Protein AF-R1FCC9-F1 (afdb_monomer)

Radius of gyration: 43.84 Å; Cα contacts (8 Å, |Δi|>4): 721; chains: 1; bounding box: 131×92×108 Å

pLDDT: mean 70.65, std 23.53, range [22.55, 97.75]

Organism: Emiliania huxleyi (NCBI:txid2903)

Nearest PDB structures (foldseek):
  2c12-assembly1_D  TM=3.922E-01  e=2.634E+00  Fusarium oxysporum
  7o3v-assembly1_J  TM=1.698E-01  e=4.107E+00  Escherichia coli
  7ocy-assembly1_B  TM=1.094E-01  e=4.453E+00  Enterococcus faecalis

Solvent-accessible surface area (backbone atoms only — not comparable to full-atom values): 38890 Å² total; per-residue (Å²): 138,83,89,89,85,85,82,87,75,82,90,81,89,79,89,82,86,89,89,86,86,85,87,86,88,85,90,81,89,85,82,89,87,84,87,84,88,83,88,89,84,83,88,80,88,79,90,82,89,82,89,84,86,89,77,94,73,94,74,88,78,92,73,92,77,84,91,87,79,92,85,85,86,82,84,62,79,46,100,82,74,52,83,70,89,71,91,87,78,84,64,78,80,56,64,85,74,58,88,70,68,69,85,79,70,76,79,76,94,80,72,85,84,70,86,71,73,73,58,61,66,62,55,50,52,52,50,54,51,51,51,52,52,50,53,54,60,61,49,46,62,52,54,52,48,52,50,50,65,44,45,55,58,48,52,51,50,50,49,49,52,44,50,51,53,45,49,49,53,47,50,52,44,51,47,49,49,50,51,56,60,57,68,69,60,64,88,69,72,81,60,85,50,67,52,58,46,50,53,53,50,55,53,52,51,52,49,51,9,42,53,28,36,52,49,48,42,57,60,41,25,47,55,26,36,53,52,10,48,51,27,34,52,61,45,44,42,73,79,71,47,77,78,62,85,76,75,75,54,91,80,71,77,89,66,90,66,52,70,62,56,40,62,40,30,43,54,61,10,55,50,25,41,57,66,21,59,48,33,72,37,48,66,62,50,24,50,51,36,38,49,51,34,52,50,35,59,55,50,38,63,60,34,45,52,50,24,50,50,48,46,48,55,52,62,69,59,78,60,76,73,49,72,20,54,55,47,40,29,52,43,30,47,49,53,46,60,45,34,60,53,53,30,62,71,32,40,67,44,37,40,85,79,24,78,78,52,47,36,31,56,43,42,52,51,50,45,51,51,51,31,52,50,24,46,52,53,18,50,44,38,44,50,44,46,50,20,54,44,64,63,52,71,81,68,83,62,102,75,58,61,66,56,54,22,40,50,46,38,19,51,48,22,49,50,47,36,60,52,59,32,74,65,47,45,22,51,50,43,24,56,68,46,60,91,53,56,72,70,39,32,48,21,11,27,55,31,46,57,48,46,93,58,54,69,70,59,47,52,51,53,35,55,77,53,33,31,28,32,48,58,86,78,60,50,50,71,66,43,48,41,92,65,89,77,59,48,39,76,70,26,43,82,41,59,61,59,71,30,50,25,29,56,42,58,40,63,82,26,64,20,64,46,51,43,51,50,52,49,54,53,38,53,52,46,22,72,75,67,78,44,83,48,34,29,33,37,64,72,32,31,35,57,84,92,47,48,79,70,48,60,37,28,43,68,57,53,47,55,18,21,65,24,40,36,34,49,40,36,94,45,26,61,41,26,48,63,44,55,48,48,60,50,38,33,50,73,62,67,47,55,72,90,40,50,46,57,41,33,46,42,90,84,73,58,63,50,65,54,34,63,64,41,43,78,87,78,33,41,52,98,43,71,62,56,41,41,51,52,53,16,26,43,36,56,29,50,20,34,65,65,68,53,37,49,55,53,24,59,63,49,63,66,48,84,80,53,93,73,47,69,42,67,70,83,77,80,78,91,86,131

Sequence (671 aa):
MPCPPGWSSSASQCYTSPPVEGTWLECAALCTSHSWRGSPAALAVADSAGTGTAAAGVAAWTGAFAPNANISGCAYLSSDGGLLEAPCLALFRCVCQWPVPPSVFACSSDGPCSHAGLDHEAAVQALEAAERAEIHRQQRPYLNGVALLALLPTLAILVAILVSAASKTWRDARFAAALQLGSRTRLMEPATDPATRYVARAVEMLRAARRAAVFNRLRISAPCACAGLFLHVAGLTPYLLPPPAESLSYGAPIRIGQPLFVLSPLTPAILLVLLSLLPTDGVAIRSLAGFICVLMLALLPPAVLDALAISSDAALQGGGITAGVAARSAVAWANVLFYPGAVFALLPIAAASSRRLPPRRALLRLVTVVRVLFVATALTTAANVTASVLAHPVWPSATDPQRYCQAVEAAGFLLATMLSTPRCRRGFHGCLLRGGTGNRRAGALIAALLGNRSLRRALRKAAERFRCVAVDEVTEEDLLSPRDTGLHARSVRASLGQVDAFVSHSWGDDGTCKMAALRDWASEFEAAHGRRPTVWLDKGSIDQTSVAADLAGLPLYLLGCRSLLVLVGNTYGSRLWCVMEVFAWLQMGGRREDIQIVRLGSRCSLADDLSRFSLESSRCGLAADRERLLGAIEAAFGDFQPFNRCIRDIFAADDRGEARVCIGASEGEKT

InterPro domains:
  IPR016187 C-type lectin fold [SSF56436] (2-102)

Secondary structure (DSSP, 8-state):
------------------------------------------------------------------------PPP-B-TT--B------S-HHHHTT----GGG----SSS--------HHHHHHHHHHHHHHHHHHHHHHHHHHHHHHHHHHHHHHHHHHHHHHHHHHHHHHHHHHHHHHTTSS------SSHHHHHHHHHHHHHHHHHHHHHHHHHHHHHHHHHHHHHHHHHHHHHHHSPPPGGGGSTT----TTHHHHHT-THHHHHHHHHHH--TT-HHHHHHHHHHHHHHHHHHHHHHHHHHHHHHHHHHHT-S---HHHHHHHHHHHHHHHHHHHHHHHHHHHHSGGGGGS-HHHHHHHHHHHHHHHHHHHHHHHHHHHHHHHHH--S---TT-HHHHHHHHHHHHHHHHHHHTSHHHHHHHHHHHTTTS-HHHHHHHHHHHHHTT--HHHHHHHHHHH-EEEEGGG--HHHHH-SS--SHHHH-EE--TT-EEEEEEE-TTS-HHHHHHHHHHHHHHHHHHHSS--EEE-HHHHS-TTSHHHHHTTHHHHHHTEEEEEEEE-TTGGGBHHHHHHHHHHHHTT--STTEEEEEESSS--HHHHHHT--TTT-B-SSHHHHHHHHHHHHHHHSSSHHHHHHHHHHHHTTTTS--EEE-PPPP----

Mean predicted aligned error: 15.77 Å

Foldseek 3Di:
DDDDDDDDDDDDDDDDDDDDDDDDDDDDDDDDDDDDDDDDDDDDDDDDDDDDDDDDDDDDDDDDDDDDDDDDDDWDADPVRDTDDDDDDDDPVPVVPDPDPCVLDDDDPDDDDDCPDPPVVVVVVVVVVVVVVVVVVVVVVVVLVLLVVLPVVLVVLLVVLCCVLVVVLVVLVVVLVVVVVVVPPDPDDPPPDPLVNLVVLLLVLLSLLSVLLSVLLCLWQVVLSVQLVVLQCLLCVVSNDDDPPVVPDPDDADDDSCVNLLQNSNLSSVLSNLLNDFLLCLPSLLSVLLSLLSSLVSVQVVLVVQLVVLVVVQVPVPPHRQPLSVLLSVLSVLSNVLSVVLNVQSVCSNDPVVVPPRSNRSSVSSLVSLLVVLQSLLVSLVSNLVSVCSVPVPDDDPRPVVSSSSNSSSVSSVVSSVCSDLVNSLVVSLVSCVPPDPLSLLSLLLNLLLPPDDPVRLLVLCLVLFKKAFLVLDDLVNLQALDAPCLQVRIDRDRQQPAAEEEQEDNPDHSVLVNVQSVVVQVVVCVVPVDGGIYDDCNRRDDPVPSSSNSSSLLRNLSSHQAYEYEDDLCQLQAPVSLVNLSSCVSSPNDLVRYAYEYRADDDPPLVSLLPRFLVRHDYPDPSVNSSSVSSSCSSNSDRVSVSVVSSVSSNVPVVDDHHYDHPDDDDDDD

Structure (mmCIF, N/CA/C/O backbone):
data_AF-R1FCC9-F1
#
_entry.id   AF-R1FCC9-F1
#
loop_
_atom_site.group_PDB
_atom_site.id
_atom_site.type_symbol
_atom_site.label_atom_id
_atom_site.label_alt_id
_atom_site.label_comp_id
_atom_site.label_asym_id
_atom_site.label_entity_id
_atom_site.label_seq_id
_atom_site.pdbx_PDB_ins_code
_atom_site.Cartn_x
_atom_site.Cartn_y
_atom_site.Cartn_z
_atom_site.occupancy
_atom_site.B_iso_or_equiv
_atom_site.auth_seq_id
_atom_site.auth_comp_id
_atom_site.auth_asym_id
_atom_site.auth_atom_id
_atom_site.pdbx_PDB_model_num
ATOM 1 N N . MET A 1 1 ? 82.226 55.315 -67.423 1.00 41.53 1 MET A N 1
ATOM 2 C CA . MET A 1 1 ? 81.943 55.405 -65.980 1.00 41.53 1 MET A CA 1
ATOM 3 C C . MET A 1 1 ? 80.462 55.707 -65.802 1.00 41.53 1 MET A C 1
ATOM 5 O O . MET A 1 1 ? 79.977 56.599 -66.483 1.00 41.53 1 MET A O 1
ATOM 9 N N . PRO A 1 2 ? 79.764 54.851 -65.043 1.00 38.69 2 PRO A N 1
ATOM 10 C CA . PRO A 1 2 ? 79.392 53.551 -65.651 1.00 38.69 2 PRO A CA 1
ATOM 11 C C . PRO A 1 2 ? 78.056 52.962 -65.122 1.00 38.69 2 PRO A C 1
ATOM 13 O O . PRO A 1 2 ? 77.751 53.162 -63.956 1.00 38.69 2 PRO A O 1
ATOM 16 N N . CYS A 1 3 ? 77.159 52.309 -65.883 1.00 25.02 3 CYS A N 1
ATOM 17 C CA . CYS A 1 3 ? 77.214 51.215 -66.894 1.00 25.02 3 CYS A CA 1
ATOM 18 C C . CYS A 1 3 ? 76.990 49.792 -66.275 1.00 25.02 3 CYS A C 1
ATOM 20 O O . CYS A 1 3 ? 77.372 49.601 -65.128 1.00 25.02 3 CYS A O 1
ATOM 22 N N . PRO A 1 4 ? 76.389 48.798 -66.984 1.00 44.12 4 PRO A N 1
ATOM 23 C CA . PRO A 1 4 ? 74.943 48.488 -66.972 1.00 44.12 4 PRO A CA 1
ATOM 24 C C . PRO A 1 4 ? 74.697 46.927 -66.832 1.00 44.12 4 PRO A C 1
ATOM 26 O O . PRO A 1 4 ? 75.381 46.347 -65.993 1.00 44.12 4 PRO A O 1
ATOM 29 N N . PRO A 1 5 ? 73.754 46.217 -67.523 1.00 52.12 5 PRO A N 1
ATOM 30 C CA . PRO A 1 5 ? 73.301 44.841 -67.207 1.00 52.12 5 PRO A CA 1
ATOM 31 C C . PRO A 1 5 ? 74.005 43.715 -68.010 1.00 52.12 5 PRO A C 1
ATOM 33 O O . PRO A 1 5 ? 74.717 43.997 -68.964 1.00 52.12 5 PRO A O 1
ATOM 36 N N . GLY A 1 6 ? 73.648 42.449 -67.722 1.00 29.25 6 GLY A N 1
ATOM 37 C CA . GLY A 1 6 ? 73.534 41.364 -68.716 1.00 29.25 6 GLY A CA 1
ATOM 38 C C . GLY A 1 6 ? 74.785 40.552 -69.109 1.00 29.25 6 GLY A C 1
ATOM 39 O O . GLY A 1 6 ? 75.848 41.093 -69.361 1.00 29.25 6 GLY A O 1
ATOM 40 N N . TRP A 1 7 ? 74.541 39.243 -69.279 1.00 25.33 7 TRP A N 1
ATOM 41 C CA . TRP A 1 7 ? 75.204 38.272 -70.170 1.00 25.33 7 TRP A CA 1
ATOM 42 C C . TRP A 1 7 ? 76.652 37.809 -69.933 1.00 25.33 7 TRP A C 1
ATOM 44 O O . TRP A 1 7 ? 77.587 38.597 -69.875 1.00 25.33 7 TRP A O 1
ATOM 54 N N . SER A 1 8 ? 76.790 36.479 -70.097 1.00 26.28 8 SER A N 1
ATOM 55 C CA . SER A 1 8 ? 77.958 35.747 -70.625 1.00 26.28 8 SER A CA 1
ATOM 56 C C . SER A 1 8 ? 79.191 35.724 -69.716 1.00 26.28 8 SER A C 1
ATOM 58 O O . SER A 1 8 ? 79.392 36.598 -68.893 1.00 26.28 8 SER A O 1
ATOM 60 N N . SER A 1 9 ? 80.114 34.781 -69.774 1.00 26.11 9 SER A N 1
ATOM 61 C CA . SER A 1 9 ? 80.246 33.424 -70.293 1.00 26.11 9 SER A CA 1
ATOM 62 C C . SER A 1 9 ? 81.662 33.027 -69.858 1.00 26.11 9 SER A C 1
ATOM 64 O O . SER A 1 9 ? 82.519 33.894 -69.734 1.00 26.11 9 SER A O 1
ATOM 66 N N . SER A 1 10 ? 81.912 31.727 -69.709 1.00 26.95 10 SER A N 1
ATOM 67 C CA . SER A 1 10 ? 83.197 31.084 -70.033 1.00 26.95 10 SER A CA 1
ATOM 68 C C . SER A 1 10 ? 84.510 31.614 -69.424 1.00 26.95 10 SER A C 1
ATOM 70 O O . SER A 1 10 ? 84.999 32.658 -69.833 1.00 26.95 10 SER A O 1
ATOM 72 N N . ALA A 1 11 ? 85.167 30.707 -68.684 1.00 28.17 11 ALA A N 1
ATOM 73 C CA . ALA A 1 11 ? 86.605 30.389 -68.770 1.00 28.17 11 ALA A CA 1
ATOM 74 C C . ALA A 1 11 ? 87.594 31.501 -68.316 1.00 28.17 11 ALA A C 1
ATOM 76 O O . ALA A 1 11 ? 87.358 32.682 -68.480 1.00 28.17 11 ALA A O 1
ATOM 77 N N . SER A 1 12 ? 88.745 31.237 -67.700 1.00 29.42 12 SER A N 1
ATOM 78 C CA . SER A 1 12 ? 89.667 30.113 -67.859 1.00 29.42 12 SER A CA 1
ATOM 79 C C . SER A 1 12 ? 90.826 30.209 -66.854 1.00 29.42 12 SER A C 1
ATOM 81 O O . SER A 1 12 ? 91.284 31.309 -66.570 1.00 29.42 12 SER A O 1
ATOM 83 N N . GLN A 1 13 ? 91.370 29.023 -66.532 1.00 27.73 13 GLN A N 1
ATOM 84 C CA . GLN A 1 13 ? 92.782 28.716 -66.210 1.00 27.73 13 GLN A CA 1
ATOM 85 C C . GLN A 1 13 ? 93.331 29.183 -64.844 1.00 27.73 13 GLN A C 1
ATOM 87 O O . GLN A 1 13 ? 93.093 30.295 -64.407 1.00 27.73 13 GLN A O 1
ATOM 92 N N . CYS A 1 14 ? 94.047 28.355 -64.075 1.00 24.95 14 CYS A N 1
ATOM 93 C CA . CYS A 1 14 ? 95.091 27.387 -64.446 1.00 24.95 14 CYS A CA 1
ATOM 94 C C . CYS A 1 14 ? 94.917 26.030 -63.717 1.00 24.95 14 CYS A C 1
ATOM 96 O O . CYS A 1 14 ? 94.498 26.006 -62.566 1.00 24.95 14 CYS A O 1
ATOM 98 N N . TYR A 1 15 ? 95.061 24.893 -64.422 1.00 26.45 15 TYR A N 1
ATOM 99 C CA . TYR A 1 15 ? 96.168 23.910 -64.283 1.00 26.45 15 TYR A CA 1
ATOM 100 C C . TYR A 1 15 ? 96.514 23.585 -62.811 1.00 26.45 15 TYR A C 1
ATOM 102 O O . TYR A 1 15 ? 96.987 24.462 -62.105 1.00 26.45 15 TYR A O 1
ATOM 110 N N . THR A 1 16 ? 96.323 22.373 -62.277 1.00 28.41 16 THR A N 1
ATOM 111 C CA . THR A 1 16 ? 96.831 21.070 -62.750 1.00 28.41 16 THR A CA 1
ATOM 112 C C . THR A 1 16 ? 96.053 19.886 -62.130 1.00 28.41 16 THR A C 1
ATOM 114 O O . THR A 1 16 ? 95.714 19.891 -60.952 1.00 28.41 16 THR A O 1
ATOM 117 N N . SER A 1 17 ? 95.810 18.834 -62.918 1.00 26.52 17 SER A N 1
ATOM 118 C CA . SER A 1 17 ? 95.632 17.435 -62.454 1.00 26.52 17 SER A CA 1
ATOM 119 C C . SER A 1 17 ? 97.038 16.794 -62.287 1.00 26.52 17 SER A C 1
ATOM 121 O O . SER A 1 17 ? 97.970 17.387 -62.842 1.00 26.52 17 SER A O 1
ATOM 123 N N . PRO A 1 18 ? 97.273 15.628 -61.624 1.00 40.50 18 PRO A N 1
ATOM 124 C CA . PRO A 1 18 ? 96.427 14.421 -61.621 1.00 40.50 18 PRO A CA 1
ATOM 125 C C . PRO A 1 18 ? 96.365 13.628 -60.274 1.00 40.50 18 PRO A C 1
ATOM 127 O O . PRO A 1 18 ? 96.893 14.094 -59.265 1.00 40.50 18 PRO A O 1
ATOM 130 N N . PRO A 1 19 ? 95.659 12.472 -60.233 1.00 53.38 19 PRO A N 1
ATOM 131 C CA . PRO A 1 19 ? 95.196 11.783 -59.020 1.00 53.38 19 PRO A CA 1
ATOM 132 C C . PRO A 1 19 ? 96.018 10.527 -58.679 1.00 53.38 19 PRO A C 1
ATOM 134 O O . PRO A 1 19 ? 96.649 9.970 -59.572 1.00 53.38 19 PRO A O 1
ATOM 137 N N . VAL A 1 20 ? 95.929 10.022 -57.437 1.00 30.23 20 VAL A N 1
ATOM 138 C CA . VAL A 1 20 ? 96.252 8.621 -57.081 1.00 30.23 20 VAL A CA 1
ATOM 139 C C . VAL A 1 20 ? 95.374 8.132 -55.911 1.00 30.23 20 VAL A C 1
ATOM 141 O O . VAL A 1 20 ? 94.969 8.899 -55.043 1.00 30.23 20 VAL A O 1
ATOM 144 N N . GLU A 1 21 ? 95.076 6.838 -55.988 1.00 28.78 21 GLU A N 1
ATOM 145 C CA . GLU A 1 21 ? 94.259 5.911 -55.201 1.00 28.78 21 GLU A CA 1
ATOM 146 C C . GLU A 1 21 ? 94.545 5.805 -53.683 1.00 28.78 21 GLU A C 1
ATOM 148 O O . GLU A 1 21 ? 95.661 6.027 -53.229 1.00 28.78 21 GLU A O 1
ATOM 153 N N . GLY A 1 22 ? 93.559 5.270 -52.940 1.00 27.61 22 GLY A N 1
ATOM 154 C CA . GLY A 1 22 ? 93.822 4.164 -52.001 1.00 27.61 22 GLY A CA 1
ATOM 155 C C . GLY A 1 22 ? 93.768 4.407 -50.480 1.00 27.61 22 GLY A C 1
ATOM 156 O O . GLY A 1 22 ? 94.738 4.834 -49.873 1.00 27.61 22 GLY A O 1
ATOM 157 N N . THR A 1 23 ? 92.692 3.888 -49.867 1.00 26.98 23 THR A N 1
ATOM 158 C CA . THR A 1 23 ? 92.662 3.027 -48.651 1.00 26.98 23 THR A CA 1
ATOM 159 C C . THR A 1 23 ? 92.942 3.542 -47.211 1.00 26.98 23 THR A C 1
ATOM 161 O O . THR A 1 23 ? 94.072 3.837 -46.858 1.00 26.98 23 THR A O 1
ATOM 164 N N . TRP A 1 24 ? 91.901 3.355 -46.367 1.00 26.33 24 TRP A N 1
ATOM 165 C CA . TRP A 1 24 ? 91.837 2.860 -44.961 1.00 26.33 24 TRP A CA 1
ATOM 166 C C . TRP A 1 24 ? 92.266 3.709 -43.735 1.00 26.33 24 TRP A C 1
ATOM 168 O O . TRP A 1 24 ? 93.278 4.394 -43.745 1.00 26.33 24 TRP A O 1
ATOM 178 N N . LEU A 1 25 ? 91.507 3.467 -42.639 1.00 24.55 25 LEU A N 1
ATOM 179 C CA . LEU A 1 25 ? 91.619 3.912 -41.226 1.00 24.55 25 LEU A CA 1
ATOM 180 C C . LEU A 1 25 ? 91.207 5.381 -40.979 1.00 24.55 25 LEU A C 1
ATOM 182 O O . LEU A 1 25 ? 91.508 6.251 -41.773 1.00 24.55 25 LEU A O 1
ATOM 186 N N . GLU A 1 26 ? 90.457 5.767 -39.944 1.00 23.94 26 GLU A N 1
ATOM 187 C CA . GLU A 1 26 ? 90.405 5.299 -38.559 1.00 23.94 26 GLU A CA 1
ATOM 188 C C . GLU A 1 26 ? 89.211 5.996 -37.863 1.00 23.94 26 GLU A C 1
ATOM 190 O O . GLU A 1 26 ? 88.986 7.179 -38.099 1.00 23.94 26 GLU A O 1
ATOM 195 N N . CYS A 1 27 ? 88.472 5.314 -36.984 1.00 25.27 27 CYS A N 1
ATOM 196 C CA . CYS A 1 27 ? 87.829 5.969 -35.834 1.00 25.27 27 CYS A CA 1
ATOM 197 C C . CYS A 1 27 ? 87.515 4.917 -34.765 1.00 25.27 27 CYS A C 1
ATOM 199 O O . CYS A 1 27 ? 86.447 4.306 -34.732 1.00 25.27 27 CYS A O 1
ATOM 201 N N . ALA A 1 28 ? 88.507 4.694 -33.906 1.00 24.61 28 ALA A N 1
ATOM 202 C CA . ALA A 1 28 ? 88.392 3.948 -32.667 1.00 24.61 28 ALA A CA 1
ATOM 203 C C . ALA A 1 28 ? 88.129 4.890 -31.474 1.00 24.61 28 ALA A C 1
ATOM 205 O O . ALA A 1 28 ? 88.616 6.015 -31.447 1.00 24.61 28 ALA A O 1
ATOM 206 N N . ALA A 1 29 ? 87.461 4.318 -30.465 1.00 25.03 29 ALA A N 1
ATOM 207 C CA . ALA A 1 29 ? 87.506 4.629 -29.029 1.00 25.03 29 ALA A CA 1
ATOM 208 C C . ALA A 1 29 ? 86.767 5.871 -28.474 1.00 25.03 29 ALA A C 1
ATOM 210 O O . ALA A 1 29 ? 87.174 7.003 -28.702 1.00 25.03 29 ALA A O 1
ATOM 211 N N . LEU A 1 30 ? 85.793 5.627 -27.572 1.00 23.89 30 LEU A N 1
ATOM 212 C CA . LEU A 1 30 ? 85.876 6.021 -26.146 1.00 23.89 30 LEU A CA 1
ATOM 213 C C . LEU A 1 30 ? 84.712 5.471 -25.273 1.00 23.89 30 LEU A C 1
ATOM 215 O O . LEU A 1 30 ? 83.544 5.617 -25.617 1.00 23.89 30 LEU A O 1
ATOM 219 N N . CYS A 1 31 ? 85.112 4.909 -24.115 1.00 23.19 31 CYS A N 1
ATOM 220 C CA . CYS A 1 31 ? 84.400 4.600 -22.847 1.00 23.19 31 CYS A CA 1
ATOM 221 C C . CYS A 1 31 ? 83.365 3.444 -22.825 1.00 23.19 31 CYS A C 1
ATOM 223 O O . CYS A 1 31 ? 82.264 3.590 -23.335 1.00 23.19 31 CYS A O 1
ATOM 225 N N . THR A 1 32 ? 83.633 2.219 -22.323 1.00 28.38 32 THR A N 1
ATOM 226 C CA . THR A 1 32 ? 83.902 1.751 -20.923 1.00 28.38 32 THR A CA 1
ATOM 227 C C . THR A 1 32 ? 82.936 2.368 -19.888 1.00 28.38 32 THR A C 1
ATOM 229 O O . THR A 1 32 ? 82.807 3.578 -19.817 1.00 28.38 32 THR A O 1
ATOM 232 N N . SER A 1 33 ? 82.171 1.647 -19.056 1.00 25.22 33 SER A N 1
ATOM 233 C CA . SER A 1 33 ? 82.495 0.508 -18.189 1.00 25.22 33 SER A CA 1
ATOM 234 C C . SER A 1 33 ? 81.211 -0.097 -17.569 1.00 25.22 33 SER A C 1
ATOM 236 O O . SER A 1 33 ? 80.292 0.638 -17.231 1.00 25.22 33 SER A O 1
ATOM 238 N N . HIS A 1 34 ? 81.140 -1.422 -17.396 1.00 26.44 34 HIS A N 1
ATOM 239 C CA . HIS A 1 34 ? 80.892 -2.075 -16.099 1.00 26.44 34 HIS A CA 1
ATOM 240 C C . HIS A 1 34 ? 80.867 -3.606 -16.244 1.00 26.44 34 HIS A C 1
ATOM 242 O O . HIS A 1 34 ? 80.263 -4.189 -17.136 1.00 26.44 34 HIS A O 1
ATOM 248 N N . SER A 1 35 ? 81.601 -4.222 -15.327 1.00 26.77 35 SER A N 1
ATOM 249 C CA . SER A 1 35 ? 81.871 -5.641 -15.116 1.00 26.77 35 SER A CA 1
ATOM 250 C C . SER A 1 35 ? 80.634 -6.522 -14.966 1.00 26.77 35 SER A C 1
ATOM 252 O O . SER A 1 35 ? 79.739 -6.133 -14.226 1.00 26.77 35 SER A O 1
ATOM 254 N N . TRP A 1 36 ? 80.698 -7.774 -15.430 1.00 24.84 36 TRP A N 1
ATOM 255 C CA . TRP A 1 36 ? 80.219 -8.916 -14.641 1.00 24.84 36 TRP A CA 1
ATOM 256 C C . TRP A 1 36 ? 81.051 -10.175 -14.932 1.00 24.84 36 TRP A C 1
ATOM 258 O O . TRP A 1 36 ? 81.467 -10.428 -16.060 1.00 24.84 36 TRP A O 1
ATOM 268 N N . ARG A 1 37 ? 81.367 -10.898 -13.854 1.00 26.84 37 ARG A N 1
ATOM 269 C CA . ARG A 1 37 ? 82.217 -12.095 -13.787 1.00 26.84 37 ARG A CA 1
ATOM 270 C C . ARG A 1 37 ? 81.396 -13.342 -14.126 1.00 26.84 37 ARG 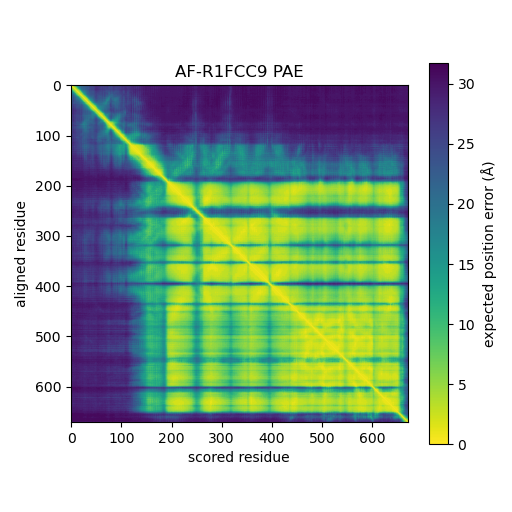A C 1
ATOM 272 O O . ARG A 1 37 ? 80.261 -13.441 -13.677 1.00 26.84 37 ARG A O 1
ATOM 279 N N . GLY A 1 38 ? 82.007 -14.331 -14.781 1.00 25.97 38 GLY A N 1
ATOM 280 C CA . GLY A 1 38 ? 81.461 -15.692 -14.852 1.00 25.97 38 GLY A CA 1
ATOM 281 C C . GLY A 1 38 ? 82.026 -16.531 -15.998 1.00 25.97 38 GLY A C 1
ATOM 282 O O . GLY A 1 38 ? 81.487 -16.523 -17.093 1.00 25.97 38 GLY A O 1
ATOM 283 N N . SER A 1 39 ? 83.119 -17.238 -15.721 1.00 25.98 39 SER A N 1
ATOM 284 C CA . SER A 1 39 ? 83.761 -18.278 -16.549 1.00 25.98 39 SER A CA 1
ATOM 285 C C . SER A 1 39 ? 83.074 -19.652 -16.307 1.00 25.98 39 SER A C 1
ATOM 287 O O . SER A 1 39 ? 82.236 -19.729 -15.409 1.00 25.98 39 SER A O 1
ATOM 289 N N . PRO A 1 40 ? 83.519 -20.784 -16.887 1.00 40.69 40 PRO A N 1
ATOM 290 C CA . PRO A 1 40 ? 83.484 -21.194 -18.298 1.00 40.69 40 PRO A CA 1
ATOM 291 C C . PRO A 1 40 ? 82.808 -22.580 -18.471 1.00 40.69 40 PRO A C 1
ATOM 293 O O . PRO A 1 40 ? 82.749 -23.368 -17.530 1.00 40.69 40 PRO A O 1
ATOM 296 N N . ALA A 1 41 ? 82.408 -22.963 -19.688 1.00 26.50 41 ALA A N 1
ATOM 297 C CA . ALA A 1 41 ? 82.331 -24.387 -20.037 1.00 26.50 41 ALA A CA 1
ATOM 298 C C . ALA A 1 41 ? 82.549 -24.617 -21.537 1.00 26.50 41 ALA A C 1
ATOM 300 O O . ALA A 1 41 ? 81.878 -24.041 -22.387 1.00 26.50 41 ALA A O 1
ATOM 301 N N . ALA A 1 42 ? 83.551 -25.452 -21.791 1.00 27.11 42 ALA A N 1
ATOM 302 C CA . ALA A 1 42 ? 84.133 -25.883 -23.048 1.00 27.11 42 ALA A CA 1
ATOM 303 C C . ALA A 1 42 ? 83.144 -26.278 -24.161 1.00 27.11 42 ALA A C 1
ATOM 305 O O . ALA A 1 42 ? 82.231 -27.076 -23.954 1.00 27.11 42 ALA A O 1
ATOM 306 N N . LEU A 1 43 ? 83.449 -25.811 -25.376 1.00 25.08 43 LEU A N 1
ATOM 307 C CA . LEU A 1 43 ? 83.141 -26.525 -26.611 1.00 25.08 43 LEU A CA 1
ATOM 308 C C . LEU A 1 43 ? 84.024 -27.778 -26.696 1.00 25.08 43 LEU A C 1
ATOM 310 O O . LEU A 1 43 ? 85.248 -27.678 -26.606 1.00 25.08 43 LEU A O 1
ATOM 314 N N . ALA A 1 44 ? 83.404 -28.928 -26.948 1.00 27.47 44 ALA A N 1
ATOM 315 C CA . ALA A 1 44 ? 84.069 -30.094 -27.510 1.00 27.47 44 ALA A CA 1
ATOM 316 C C . ALA A 1 44 ? 83.633 -30.246 -28.972 1.00 27.47 44 ALA A C 1
ATOM 318 O O . ALA A 1 44 ? 82.444 -30.269 -29.287 1.00 27.47 44 ALA A O 1
ATOM 319 N N . VAL A 1 45 ? 84.637 -30.306 -29.840 1.00 27.59 45 VAL A N 1
ATOM 320 C CA . VAL A 1 45 ? 84.561 -30.591 -31.272 1.00 27.59 45 VAL A CA 1
ATOM 321 C C . VAL A 1 45 ? 84.269 -32.078 -31.475 1.00 27.59 45 VAL A C 1
ATOM 323 O O . VAL A 1 45 ? 84.890 -32.918 -30.825 1.00 27.59 45 VAL A O 1
ATOM 326 N N . ALA A 1 46 ? 83.387 -32.400 -32.420 1.00 27.38 46 ALA A N 1
ATOM 327 C CA . ALA A 1 46 ? 83.380 -33.693 -33.092 1.00 27.38 46 ALA A CA 1
ATOM 328 C C . ALA A 1 46 ? 82.985 -33.495 -34.561 1.00 27.38 46 ALA A C 1
ATOM 330 O O . ALA A 1 46 ? 81.828 -33.232 -34.885 1.00 27.38 46 ALA A O 1
ATOM 331 N N . ASP A 1 47 ? 83.992 -33.615 -35.424 1.00 30.08 47 ASP A N 1
ATOM 332 C CA . ASP A 1 47 ? 83.864 -33.820 -36.861 1.00 30.08 47 ASP A CA 1
ATOM 333 C C . ASP A 1 47 ? 83.151 -35.144 -37.163 1.00 30.08 47 ASP A C 1
ATOM 335 O O . ASP A 1 47 ? 83.463 -36.179 -36.572 1.00 30.08 47 ASP A O 1
ATOM 339 N N . SER A 1 48 ? 82.286 -35.151 -38.176 1.00 29.06 48 SER A N 1
ATOM 340 C CA . SER A 1 48 ? 82.313 -36.223 -39.178 1.00 29.06 48 SER A CA 1
ATOM 341 C C . SER A 1 48 ? 81.660 -35.769 -40.483 1.00 29.06 48 SER A C 1
ATOM 343 O O . SER A 1 48 ? 80.559 -35.225 -40.519 1.00 29.06 48 SER A O 1
ATOM 345 N N . ALA A 1 49 ? 82.418 -35.974 -41.555 1.00 32.28 49 ALA A N 1
ATOM 346 C CA . ALA A 1 49 ? 82.098 -35.667 -42.936 1.00 32.28 49 ALA A CA 1
ATOM 347 C C . ALA A 1 49 ? 81.008 -36.589 -43.509 1.00 32.28 49 ALA A C 1
ATOM 349 O O . ALA A 1 49 ? 80.916 -37.761 -43.147 1.00 32.28 49 ALA A O 1
ATOM 350 N N . GLY A 1 50 ? 80.249 -36.083 -44.483 1.00 29.30 50 GLY A N 1
ATOM 351 C CA . GLY A 1 50 ? 79.311 -36.887 -45.263 1.00 29.30 50 GLY A CA 1
ATOM 352 C C . GLY A 1 50 ? 78.606 -36.079 -46.348 1.00 29.30 50 GLY A C 1
ATOM 353 O O . GLY A 1 50 ? 77.690 -35.316 -46.080 1.00 29.30 50 GLY A O 1
ATOM 354 N N . THR A 1 51 ? 79.075 -36.254 -47.576 1.00 33.41 51 THR A N 1
ATOM 355 C CA . THR A 1 51 ? 78.578 -35.733 -48.856 1.00 33.41 51 THR A CA 1
ATOM 356 C C . THR A 1 51 ? 77.100 -36.035 -49.141 1.00 33.41 51 THR A C 1
ATOM 358 O O . THR A 1 51 ? 76.658 -37.149 -48.872 1.00 33.41 51 THR A O 1
ATOM 361 N N . GLY A 1 52 ? 76.395 -35.141 -49.847 1.00 29.47 52 GLY A N 1
ATOM 362 C CA . GLY A 1 52 ? 75.221 -35.533 -50.645 1.00 29.47 52 GLY A CA 1
ATOM 363 C C . GLY A 1 52 ? 74.111 -34.489 -50.753 1.00 29.47 52 GLY A C 1
ATOM 364 O O . GLY A 1 52 ? 73.501 -34.098 -49.768 1.00 29.47 52 GLY A O 1
ATOM 365 N N . THR A 1 53 ? 73.844 -34.061 -51.980 1.00 31.69 53 THR A N 1
ATOM 366 C CA . THR A 1 53 ? 72.801 -33.125 -52.416 1.00 31.69 53 THR A CA 1
ATOM 367 C C . THR A 1 53 ? 71.361 -33.643 -52.279 1.00 31.69 53 THR A C 1
ATOM 369 O O . THR A 1 53 ? 71.109 -34.826 -52.479 1.00 31.69 53 THR A O 1
ATOM 372 N N . ALA A 1 54 ? 70.444 -32.671 -52.155 1.00 30.33 54 ALA A N 1
ATOM 373 C CA . ALA A 1 54 ? 69.008 -32.684 -52.478 1.00 30.33 54 ALA A CA 1
ATOM 374 C C . ALA A 1 54 ? 68.024 -33.294 -51.459 1.00 30.33 54 ALA A C 1
ATOM 376 O O . ALA A 1 54 ? 67.922 -34.504 -51.319 1.00 30.33 54 ALA A O 1
ATOM 377 N N . ALA A 1 55 ? 67.197 -32.432 -50.854 1.00 28.84 55 ALA A N 1
ATOM 378 C CA . ALA A 1 55 ? 65.729 -32.467 -50.955 1.00 28.84 55 ALA A CA 1
ATOM 379 C C . ALA A 1 55 ? 65.099 -31.433 -50.008 1.00 28.84 55 ALA A C 1
ATOM 381 O O . ALA A 1 55 ? 65.542 -31.235 -48.879 1.00 28.84 55 ALA A O 1
ATOM 382 N N . ALA A 1 56 ? 64.041 -30.785 -50.492 1.00 37.84 56 ALA A N 1
ATOM 383 C CA . ALA A 1 56 ? 63.169 -29.923 -49.714 1.00 37.84 56 ALA A CA 1
ATOM 384 C C . ALA A 1 56 ? 62.567 -30.681 -48.519 1.00 37.84 56 ALA A C 1
ATOM 386 O O . ALA A 1 56 ? 61.965 -31.740 -48.679 1.00 37.84 56 ALA A O 1
ATOM 387 N N . GLY A 1 57 ? 62.695 -30.096 -47.331 1.00 25.89 57 GLY A N 1
ATOM 388 C CA . GLY A 1 57 ? 62.072 -30.577 -46.107 1.00 25.89 57 GLY A CA 1
ATOM 389 C C . GLY A 1 57 ? 61.863 -29.406 -45.161 1.00 25.89 57 GLY A C 1
ATOM 390 O O . GLY A 1 57 ? 62.797 -28.944 -44.514 1.00 25.89 57 GLY A O 1
ATOM 391 N N . VAL A 1 58 ? 60.630 -28.906 -45.108 1.00 31.39 58 VAL A N 1
ATOM 392 C CA . VAL A 1 58 ? 60.176 -27.967 -44.080 1.00 31.39 58 VAL A CA 1
ATOM 393 C C . VAL A 1 58 ? 60.192 -28.715 -42.747 1.00 31.39 58 VAL A C 1
ATOM 395 O O . VAL A 1 58 ? 59.303 -29.515 -42.471 1.00 31.39 58 VAL A O 1
ATOM 398 N N . ALA A 1 59 ? 61.213 -28.471 -41.928 1.00 25.48 59 ALA A N 1
ATOM 399 C CA . ALA A 1 59 ? 61.234 -28.880 -40.531 1.00 25.48 59 ALA A CA 1
ATOM 400 C C . ALA A 1 59 ? 60.897 -27.662 -39.665 1.00 25.48 59 ALA A C 1
ATOM 402 O O . ALA A 1 59 ? 61.684 -26.726 -39.535 1.00 25.48 59 ALA A O 1
ATOM 403 N N . ALA A 1 60 ? 59.694 -27.674 -39.094 1.00 29.83 60 ALA A N 1
ATOM 404 C CA . ALA A 1 60 ? 59.282 -26.737 -38.064 1.00 29.83 60 ALA A CA 1
ATOM 405 C C . ALA A 1 60 ? 60.130 -26.960 -36.802 1.00 29.83 60 ALA A C 1
ATOM 407 O O . ALA A 1 60 ? 60.146 -28.057 -36.244 1.00 29.83 60 ALA A O 1
ATOM 408 N N . TRP A 1 61 ? 60.809 -25.911 -36.339 1.00 22.55 61 TRP A N 1
ATOM 409 C CA . TRP A 1 61 ? 61.441 -25.872 -35.023 1.00 22.55 61 TRP A CA 1
ATOM 410 C C . TRP A 1 61 ? 60.708 -24.855 -34.149 1.00 22.55 61 TRP A C 1
ATOM 412 O O . TRP A 1 61 ? 60.827 -23.644 -34.321 1.00 22.55 61 TRP A O 1
ATOM 422 N N . THR A 1 62 ? 59.918 -25.364 -33.207 1.00 35.78 62 THR A N 1
ATOM 423 C CA . THR A 1 62 ? 59.361 -24.602 -32.089 1.00 35.78 62 THR A CA 1
ATOM 424 C C . THR A 1 62 ? 60.412 -24.525 -30.983 1.00 35.78 62 THR A C 1
ATOM 426 O O . THR A 1 62 ? 60.535 -25.447 -30.178 1.00 35.78 62 THR A O 1
ATOM 429 N N . GLY A 1 63 ? 61.181 -23.436 -30.952 1.00 25.00 63 GLY A N 1
ATOM 430 C CA . GLY A 1 63 ? 62.113 -23.115 -29.870 1.00 25.00 63 GLY A CA 1
ATOM 431 C C . GLY A 1 63 ? 61.720 -21.802 -29.199 1.00 25.00 63 GLY A C 1
ATOM 432 O O . GLY A 1 63 ? 61.831 -20.738 -29.801 1.00 25.00 63 GLY A O 1
ATOM 433 N N . ALA A 1 64 ? 61.232 -21.881 -27.962 1.00 34.06 64 ALA A N 1
ATOM 434 C CA . ALA A 1 64 ? 60.891 -20.729 -27.137 1.00 34.06 64 ALA A CA 1
ATOM 435 C C . ALA A 1 64 ? 62.155 -19.937 -26.755 1.00 34.06 64 ALA A C 1
ATOM 437 O O . ALA A 1 64 ? 63.065 -20.493 -26.145 1.00 34.06 64 ALA A O 1
ATOM 438 N N . PHE A 1 65 ? 62.186 -18.635 -27.060 1.00 26.69 65 PHE A N 1
ATOM 439 C CA . PHE A 1 65 ? 63.199 -17.709 -26.548 1.00 26.69 65 PHE A CA 1
ATOM 440 C C . PHE A 1 65 ? 62.574 -16.676 -25.607 1.00 26.69 65 PHE A C 1
ATOM 442 O O . PHE A 1 65 ? 61.616 -15.981 -25.955 1.00 26.69 65 PHE A O 1
ATOM 449 N N . ALA A 1 66 ? 63.152 -16.600 -24.407 1.00 29.05 66 ALA A N 1
ATOM 450 C CA . ALA A 1 66 ? 62.869 -15.616 -23.371 1.00 29.05 66 ALA A CA 1
ATOM 451 C C . ALA A 1 66 ? 63.297 -14.193 -23.803 1.00 29.05 66 ALA A C 1
ATOM 453 O O . ALA A 1 66 ? 64.226 -14.049 -24.602 1.00 29.05 66 ALA A O 1
ATOM 454 N N . PRO A 1 67 ? 62.640 -13.133 -23.296 1.00 34.97 67 PRO A N 1
ATOM 455 C CA . PRO A 1 67 ? 62.906 -11.760 -23.698 1.00 34.97 67 PRO A CA 1
ATOM 456 C C . PRO A 1 67 ? 64.022 -11.163 -22.834 1.00 34.97 67 PRO A C 1
ATOM 458 O O . PRO A 1 67 ? 63.964 -11.295 -21.616 1.00 34.97 67 PRO A O 1
ATOM 461 N N . ASN A 1 68 ? 65.020 -10.521 -23.451 1.00 35.22 68 ASN A N 1
ATOM 462 C CA . ASN A 1 68 ? 65.640 -9.264 -22.996 1.00 35.22 68 ASN A CA 1
ATOM 463 C C . ASN A 1 68 ? 66.957 -9.003 -23.739 1.00 35.22 68 ASN A C 1
ATOM 465 O O . ASN A 1 68 ? 67.995 -9.545 -23.378 1.00 35.22 68 ASN A O 1
ATOM 469 N N . ALA A 1 69 ? 66.902 -8.121 -24.736 1.00 28.55 69 ALA A N 1
ATOM 470 C CA . ALA A 1 69 ? 67.993 -7.229 -25.129 1.00 28.55 69 ALA A CA 1
ATOM 471 C C . ALA A 1 69 ? 67.420 -6.199 -26.117 1.00 28.55 69 ALA A C 1
ATOM 473 O O . ALA A 1 69 ? 67.122 -6.522 -27.264 1.00 28.55 69 ALA A O 1
ATOM 474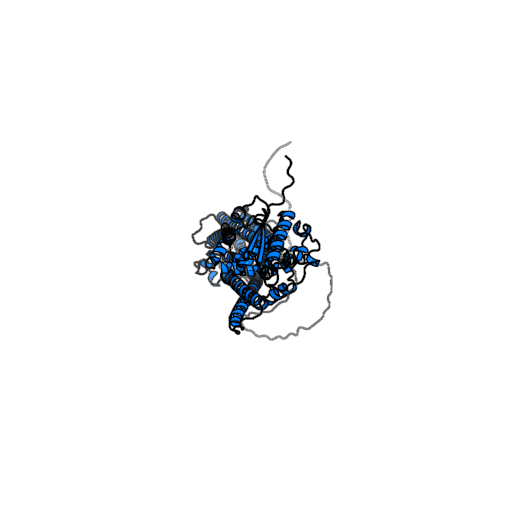 N N . ASN A 1 70 ? 67.214 -4.969 -25.644 1.00 35.91 70 ASN A N 1
ATOM 475 C CA . ASN A 1 70 ? 67.007 -3.799 -26.495 1.00 35.91 70 ASN A CA 1
ATOM 476 C C . ASN A 1 70 ? 68.369 -3.387 -27.058 1.00 35.91 70 ASN A C 1
ATOM 478 O O . ASN A 1 70 ? 69.273 -3.186 -26.257 1.00 35.91 70 ASN A O 1
ATOM 482 N N . ILE A 1 71 ? 68.486 -3.260 -28.385 1.00 29.69 71 ILE A N 1
ATOM 483 C CA . ILE A 1 71 ? 69.252 -2.251 -29.148 1.00 29.69 71 ILE A CA 1
ATOM 484 C C . ILE A 1 71 ? 69.056 -2.563 -30.645 1.00 29.69 71 ILE A C 1
ATOM 486 O O . ILE A 1 71 ? 69.446 -3.627 -31.119 1.00 29.69 71 ILE A O 1
ATOM 490 N N . SER A 1 72 ? 68.444 -1.636 -31.383 1.00 30.39 72 SER A N 1
ATOM 491 C CA . SER A 1 72 ? 68.884 -1.129 -32.701 1.00 30.39 72 SER A CA 1
ATOM 492 C C . SER A 1 72 ? 67.746 -0.322 -33.335 1.00 30.39 72 SER A C 1
ATOM 494 O O . SER A 1 72 ? 66.674 -0.844 -33.626 1.00 30.39 72 SER A O 1
ATOM 496 N N . GLY A 1 73 ? 67.975 0.980 -33.505 1.00 28.16 73 GLY A N 1
ATOM 497 C CA . GLY A 1 73 ? 67.168 1.835 -34.367 1.00 28.16 73 GLY A CA 1
ATOM 498 C C . GLY A 1 73 ? 67.822 1.915 -35.743 1.00 28.16 73 GLY A C 1
ATOM 499 O O . GLY A 1 73 ? 69.035 2.096 -35.833 1.00 28.16 73 GLY A O 1
ATOM 500 N N . CYS A 1 74 ? 67.029 1.788 -36.804 1.00 28.75 74 CYS A N 1
ATOM 501 C CA . CYS A 1 74 ? 67.419 2.207 -38.147 1.00 28.75 74 CYS A CA 1
ATOM 502 C C . CYS A 1 74 ? 66.793 3.580 -38.409 1.00 28.75 74 CYS A C 1
ATOM 504 O O . CYS A 1 74 ? 65.579 3.730 -38.282 1.00 28.75 74 CYS A O 1
ATOM 506 N N . ALA A 1 75 ? 67.610 4.569 -38.768 1.00 29.77 75 ALA A N 1
ATOM 507 C CA . ALA A 1 75 ? 67.141 5.853 -39.273 1.00 29.77 75 ALA A CA 1
ATOM 508 C C . ALA A 1 75 ? 67.029 5.782 -40.802 1.00 29.77 75 ALA A C 1
ATOM 510 O O . ALA A 1 75 ? 67.935 5.271 -41.461 1.00 29.77 75 ALA A O 1
ATOM 511 N N . TYR A 1 76 ? 65.942 6.312 -41.359 1.00 32.12 76 TYR A N 1
ATOM 512 C CA . TYR A 1 76 ? 65.814 6.553 -42.795 1.00 32.12 76 TYR A CA 1
ATOM 513 C C . TYR A 1 76 ? 65.967 8.049 -43.064 1.00 32.12 76 TYR A C 1
ATOM 515 O O . TYR A 1 76 ? 65.358 8.871 -42.379 1.00 32.12 76 TYR A O 1
ATOM 523 N N . LEU A 1 77 ? 66.775 8.392 -44.069 1.00 26.50 77 LEU A N 1
ATOM 524 C CA . LEU A 1 77 ? 66.789 9.735 -44.638 1.00 26.50 77 LEU A CA 1
ATOM 525 C C . LEU A 1 77 ? 65.604 9.874 -45.596 1.00 26.50 77 LEU A C 1
ATOM 527 O O . LEU A 1 77 ? 65.489 9.113 -46.557 1.00 26.50 77 LEU A O 1
ATOM 531 N N . SER A 1 78 ? 64.760 10.874 -45.353 1.00 37.78 78 SER A N 1
ATOM 532 C CA . SER A 1 78 ? 63.896 11.433 -46.394 1.00 37.78 78 SER A CA 1
ATOM 533 C C . SER A 1 78 ? 64.762 12.053 -47.502 1.00 37.78 78 SER A C 1
ATOM 535 O O . SER A 1 78 ? 65.855 12.558 -47.224 1.00 37.78 78 SER A O 1
ATOM 537 N N . SER A 1 79 ? 64.261 12.062 -48.743 1.00 38.34 79 SER A N 1
ATOM 538 C CA . SER A 1 79 ? 64.863 12.754 -49.897 1.00 38.34 79 SER A CA 1
ATOM 539 C C . SER A 1 79 ? 65.129 14.245 -49.658 1.00 38.34 79 SER A C 1
ATOM 541 O O . SER A 1 79 ? 65.894 14.859 -50.397 1.00 38.34 79 SER A O 1
ATOM 543 N N . ASP A 1 80 ? 64.543 14.803 -48.600 1.00 37.47 80 ASP A N 1
ATOM 544 C CA . ASP A 1 80 ? 64.549 16.229 -48.300 1.00 37.47 80 ASP A CA 1
ATOM 545 C C . ASP A 1 80 ? 65.457 16.548 -47.090 1.00 37.47 80 ASP A C 1
ATOM 547 O O . ASP A 1 80 ? 65.490 17.675 -46.602 1.00 37.47 80 ASP A O 1
ATOM 551 N N . GLY A 1 81 ? 66.199 15.555 -46.578 1.00 38.88 81 GLY A N 1
ATOM 552 C CA . GLY A 1 81 ? 67.200 15.731 -45.517 1.00 38.88 81 GLY A CA 1
ATOM 553 C C . GLY A 1 81 ? 66.652 15.845 -44.087 1.00 38.88 81 GLY A C 1
ATOM 554 O O . GLY A 1 81 ? 67.413 16.136 -43.167 1.00 38.88 81 GLY A O 1
ATOM 555 N N . GLY A 1 82 ? 65.357 15.600 -43.866 1.00 38.31 82 GLY A N 1
ATOM 556 C CA . GLY A 1 82 ? 64.753 15.577 -42.529 1.00 38.31 82 GLY A CA 1
ATOM 557 C C . GLY A 1 82 ? 64.896 14.221 -41.824 1.00 38.31 82 GLY A C 1
ATOM 558 O O . GLY A 1 82 ? 64.546 13.186 -42.392 1.00 38.31 82 GLY A O 1
ATOM 559 N N . LEU A 1 83 ? 65.371 14.232 -40.572 1.00 29.47 83 LEU A N 1
ATOM 560 C CA . LEU A 1 83 ? 65.380 13.075 -39.666 1.00 29.47 83 LEU A CA 1
ATOM 561 C C . LEU A 1 83 ? 63.980 12.899 -39.052 1.00 29.47 83 LEU A C 1
ATOM 563 O O . LEU A 1 83 ? 63.519 13.756 -38.301 1.00 29.47 83 LEU A O 1
ATOM 567 N N . LEU A 1 84 ? 63.303 11.794 -39.367 1.00 32.75 84 LEU A N 1
ATOM 568 C CA . LEU A 1 84 ? 62.040 11.398 -38.736 1.00 32.75 84 LEU A CA 1
ATOM 569 C C . LEU A 1 84 ? 62.329 10.452 -37.563 1.00 32.75 84 LEU A C 1
ATOM 571 O O . LEU A 1 84 ? 62.689 9.294 -37.768 1.00 32.75 84 LEU A O 1
ATOM 575 N N . GLU A 1 85 ? 62.144 10.927 -36.330 1.00 32.50 85 GLU A N 1
ATOM 576 C CA . GLU A 1 85 ? 62.001 10.054 -35.161 1.00 32.50 85 GLU A CA 1
ATOM 577 C C . GLU A 1 85 ? 60.549 9.566 -35.074 1.00 32.50 85 GLU A C 1
ATOM 579 O O . GLU A 1 85 ? 59.640 10.331 -34.753 1.00 32.50 85 GLU A O 1
ATOM 584 N N . ALA A 1 86 ? 60.319 8.281 -35.349 1.00 33.91 86 ALA A N 1
ATOM 585 C CA . ALA A 1 86 ? 59.058 7.611 -35.038 1.00 33.91 86 ALA A CA 1
ATOM 586 C C . ALA A 1 86 ? 59.227 6.763 -33.762 1.00 33.91 86 ALA A C 1
ATOM 588 O O . ALA A 1 86 ? 60.227 6.045 -33.641 1.00 33.91 86 ALA A O 1
ATOM 589 N N . PRO A 1 87 ? 58.273 6.780 -32.811 1.00 32.97 87 PRO A N 1
ATOM 590 C CA . PRO A 1 87 ? 58.360 5.957 -31.612 1.00 32.97 87 PRO A CA 1
ATOM 591 C C . PRO A 1 87 ? 58.162 4.478 -31.976 1.00 32.97 87 PRO A C 1
ATOM 593 O O . PRO A 1 87 ? 57.048 3.999 -32.174 1.00 32.97 87 PRO A O 1
ATOM 596 N N . CYS A 1 88 ? 59.266 3.735 -32.054 1.00 33.69 88 CYS A N 1
ATOM 597 C CA . CYS A 1 88 ? 59.257 2.283 -32.187 1.00 33.69 88 CYS A CA 1
ATOM 598 C C . CYS A 1 88 ? 59.005 1.624 -30.826 1.00 33.69 88 CYS A C 1
ATOM 600 O O . CYS A 1 88 ? 59.927 1.455 -30.030 1.00 33.69 88 CYS A O 1
ATOM 602 N N . LEU A 1 89 ? 57.777 1.164 -30.586 1.00 34.88 89 LEU A N 1
ATOM 603 C CA . LEU A 1 89 ? 57.531 0.083 -29.633 1.00 34.88 89 LEU A CA 1
ATOM 604 C C . LEU A 1 89 ? 56.431 -0.861 -30.152 1.00 34.88 89 LEU A C 1
ATOM 606 O O . LEU A 1 89 ? 55.302 -0.463 -30.402 1.00 34.88 89 LEU A O 1
ATOM 610 N N . ALA A 1 90 ? 56.808 -2.138 -30.272 1.00 35.19 90 ALA A N 1
ATOM 611 C CA . ALA A 1 90 ? 55.970 -3.343 -30.362 1.00 35.19 90 ALA A CA 1
ATOM 612 C C . ALA A 1 90 ? 55.316 -3.786 -31.696 1.00 35.19 90 ALA A C 1
ATOM 614 O O . ALA A 1 90 ? 54.856 -4.925 -31.745 1.00 35.19 90 ALA A O 1
ATOM 615 N N . LEU A 1 91 ? 55.328 -3.022 -32.794 1.00 36.16 91 LEU A N 1
ATOM 616 C CA . LEU A 1 91 ? 54.601 -3.430 -34.020 1.00 36.16 91 LEU A CA 1
ATOM 617 C C . LEU A 1 91 ? 55.341 -4.410 -34.958 1.00 36.16 91 LEU A C 1
ATOM 619 O O . LEU A 1 91 ? 54.702 -5.216 -35.634 1.00 36.16 91 LEU A O 1
ATOM 623 N N . PHE A 1 92 ? 56.677 -4.441 -34.966 1.00 32.22 92 PHE A N 1
ATOM 624 C CA . PHE A 1 92 ? 57.411 -5.232 -35.971 1.00 32.22 92 PHE A CA 1
ATOM 625 C C . PHE A 1 92 ? 57.424 -6.752 -35.732 1.00 32.22 92 PHE A C 1
ATOM 627 O O . PHE A 1 92 ? 57.707 -7.513 -36.654 1.00 32.22 92 PHE A O 1
ATOM 634 N N . ARG A 1 93 ? 57.072 -7.232 -34.528 1.00 29.42 93 ARG A N 1
ATOM 635 C CA . ARG A 1 93 ? 56.960 -8.682 -34.270 1.00 29.42 93 ARG A CA 1
ATOM 636 C C . ARG A 1 93 ? 55.667 -9.305 -34.816 1.00 29.42 93 ARG A C 1
ATOM 638 O O . ARG A 1 93 ? 55.648 -10.518 -34.995 1.00 29.42 93 ARG A O 1
ATOM 645 N N . CYS A 1 94 ? 54.628 -8.517 -35.114 1.00 35.06 94 CYS A N 1
ATOM 646 C CA . CYS A 1 94 ? 53.354 -9.041 -35.631 1.00 35.06 94 CYS A CA 1
ATOM 647 C C . CYS A 1 94 ? 53.270 -9.082 -37.165 1.00 35.06 94 CYS A C 1
ATOM 649 O O . CYS A 1 94 ? 52.591 -9.951 -37.706 1.00 35.06 94 CYS A O 1
ATOM 651 N N . VAL A 1 95 ? 53.979 -8.202 -37.882 1.00 37.41 95 VAL A N 1
ATOM 652 C CA . VAL A 1 95 ? 53.855 -8.102 -39.351 1.00 37.41 95 VAL A CA 1
ATOM 653 C C . VAL A 1 95 ? 54.385 -9.355 -40.071 1.00 37.41 95 VAL A C 1
ATOM 655 O O . VAL A 1 95 ? 53.841 -9.746 -41.099 1.00 37.41 95 VAL A O 1
ATOM 658 N N . CYS A 1 96 ? 55.358 -10.072 -39.497 1.00 35.41 96 CYS A N 1
ATOM 659 C CA . CYS A 1 96 ? 55.905 -11.295 -40.104 1.00 35.41 96 CYS A CA 1
ATOM 660 C C . CYS A 1 96 ? 55.018 -12.550 -39.954 1.00 35.41 96 CYS A C 1
ATOM 662 O O . CYS A 1 96 ? 55.412 -13.615 -40.422 1.00 35.41 96 CYS A O 1
ATOM 664 N N . GLN A 1 97 ? 53.847 -12.462 -39.308 1.00 36.78 97 GLN A N 1
ATOM 665 C CA . GLN A 1 97 ? 52.894 -13.581 -39.198 1.00 36.78 97 GLN A CA 1
ATOM 666 C C . GLN A 1 97 ? 51.579 -13.352 -39.958 1.00 36.78 97 GLN A C 1
ATOM 668 O O . GLN A 1 97 ? 50.665 -14.174 -39.860 1.00 36.78 97 GLN A O 1
ATOM 673 N N . TRP A 1 98 ? 51.459 -12.269 -40.732 1.00 38.16 98 TRP A N 1
ATOM 674 C CA . TRP A 1 98 ? 50.248 -12.017 -41.510 1.00 38.16 98 TRP A CA 1
ATOM 675 C C . TRP A 1 98 ? 50.268 -12.714 -42.875 1.00 38.16 98 TRP A C 1
ATOM 677 O O . TRP A 1 98 ? 51.241 -12.578 -43.618 1.00 38.16 98 TRP A O 1
ATOM 687 N N . PRO A 1 99 ? 49.180 -13.400 -43.272 1.00 38.75 99 PRO A N 1
ATOM 688 C CA . PRO A 1 99 ? 48.987 -13.792 -44.655 1.00 38.75 99 PRO A CA 1
ATOM 689 C C . PRO A 1 99 ? 48.546 -12.546 -45.431 1.00 38.75 99 PRO A C 1
ATOM 691 O O . PRO A 1 99 ? 47.356 -12.260 -45.554 1.00 38.75 99 PRO A O 1
ATOM 694 N N . VAL A 1 100 ? 49.506 -11.766 -45.924 1.00 44.91 100 VAL A N 1
ATOM 695 C CA . VAL A 1 100 ? 49.217 -10.742 -46.934 1.00 44.91 100 VAL A CA 1
ATOM 696 C C . VAL A 1 100 ? 48.874 -11.482 -48.235 1.00 44.91 100 VAL A C 1
ATOM 698 O O . VAL A 1 100 ? 49.613 -12.397 -48.611 1.00 44.91 100 VAL A O 1
ATOM 701 N N . PRO A 1 101 ? 47.765 -11.161 -48.926 1.00 41.28 101 PRO A N 1
ATOM 702 C CA . PRO A 1 101 ? 47.451 -11.801 -50.195 1.00 41.28 101 PRO A CA 1
ATOM 703 C C . PRO A 1 101 ? 48.604 -11.574 -51.195 1.00 41.28 101 PRO A C 1
ATOM 705 O O . PRO A 1 101 ? 49.078 -10.442 -51.329 1.00 41.28 101 PRO A O 1
ATOM 708 N N . PRO A 1 102 ? 49.061 -12.615 -51.921 1.00 43.50 102 PRO A N 1
ATOM 709 C CA . PRO A 1 102 ? 50.229 -12.534 -52.808 1.00 43.50 102 PRO A CA 1
ATOM 710 C C . PRO A 1 102 ? 50.090 -11.514 -53.952 1.00 43.50 102 PRO A C 1
ATOM 712 O O . PRO A 1 102 ? 51.071 -11.195 -54.615 1.00 43.50 102 PRO A O 1
ATOM 715 N N . SER A 1 103 ? 48.900 -10.944 -54.157 1.00 45.56 103 SER A N 1
ATOM 716 C CA . SER A 1 103 ? 48.645 -9.874 -55.122 1.00 45.56 103 SER A CA 1
ATOM 717 C C . SER A 1 103 ? 49.292 -8.527 -54.773 1.00 45.56 103 SER A C 1
ATOM 719 O O . SER A 1 103 ? 49.319 -7.655 -55.633 1.00 45.56 103 SER A O 1
ATOM 721 N N . VAL A 1 104 ? 49.804 -8.331 -53.550 1.00 42.66 104 VAL A N 1
ATOM 722 C CA . VAL A 1 104 ? 50.462 -7.068 -53.142 1.00 42.66 104 VAL A CA 1
ATOM 723 C C . VAL A 1 104 ? 51.974 -7.076 -53.424 1.00 42.66 104 VAL A C 1
ATOM 725 O O . VAL A 1 104 ? 52.587 -6.020 -53.526 1.00 42.66 104 VAL A O 1
ATOM 728 N N . PHE A 1 105 ? 52.579 -8.250 -53.632 1.00 40.38 105 PHE A N 1
ATOM 729 C CA . PHE A 1 105 ? 54.016 -8.390 -53.899 1.00 40.38 105 PHE A CA 1
ATOM 730 C C . PHE A 1 105 ? 54.279 -9.330 -55.080 1.00 40.38 105 PHE A C 1
ATOM 732 O O . PHE A 1 105 ? 54.962 -10.343 -54.951 1.00 40.38 105 PHE A O 1
ATOM 739 N N . ALA A 1 106 ? 53.740 -9.004 -56.253 1.00 36.28 106 ALA A N 1
ATOM 740 C CA . ALA A 1 106 ? 54.151 -9.646 -57.497 1.00 36.28 106 ALA A CA 1
ATOM 741 C C . ALA A 1 106 ? 55.218 -8.780 -58.185 1.00 36.28 106 ALA A C 1
ATOM 743 O O . ALA A 1 106 ? 54.897 -7.897 -58.974 1.00 36.28 106 ALA A O 1
ATOM 744 N N . CYS A 1 107 ? 56.493 -9.027 -57.881 1.00 39.72 107 CYS A N 1
ATOM 745 C CA . CYS A 1 107 ? 57.599 -8.541 -58.707 1.00 39.72 107 CYS A CA 1
ATOM 746 C C . CYS A 1 107 ? 57.908 -9.624 -59.749 1.00 39.72 107 CYS A C 1
ATOM 748 O O . CYS A 1 107 ? 58.429 -10.682 -59.396 1.00 39.72 107 CYS A O 1
ATOM 750 N N . SER A 1 108 ? 57.547 -9.399 -61.017 1.00 39.47 108 SER A N 1
ATOM 751 C CA . SER A 1 108 ? 57.973 -10.278 -62.113 1.00 39.47 108 SER A CA 1
ATOM 752 C C . SER A 1 108 ? 59.446 -10.025 -62.419 1.00 39.47 108 SER A C 1
ATOM 754 O O . SER A 1 108 ? 59.851 -8.877 -62.582 1.00 39.47 108 SER A O 1
ATOM 756 N N . SER A 1 109 ? 60.237 -11.087 -62.517 1.00 45.22 109 SER A N 1
ATOM 757 C CA . SER A 1 109 ? 61.699 -11.043 -62.571 1.00 45.22 109 SER A CA 1
ATOM 758 C C . SER A 1 109 ? 62.326 -10.605 -63.899 1.00 45.22 109 SER A C 1
ATOM 760 O O . SER A 1 109 ? 63.537 -10.717 -64.015 1.00 45.22 109 SER A O 1
ATOM 762 N N . ASP A 1 110 ? 61.583 -10.077 -64.875 1.00 46.34 110 ASP A N 1
ATOM 763 C CA . ASP A 1 110 ? 62.157 -9.712 -66.178 1.00 46.34 110 ASP A CA 1
ATOM 764 C C . ASP A 1 110 ? 61.611 -8.371 -66.703 1.00 46.34 110 ASP A C 1
ATOM 766 O O . ASP A 1 110 ? 60.601 -8.314 -67.402 1.00 46.34 110 ASP A O 1
ATOM 770 N N . GLY A 1 111 ? 62.292 -7.270 -66.365 1.00 45.12 111 GLY A N 1
ATOM 771 C CA . GLY A 1 111 ? 62.077 -5.949 -66.970 1.00 45.12 111 GLY A CA 1
ATOM 772 C C . GLY A 1 111 ? 62.636 -4.785 -66.135 1.00 45.12 111 GLY A C 1
ATOM 773 O O . GLY A 1 111 ? 62.641 -4.873 -64.908 1.00 45.12 111 GLY A O 1
ATOM 774 N N . PRO A 1 112 ? 63.124 -3.690 -66.759 1.00 41.00 112 PRO A N 1
ATOM 775 C CA . PRO A 1 112 ? 63.673 -2.546 -66.034 1.00 41.00 112 PRO A CA 1
ATOM 776 C C . PRO A 1 112 ? 62.574 -1.890 -65.194 1.00 41.00 112 PRO A C 1
ATOM 778 O O . PRO A 1 112 ? 61.518 -1.532 -65.712 1.00 41.00 112 PRO A O 1
ATOM 781 N N . CYS A 1 113 ? 62.835 -1.753 -63.893 1.00 41.50 113 CYS A N 1
ATOM 782 C CA . CYS A 1 113 ? 61.907 -1.232 -62.898 1.00 41.50 113 CYS A CA 1
ATOM 783 C C . CYS A 1 113 ? 61.420 0.180 -63.259 1.00 41.50 113 CYS A C 1
ATOM 785 O O . CYS A 1 113 ? 62.036 1.180 -62.893 1.00 41.50 113 CYS A O 1
ATOM 787 N N . SER A 1 114 ? 60.277 0.281 -63.933 1.00 42.97 114 SER A N 1
ATOM 788 C CA . SER A 1 114 ? 59.440 1.468 -63.827 1.00 42.97 114 SER A CA 1
ATOM 789 C C . SER A 1 114 ? 58.889 1.486 -62.406 1.00 42.97 114 SER A C 1
ATOM 791 O O . SER A 1 114 ? 58.230 0.526 -62.003 1.00 42.97 114 SER A O 1
ATOM 793 N N . HIS A 1 115 ? 59.158 2.549 -61.647 1.00 45.53 115 HIS A N 1
ATOM 794 C CA . HIS A 1 115 ? 58.480 2.839 -60.386 1.00 45.53 115 HIS A CA 1
ATOM 795 C C . HIS A 1 115 ? 56.974 3.013 -60.652 1.00 45.53 115 HIS A C 1
ATOM 797 O O . HIS A 1 115 ? 56.468 4.127 -60.758 1.00 45.53 115 HIS A O 1
ATOM 803 N N . ALA A 1 116 ? 56.250 1.904 -60.801 1.00 46.25 116 ALA A N 1
ATOM 804 C CA . ALA A 1 116 ? 54.815 1.874 -60.617 1.00 46.25 116 ALA A CA 1
ATOM 805 C C . ALA A 1 116 ? 54.610 2.164 -59.133 1.00 46.25 116 ALA A C 1
ATOM 807 O O . ALA A 1 116 ? 54.947 1.338 -58.283 1.00 46.25 116 ALA A O 1
ATOM 808 N N . GLY A 1 117 ? 54.201 3.399 -58.837 1.00 46.00 117 GLY A N 1
ATOM 809 C CA . GLY A 1 117 ? 53.973 3.869 -57.483 1.00 46.00 117 GLY A CA 1
ATOM 810 C C . GLY A 1 117 ? 53.098 2.868 -56.748 1.00 46.00 117 GLY A C 1
ATOM 811 O O . GLY A 1 117 ? 51.941 2.668 -57.111 1.00 46.00 117 GLY A O 1
ATOM 812 N N . LEU A 1 118 ? 53.673 2.220 -55.737 1.00 48.53 118 LEU A N 1
ATOM 813 C CA . LEU A 1 118 ? 52.887 1.624 -54.672 1.00 48.53 118 LEU A CA 1
ATOM 814 C C . LEU A 1 118 ? 51.992 2.747 -54.167 1.00 48.53 118 LEU A C 1
ATOM 816 O O . LEU A 1 118 ? 52.501 3.752 -53.668 1.00 48.53 118 LEU A O 1
ATOM 820 N N . ASP A 1 119 ? 50.688 2.603 -54.384 1.00 62.41 119 ASP A N 1
ATOM 821 C CA . ASP A 1 119 ? 49.694 3.530 -53.872 1.00 62.41 119 ASP A CA 1
ATOM 822 C C . ASP A 1 119 ? 49.756 3.457 -52.344 1.00 62.41 119 ASP A C 1
ATOM 824 O O . ASP A 1 119 ? 49.179 2.581 -51.693 1.00 62.41 119 ASP A O 1
ATOM 828 N N . HIS A 1 120 ? 50.598 4.324 -51.784 1.00 57.62 120 HIS A N 1
ATOM 829 C CA . HIS A 1 120 ? 50.906 4.367 -50.367 1.00 57.62 120 HIS A CA 1
ATOM 830 C C . HIS A 1 120 ? 49.626 4.597 -49.560 1.00 57.62 120 HIS A C 1
ATOM 832 O O . HIS A 1 120 ? 49.486 4.059 -48.465 1.00 57.62 120 HIS A O 1
ATOM 838 N N . GLU A 1 121 ? 48.659 5.303 -50.148 1.00 55.31 121 GLU A N 1
ATOM 839 C CA . GLU A 1 121 ? 47.352 5.565 -49.567 1.00 55.31 121 GLU A CA 1
ATOM 840 C C . GLU A 1 121 ? 46.528 4.275 -49.444 1.00 55.31 121 GLU A C 1
ATOM 842 O O . GLU A 1 121 ? 46.006 3.979 -48.368 1.00 55.31 121 GLU A O 1
ATOM 847 N N . ALA A 1 122 ? 46.504 3.432 -50.482 1.00 58.62 122 ALA A N 1
ATOM 848 C CA . ALA A 1 122 ? 45.837 2.128 -50.433 1.00 58.62 122 ALA A CA 1
ATOM 849 C C . ALA A 1 122 ? 46.480 1.165 -49.413 1.00 58.62 122 ALA A C 1
ATOM 851 O O . ALA A 1 122 ? 45.776 0.426 -48.718 1.00 58.62 122 ALA A O 1
ATOM 852 N N . ALA A 1 123 ? 47.812 1.185 -49.282 1.00 55.94 123 ALA A N 1
ATOM 853 C CA . ALA A 1 123 ? 48.531 0.363 -48.305 1.00 55.94 123 ALA A CA 1
ATOM 854 C C . ALA A 1 123 ? 48.271 0.812 -46.855 1.00 55.94 123 ALA A C 1
ATOM 856 O O . ALA A 1 123 ? 48.052 -0.031 -45.981 1.00 55.94 123 ALA A O 1
ATOM 857 N N . VAL A 1 124 ? 48.244 2.126 -46.603 1.00 58.25 124 VAL A N 1
ATOM 858 C CA . VAL A 1 124 ? 47.908 2.703 -45.291 1.00 58.25 124 VAL A CA 1
ATOM 859 C C . VAL A 1 124 ? 46.453 2.397 -44.923 1.00 58.25 124 VAL A C 1
ATOM 861 O O . VAL A 1 124 ? 46.198 1.909 -43.824 1.00 58.25 124 VAL A O 1
ATOM 864 N N . GLN A 1 125 ? 45.507 2.553 -45.855 1.00 55.88 125 GLN A N 1
ATOM 865 C CA . GLN A 1 125 ? 44.096 2.217 -45.622 1.00 55.88 125 GLN A CA 1
ATOM 866 C C . GLN A 1 125 ? 43.886 0.728 -45.299 1.00 55.88 125 GLN A C 1
ATOM 868 O O . GLN A 1 125 ? 43.077 0.391 -44.430 1.00 55.88 125 GLN A O 1
ATOM 873 N N . ALA A 1 126 ? 44.622 -0.175 -45.955 1.00 58.25 126 ALA A N 1
ATOM 874 C CA . ALA A 1 126 ? 44.555 -1.609 -45.672 1.00 58.25 126 ALA A CA 1
ATOM 875 C C . ALA A 1 126 ? 45.098 -1.959 -44.273 1.00 58.25 126 ALA A C 1
ATOM 877 O O . ALA A 1 126 ? 44.503 -2.783 -43.573 1.00 58.25 126 ALA A O 1
ATOM 878 N N . LEU A 1 127 ? 46.188 -1.311 -43.846 1.00 54.69 127 LEU A N 1
ATOM 879 C CA . LEU A 1 127 ? 46.760 -1.454 -42.502 1.00 54.69 127 LEU A CA 1
ATOM 880 C C . LEU A 1 127 ? 45.809 -0.930 -41.419 1.00 54.69 127 LEU A C 1
ATOM 882 O O . LEU A 1 127 ? 45.528 -1.649 -40.462 1.00 54.69 127 LEU A O 1
ATOM 886 N N . GLU A 1 128 ? 45.234 0.260 -41.605 1.00 52.91 128 GLU A N 1
ATOM 887 C CA . GLU A 1 128 ? 44.247 0.825 -40.676 1.00 52.91 128 GLU A CA 1
ATOM 888 C C . GLU A 1 128 ? 42.964 -0.014 -40.590 1.00 52.91 128 GLU A C 1
ATOM 890 O O . GLU A 1 128 ? 42.338 -0.107 -39.530 1.00 52.91 128 GLU A O 1
ATOM 895 N N . ALA A 1 129 ? 42.528 -0.616 -41.702 1.00 55.22 129 ALA A N 1
ATOM 896 C CA . ALA A 1 129 ? 41.375 -1.512 -41.719 1.00 55.22 129 ALA A CA 1
ATOM 897 C C . ALA A 1 129 ? 41.666 -2.820 -40.963 1.00 55.22 129 ALA A C 1
ATOM 899 O O . ALA A 1 129 ? 40.811 -3.304 -40.215 1.00 55.22 129 ALA A O 1
ATOM 900 N N . ALA A 1 130 ? 42.873 -3.372 -41.117 1.00 55.56 130 ALA A N 1
ATOM 901 C CA . ALA A 1 130 ? 43.307 -4.574 -40.412 1.00 55.56 130 ALA A CA 1
ATOM 902 C C . ALA A 1 130 ? 43.491 -4.329 -38.902 1.00 55.56 130 ALA A C 1
ATOM 904 O O . ALA A 1 130 ? 43.077 -5.158 -38.090 1.00 55.56 130 ALA A O 1
ATOM 905 N N . GLU A 1 131 ? 44.028 -3.170 -38.515 1.00 51.50 131 GLU A N 1
ATOM 906 C CA . GLU A 1 131 ? 44.155 -2.756 -37.114 1.00 51.50 131 GLU A CA 1
ATOM 907 C C . GLU A 1 131 ? 42.780 -2.556 -36.457 1.00 51.50 131 GLU A C 1
ATOM 909 O O . GLU A 1 131 ? 42.516 -3.114 -35.389 1.00 51.50 131 GLU A O 1
ATOM 914 N N . ARG A 1 132 ? 41.846 -1.868 -37.131 1.00 49.41 132 ARG A N 1
ATOM 915 C CA . ARG A 1 132 ? 40.452 -1.734 -36.668 1.00 49.41 132 ARG A CA 1
ATOM 916 C C . ARG A 1 132 ? 39.765 -3.088 -36.488 1.00 49.41 132 ARG A C 1
ATOM 918 O O . ARG A 1 132 ? 39.056 -3.296 -35.501 1.00 49.41 132 ARG A O 1
ATOM 925 N N . ALA A 1 133 ? 39.983 -4.026 -37.410 1.00 55.38 133 ALA A N 1
ATOM 926 C CA . ALA A 1 133 ? 39.423 -5.372 -37.317 1.00 55.38 133 ALA A CA 1
ATOM 927 C C . ALA A 1 133 ? 39.963 -6.148 -36.101 1.00 55.38 133 ALA A C 1
ATOM 929 O O . ALA A 1 133 ? 39.196 -6.845 -35.430 1.00 55.38 133 ALA A O 1
ATOM 930 N N . GLU A 1 134 ? 41.251 -6.006 -35.782 1.00 55.84 134 GLU A N 1
ATOM 931 C CA . GLU A 1 134 ? 41.878 -6.666 -34.633 1.00 55.84 134 GLU A CA 1
ATOM 932 C C . GLU A 1 134 ? 41.469 -6.022 -33.298 1.00 55.84 134 GLU A C 1
ATOM 934 O O . GLU A 1 134 ? 41.119 -6.739 -32.358 1.00 55.84 134 GLU A O 1
ATOM 939 N N . ILE A 1 135 ? 41.379 -4.688 -33.226 1.00 49.62 135 ILE A N 1
ATOM 940 C CA . ILE A 1 135 ? 40.845 -3.973 -32.052 1.00 49.62 135 ILE A CA 1
ATOM 941 C C . ILE A 1 135 ? 39.409 -4.429 -31.760 1.00 49.62 135 ILE A C 1
ATOM 943 O O . ILE A 1 135 ? 39.087 -4.790 -30.623 1.00 49.62 135 ILE A O 1
ATOM 947 N N . HIS A 1 136 ? 38.549 -4.509 -32.781 1.00 48.44 136 HIS A N 1
ATOM 948 C CA . HIS A 1 136 ? 37.191 -5.035 -32.620 1.00 48.44 136 HIS A CA 1
ATOM 949 C C . HIS A 1 136 ? 37.171 -6.508 -32.191 1.00 48.44 136 HIS A C 1
ATOM 951 O O . HIS A 1 136 ? 36.335 -6.901 -31.370 1.00 48.44 136 HIS A O 1
ATOM 957 N N . ARG A 1 137 ? 38.088 -7.335 -32.708 1.00 56.56 137 ARG A N 1
ATOM 958 C CA . ARG A 1 137 ? 38.215 -8.749 -32.328 1.00 56.56 137 ARG A CA 1
ATOM 959 C C . ARG A 1 137 ? 38.618 -8.903 -30.856 1.00 56.56 137 ARG A C 1
ATOM 961 O O . ARG A 1 137 ? 38.061 -9.771 -30.182 1.00 56.56 137 ARG A O 1
ATOM 968 N N . GLN A 1 138 ? 39.500 -8.045 -30.345 1.00 55.38 138 GLN A N 1
ATOM 969 C CA . GLN A 1 138 ? 39.970 -8.062 -28.953 1.00 55.38 138 GLN A CA 1
ATOM 970 C C . GLN A 1 138 ? 38.979 -7.436 -27.957 1.00 55.38 138 GLN A C 1
ATOM 972 O O . GLN A 1 138 ? 38.843 -7.927 -26.835 1.00 55.38 138 GLN A O 1
ATOM 977 N N . GLN A 1 139 ? 38.219 -6.411 -28.354 1.00 48.62 139 GLN A N 1
ATOM 978 C CA . GLN A 1 139 ? 37.186 -5.800 -27.502 1.00 48.62 139 GLN A CA 1
ATOM 979 C C . GLN A 1 139 ? 35.978 -6.723 -27.262 1.00 48.62 139 GLN A C 1
ATOM 981 O O . GLN A 1 139 ? 35.325 -6.654 -26.217 1.00 48.62 139 GLN A O 1
ATOM 986 N N . ARG A 1 140 ? 35.684 -7.627 -28.202 1.00 50.06 140 ARG A N 1
ATOM 987 C CA . ARG A 1 140 ? 34.518 -8.524 -28.166 1.00 50.06 140 ARG A CA 1
ATOM 988 C C . ARG A 1 140 ? 34.470 -9.479 -26.956 1.00 50.06 140 ARG A C 1
ATOM 990 O O . ARG A 1 140 ? 33.430 -9.523 -26.298 1.00 50.06 140 ARG A O 1
ATOM 997 N N . PRO A 1 141 ? 35.535 -10.231 -26.602 1.00 51.88 141 PRO A N 1
ATOM 998 C CA . PRO A 1 141 ? 35.538 -11.068 -25.398 1.00 51.88 141 PRO A CA 1
ATOM 999 C C . PRO A 1 141 ? 35.465 -10.250 -24.102 1.00 51.88 141 PRO A C 1
ATOM 1001 O O . PRO A 1 141 ? 34.869 -10.716 -23.134 1.00 51.88 141 PRO A O 1
ATOM 1004 N N . TYR A 1 142 ? 35.998 -9.024 -24.086 1.00 49.72 142 TYR A N 1
ATOM 1005 C CA . TYR A 1 142 ? 35.925 -8.136 -22.924 1.00 49.72 142 TYR A CA 1
ATOM 1006 C C . TYR A 1 142 ? 34.495 -7.633 -22.680 1.00 49.72 142 TYR A C 1
ATOM 1008 O O . TYR A 1 142 ? 33.981 -7.762 -21.572 1.00 49.72 142 TYR A O 1
ATOM 1016 N N . LEU A 1 143 ? 33.806 -7.152 -23.722 1.00 46.38 143 LEU A N 1
ATOM 1017 C CA . LEU A 1 143 ? 32.404 -6.721 -23.636 1.00 46.38 143 LEU A CA 1
ATOM 1018 C C . LEU A 1 143 ? 31.466 -7.880 -23.267 1.00 46.38 143 LEU A C 1
ATOM 1020 O O . LEU A 1 143 ? 30.601 -7.717 -22.406 1.00 46.38 143 LEU A O 1
ATOM 1024 N N . ASN A 1 144 ? 31.686 -9.069 -23.837 1.00 48.25 144 ASN A N 1
ATOM 1025 C CA . ASN A 1 144 ? 30.940 -10.274 -23.469 1.00 48.25 144 ASN A CA 1
ATOM 1026 C C . ASN A 1 144 ? 31.224 -10.701 -22.018 1.00 48.25 144 ASN A C 1
ATOM 1028 O O . ASN A 1 144 ? 30.303 -11.089 -21.303 1.00 48.25 144 ASN A O 1
ATOM 1032 N N . GLY A 1 145 ? 32.473 -10.591 -21.555 1.00 52.66 145 GLY A N 1
ATOM 1033 C CA . GLY A 1 145 ? 32.862 -10.881 -20.174 1.00 52.66 145 GLY A CA 1
ATOM 1034 C C . GLY A 1 145 ? 32.242 -9.913 -19.164 1.00 52.66 145 GLY A C 1
ATOM 1035 O O . GLY A 1 145 ? 31.710 -10.351 -18.145 1.00 52.66 145 GLY A O 1
ATOM 1036 N N . VAL A 1 146 ? 32.237 -8.610 -19.463 1.00 49.91 146 VAL A N 1
ATOM 1037 C CA . VAL A 1 146 ? 31.605 -7.569 -18.633 1.00 49.91 146 VAL A CA 1
ATOM 1038 C C . VAL A 1 146 ? 30.083 -7.738 -18.601 1.00 49.91 146 VAL A C 1
ATOM 1040 O O . VAL A 1 146 ? 29.489 -7.675 -17.524 1.00 49.91 146 VAL A O 1
ATOM 1043 N N . ALA A 1 147 ? 29.449 -8.030 -19.741 1.00 48.75 147 ALA A N 1
ATOM 1044 C CA . ALA A 1 147 ? 28.020 -8.334 -19.800 1.00 48.75 147 ALA A CA 1
ATOM 1045 C C . ALA A 1 147 ? 27.675 -9.581 -18.968 1.00 48.75 147 ALA A C 1
ATOM 1047 O O . ALA A 1 147 ? 26.736 -9.547 -18.173 1.00 48.75 147 ALA A O 1
ATOM 1048 N N . LEU A 1 148 ? 28.465 -10.654 -19.069 1.00 54.06 148 LEU A N 1
ATOM 1049 C CA . LEU A 1 148 ? 28.269 -11.887 -18.300 1.00 54.06 148 LEU A CA 1
ATOM 1050 C C . LEU A 1 148 ? 28.460 -11.669 -16.784 1.00 54.06 148 LEU A C 1
ATOM 1052 O O . LEU A 1 148 ? 27.665 -12.166 -15.981 1.00 54.06 148 LEU A O 1
ATOM 1056 N N . LEU A 1 149 ? 29.464 -10.875 -16.393 1.00 52.47 149 LEU A N 1
ATOM 1057 C CA . LEU A 1 149 ? 29.724 -10.467 -15.005 1.00 52.47 149 LEU A CA 1
ATOM 1058 C C . LEU A 1 149 ? 28.616 -9.571 -14.432 1.00 52.47 149 LEU A C 1
ATOM 1060 O O . LEU A 1 149 ? 28.357 -9.629 -13.232 1.00 52.47 149 LEU A O 1
ATOM 1064 N N . ALA A 1 150 ? 27.929 -8.789 -15.267 1.00 50.50 150 ALA A N 1
ATOM 1065 C CA . ALA A 1 150 ? 26.742 -8.025 -14.883 1.00 50.50 150 ALA A CA 1
ATOM 1066 C C . ALA A 1 150 ? 25.471 -8.899 -14.799 1.00 50.50 150 ALA A C 1
ATOM 1068 O O . ALA A 1 150 ? 24.609 -8.665 -13.944 1.00 50.50 150 ALA A O 1
ATOM 1069 N N . LEU A 1 151 ? 25.362 -9.921 -15.659 1.00 57.47 151 LEU A N 1
ATOM 1070 C CA . LEU A 1 151 ? 24.182 -10.779 -15.847 1.00 57.47 151 LEU A CA 1
ATOM 1071 C C . LEU A 1 151 ? 24.002 -11.858 -14.771 1.00 57.47 151 LEU A C 1
ATOM 1073 O O . LEU A 1 151 ? 22.886 -12.110 -14.316 1.00 57.47 151 LEU A O 1
ATOM 1077 N N . LEU A 1 152 ? 25.086 -12.483 -14.314 1.00 59.06 152 LEU A N 1
ATOM 1078 C CA . LEU A 1 152 ? 25.035 -13.507 -13.262 1.00 59.06 152 LEU A CA 1
ATOM 1079 C C . LEU A 1 152 ? 24.510 -12.983 -11.908 1.00 59.06 152 LEU A C 1
ATOM 1081 O O . LEU A 1 152 ? 23.585 -13.587 -11.354 1.00 59.06 152 LEU A O 1
ATOM 1085 N N . PRO A 1 153 ? 25.013 -11.858 -11.361 1.00 57.38 153 PRO A N 1
ATOM 1086 C CA . PRO A 1 153 ? 24.477 -11.294 -10.128 1.00 57.38 153 PRO A CA 1
ATOM 1087 C C . PRO A 1 153 ? 23.073 -10.709 -10.311 1.00 57.38 153 PRO A C 1
ATOM 1089 O O . PRO A 1 153 ? 22.274 -10.791 -9.380 1.00 57.38 153 PRO A O 1
ATOM 1092 N N . THR A 1 154 ? 22.714 -10.181 -11.487 1.00 56.41 154 THR A N 1
ATOM 1093 C CA . THR A 1 154 ? 21.331 -9.740 -11.743 1.00 56.41 154 THR A CA 1
ATOM 1094 C C . THR A 1 154 ? 20.368 -10.922 -11.766 1.00 56.41 154 THR A C 1
ATOM 1096 O O . THR A 1 154 ? 19.351 -10.869 -11.076 1.00 56.41 154 THR A O 1
ATOM 1099 N N . LEU A 1 155 ? 20.701 -12.028 -12.436 1.00 63.31 155 LEU A N 1
ATOM 1100 C CA . LEU A 1 155 ? 19.895 -13.249 -12.393 1.00 63.31 155 LEU A CA 1
ATOM 1101 C C . LEU A 1 155 ? 19.784 -13.793 -10.958 1.00 63.31 155 LEU A C 1
ATOM 1103 O O . LEU A 1 155 ? 18.685 -14.111 -10.509 1.00 63.31 155 LEU A O 1
ATOM 1107 N N . ALA A 1 156 ? 20.884 -13.826 -10.198 1.00 61.12 156 ALA A N 1
ATOM 1108 C CA . ALA A 1 156 ? 20.892 -14.298 -8.813 1.00 61.12 156 ALA A CA 1
ATOM 1109 C C . ALA A 1 156 ? 20.062 -13.408 -7.868 1.00 61.12 156 ALA A C 1
ATOM 1111 O O . ALA A 1 156 ? 19.303 -13.922 -7.044 1.00 61.12 156 ALA A O 1
ATOM 1112 N N . ILE A 1 157 ? 20.149 -12.080 -7.996 1.00 60.22 157 ILE A N 1
ATOM 1113 C CA . ILE A 1 157 ? 19.357 -11.129 -7.200 1.00 60.22 157 ILE A CA 1
ATOM 1114 C C . ILE A 1 157 ? 17.880 -11.206 -7.593 1.00 60.22 157 ILE A C 1
ATOM 1116 O O . ILE A 1 157 ? 17.019 -11.203 -6.715 1.00 60.22 157 ILE A O 1
ATOM 1120 N N . LEU A 1 158 ? 17.567 -11.322 -8.884 1.00 60.69 158 LEU A N 1
ATOM 1121 C CA . LEU A 1 158 ? 16.199 -11.472 -9.374 1.00 60.69 158 LEU A CA 1
ATOM 1122 C C . LEU A 1 158 ? 15.586 -12.783 -8.863 1.00 60.69 158 LEU A C 1
ATOM 1124 O O . LEU A 1 158 ? 14.490 -12.772 -8.303 1.00 60.69 158 LEU A O 1
ATOM 1128 N N . VAL A 1 159 ? 16.331 -13.890 -8.940 1.00 65.81 159 VAL A N 1
ATOM 1129 C CA . VAL A 1 159 ? 15.956 -15.177 -8.341 1.00 65.81 159 VAL A CA 1
ATOM 1130 C C . VAL A 1 159 ? 15.812 -15.049 -6.826 1.00 65.81 159 VAL A C 1
ATOM 1132 O O . VAL A 1 159 ? 14.847 -15.568 -6.289 1.00 65.81 159 VAL A O 1
ATOM 1135 N N . ALA A 1 160 ? 16.666 -14.313 -6.111 1.00 61.38 160 ALA A N 1
ATOM 1136 C CA . ALA A 1 160 ? 16.525 -14.107 -4.666 1.00 61.38 160 ALA A CA 1
ATOM 1137 C C . ALA A 1 160 ? 15.290 -13.259 -4.297 1.00 61.38 160 ALA A C 1
ATOM 1139 O O . ALA A 1 160 ? 14.587 -13.568 -3.331 1.00 61.38 160 ALA A O 1
ATOM 1140 N N . ILE A 1 161 ? 14.978 -12.218 -5.077 1.00 58.50 161 ILE A N 1
ATOM 1141 C CA . ILE A 1 161 ? 13.750 -11.414 -4.951 1.00 58.50 161 ILE A CA 1
ATOM 1142 C C . ILE A 1 161 ? 12.529 -12.300 -5.154 1.00 58.50 161 ILE A C 1
ATOM 1144 O O . ILE A 1 161 ? 11.577 -12.234 -4.375 1.00 58.50 161 ILE A O 1
ATOM 1148 N N . LEU A 1 162 ? 12.578 -13.163 -6.163 1.00 59.97 162 LEU A N 1
ATOM 1149 C CA . LEU A 1 162 ? 11.514 -14.095 -6.487 1.00 59.97 162 LEU A CA 1
ATOM 1150 C C . LEU A 1 162 ? 11.406 -15.211 -5.467 1.00 59.97 162 LEU A C 1
ATOM 1152 O O . LEU A 1 162 ? 10.306 -15.493 -5.038 1.00 59.97 162 LEU A O 1
ATOM 1156 N N . VAL A 1 163 ? 12.496 -15.792 -4.985 1.00 62.62 163 VAL A N 1
ATOM 1157 C CA . VAL A 1 163 ? 12.479 -16.756 -3.884 1.00 62.62 163 VAL A CA 1
ATOM 1158 C C . VAL A 1 163 ? 11.960 -16.076 -2.624 1.00 62.62 163 VAL A C 1
ATOM 1160 O O . VAL A 1 163 ? 11.227 -16.695 -1.872 1.00 62.62 163 VAL A O 1
ATOM 1163 N N . SER A 1 164 ? 12.218 -14.793 -2.386 1.00 59.97 164 SER A N 1
ATOM 1164 C CA . SER A 1 164 ? 11.627 -14.056 -1.262 1.00 59.97 164 SER A CA 1
ATOM 1165 C C . SER A 1 164 ? 10.120 -13.816 -1.446 1.00 59.97 164 SER A C 1
ATOM 1167 O O . SER A 1 164 ? 9.330 -14.096 -0.540 1.00 59.97 164 SER A O 1
ATOM 1169 N N . ALA A 1 165 ? 9.691 -13.369 -2.631 1.00 54.84 165 ALA A N 1
ATOM 1170 C CA . ALA A 1 165 ? 8.289 -13.111 -2.965 1.00 54.84 165 ALA A CA 1
ATOM 1171 C C . ALA A 1 165 ? 7.468 -14.407 -3.062 1.00 54.84 165 ALA A C 1
ATOM 1173 O O . ALA A 1 165 ? 6.411 -14.527 -2.440 1.00 54.84 165 ALA A O 1
ATOM 1174 N N . ALA A 1 166 ? 7.984 -15.401 -3.776 1.00 55.53 166 ALA A N 1
ATOM 1175 C CA . ALA A 1 166 ? 7.461 -16.750 -3.888 1.00 55.53 166 ALA A CA 1
ATOM 1176 C C . ALA A 1 166 ? 7.525 -17.458 -2.543 1.00 55.53 166 ALA A C 1
ATOM 1178 O O . ALA A 1 166 ? 6.491 -17.926 -2.124 1.00 55.53 166 ALA A O 1
ATOM 1179 N N . SER A 1 167 ? 8.624 -17.466 -1.779 1.00 60.66 167 SER A N 1
ATOM 1180 C CA . SER A 1 167 ? 8.625 -18.089 -0.439 1.00 60.66 167 SER A CA 1
ATOM 1181 C C . SER A 1 167 ? 7.658 -17.410 0.515 1.00 60.66 167 SER A C 1
ATOM 1183 O O . SER A 1 167 ? 7.118 -18.080 1.385 1.00 60.66 167 SER A O 1
ATOM 1185 N N . LYS A 1 168 ? 7.419 -16.098 0.410 1.00 57.34 168 LYS A N 1
ATOM 1186 C CA . LYS A 1 168 ? 6.363 -15.443 1.188 1.00 57.34 168 LYS A CA 1
ATOM 1187 C C . LYS A 1 168 ? 4.998 -15.961 0.743 1.00 57.34 168 LYS A C 1
ATOM 1189 O O . LYS A 1 168 ? 4.246 -16.448 1.572 1.00 57.34 168 LYS A O 1
ATOM 1194 N N . THR A 1 169 ? 4.737 -15.964 -0.560 1.00 57.06 169 THR A N 1
ATOM 1195 C CA . THR A 1 169 ? 3.473 -16.428 -1.153 1.00 57.06 169 THR A CA 1
ATOM 1196 C C . THR A 1 169 ? 3.231 -17.922 -0.908 1.00 57.06 169 THR A C 1
ATOM 1198 O O . THR A 1 169 ? 2.111 -18.323 -0.634 1.00 57.06 169 THR A O 1
ATOM 1201 N N . TRP A 1 170 ? 4.280 -18.741 -0.928 1.00 56.31 170 TRP A N 1
ATOM 1202 C CA . TRP A 1 170 ? 4.284 -20.188 -0.733 1.00 56.31 170 TRP A CA 1
ATOM 1203 C C . TRP A 1 170 ? 4.229 -20.539 0.750 1.00 56.31 170 TRP A C 1
ATOM 1205 O O . TRP A 1 170 ? 3.519 -21.463 1.115 1.00 56.31 170 TRP A O 1
ATOM 1215 N N . ARG A 1 171 ? 4.885 -19.777 1.641 1.00 61.00 171 ARG A N 1
ATOM 1216 C CA . ARG A 1 171 ? 4.650 -19.874 3.094 1.00 61.00 171 ARG A CA 1
ATOM 1217 C C . ARG A 1 171 ? 3.220 -19.492 3.432 1.00 61.00 171 ARG A C 1
ATOM 1219 O O . ARG A 1 171 ? 2.592 -20.197 4.209 1.00 61.00 171 ARG A O 1
ATOM 1226 N N . ASP A 1 172 ? 2.698 -18.434 2.826 1.00 53.78 172 ASP A N 1
ATOM 1227 C CA . ASP A 1 172 ? 1.329 -17.983 3.042 1.00 53.78 172 ASP A CA 1
ATOM 1228 C C . ASP A 1 172 ? 0.309 -18.983 2.460 1.00 53.78 172 ASP A C 1
ATOM 1230 O O . ASP A 1 172 ? -0.696 -19.270 3.107 1.00 53.78 172 ASP A O 1
ATOM 1234 N N . ALA A 1 173 ? 0.584 -19.582 1.295 1.00 55.97 173 ALA A N 1
ATOM 1235 C CA . ALA A 1 173 ? -0.244 -20.612 0.663 1.00 55.97 173 ALA A CA 1
ATOM 1236 C C . ALA A 1 173 ? -0.160 -21.958 1.393 1.00 55.97 173 ALA A C 1
ATOM 1238 O O . ALA A 1 173 ? -1.187 -22.577 1.639 1.00 55.97 173 ALA A O 1
ATOM 1239 N N . ARG A 1 174 ? 1.031 -22.390 1.819 1.00 60.19 174 ARG A N 1
ATOM 1240 C CA . ARG A 1 174 ? 1.228 -23.585 2.652 1.00 60.19 174 ARG A CA 1
ATOM 1241 C C . ARG A 1 174 ? 0.610 -23.393 4.032 1.00 60.19 174 ARG A C 1
ATOM 1243 O O . ARG A 1 174 ? 0.032 -24.330 4.563 1.00 60.19 174 ARG A O 1
ATOM 1250 N N . PHE A 1 175 ? 0.655 -22.183 4.590 1.00 54.00 175 PHE A N 1
ATOM 1251 C CA . PHE A 1 175 ? -0.083 -21.829 5.802 1.00 54.00 175 PHE A CA 1
ATOM 1252 C C . PHE A 1 175 ? -1.597 -21.836 5.557 1.00 54.00 175 PHE A C 1
ATOM 1254 O O . PHE A 1 175 ? -2.333 -22.348 6.390 1.00 54.00 175 PHE A O 1
ATOM 1261 N N . ALA A 1 176 ? -2.081 -21.340 4.415 1.00 51.06 176 ALA A N 1
ATOM 1262 C CA . ALA A 1 176 ? -3.494 -21.414 4.038 1.00 51.06 176 ALA A CA 1
ATOM 1263 C C . ALA A 1 176 ? -3.973 -22.862 3.807 1.00 51.06 176 ALA A C 1
ATOM 1265 O O . ALA A 1 176 ? -5.066 -23.212 4.245 1.00 51.06 176 ALA A O 1
ATOM 1266 N N . ALA A 1 177 ? -3.147 -23.714 3.198 1.00 57.06 177 ALA A N 1
ATOM 1267 C CA . ALA A 1 177 ? -3.400 -25.142 3.014 1.00 57.06 177 ALA A CA 1
ATOM 1268 C C . ALA A 1 177 ? -3.347 -25.895 4.353 1.00 57.06 177 ALA A C 1
ATOM 1270 O O . ALA A 1 177 ? -4.231 -26.691 4.650 1.00 57.06 177 ALA A O 1
ATOM 1271 N N . ALA A 1 178 ? -2.385 -25.576 5.224 1.00 53.69 178 ALA A N 1
ATOM 1272 C CA . ALA A 1 178 ? -2.342 -26.079 6.597 1.00 53.69 178 ALA A CA 1
ATOM 1273 C C . ALA A 1 178 ? -3.559 -25.614 7.417 1.00 53.69 178 ALA A C 1
ATOM 1275 O O . ALA A 1 178 ? -4.060 -26.361 8.250 1.00 53.69 178 ALA A O 1
ATOM 1276 N N . LEU A 1 179 ? -4.083 -24.411 7.156 1.00 48.72 179 LEU A N 1
ATOM 1277 C CA . LEU A 1 179 ? -5.335 -23.922 7.739 1.00 48.72 179 LEU A CA 1
ATOM 1278 C C . LEU A 1 179 ? -6.576 -24.652 7.197 1.00 48.72 179 LEU A C 1
ATOM 1280 O O . LEU A 1 179 ? -7.549 -24.764 7.935 1.00 48.72 179 LEU A O 1
ATOM 1284 N N . GLN A 1 180 ? -6.563 -25.134 5.948 1.00 53.22 180 GLN A N 1
ATOM 1285 C CA . GLN A 1 180 ? -7.622 -25.993 5.394 1.00 53.22 180 GLN A CA 1
ATOM 1286 C C . GLN A 1 180 ? -7.539 -27.428 5.935 1.00 53.22 180 GLN A C 1
ATOM 1288 O O . GLN A 1 180 ? -8.555 -28.036 6.249 1.00 53.22 180 GLN A O 1
ATOM 1293 N N . LEU A 1 181 ? -6.335 -27.969 6.113 1.00 45.50 181 LEU A N 1
ATOM 1294 C CA . LEU A 1 181 ? -6.137 -29.278 6.744 1.00 45.50 181 LEU A CA 1
ATOM 1295 C C . LEU A 1 181 ? -6.489 -29.237 8.242 1.00 45.50 181 LEU A C 1
ATOM 1297 O O . LEU A 1 181 ? -7.118 -30.157 8.757 1.00 45.50 181 LEU A O 1
ATOM 1301 N N . GLY A 1 182 ? -6.191 -28.126 8.920 1.00 41.41 182 GLY A N 1
ATOM 1302 C CA . GLY A 1 182 ? -6.595 -27.857 10.302 1.00 41.41 182 GLY A CA 1
ATOM 1303 C C . GLY A 1 182 ? -8.061 -27.442 10.485 1.00 41.41 182 GLY A C 1
ATOM 1304 O O . GLY A 1 182 ? -8.473 -27.210 11.614 1.00 41.41 182 GLY A O 1
ATOM 1305 N N . SER A 1 183 ? -8.871 -27.330 9.424 1.00 44.16 183 SER A N 1
ATOM 1306 C CA . SER A 1 183 ? -10.333 -27.220 9.571 1.00 44.16 183 SER A CA 1
ATOM 1307 C C . SER A 1 183 ? -11.025 -28.586 9.610 1.00 44.16 183 SER A C 1
ATOM 1309 O O . SER A 1 183 ? -12.226 -28.641 9.844 1.00 44.16 183 SER A O 1
ATOM 1311 N N . ARG A 1 184 ? -10.281 -29.688 9.412 1.00 41.69 184 ARG A N 1
ATOM 1312 C CA . ARG A 1 184 ? -10.751 -31.063 9.665 1.00 41.69 184 ARG A CA 1
ATOM 1313 C C . ARG A 1 184 ? -10.446 -31.567 11.079 1.00 41.69 184 ARG A C 1
ATOM 1315 O O . ARG A 1 184 ? -10.908 -32.642 11.448 1.00 41.69 184 ARG A O 1
ATOM 1322 N N . THR A 1 185 ? -9.705 -30.819 11.897 1.00 40.09 185 THR A N 1
ATOM 1323 C CA . THR A 1 185 ? -9.555 -31.161 13.316 1.00 40.09 185 THR A CA 1
ATOM 1324 C C . THR A 1 185 ? -10.826 -30.784 14.056 1.00 40.09 185 THR A C 1
ATOM 1326 O O . THR A 1 185 ? -11.061 -29.596 14.245 1.00 40.09 185 THR A O 1
ATOM 1329 N N . ARG A 1 186 ? -11.599 -31.821 14.416 1.00 40.81 186 ARG A N 1
ATOM 1330 C CA . ARG A 1 186 ? -12.680 -31.894 15.414 1.00 40.81 186 ARG A CA 1
ATOM 1331 C C . ARG A 1 186 ? -13.479 -30.600 15.554 1.00 40.81 186 ARG A C 1
ATOM 1333 O O . ARG A 1 186 ? -12.990 -29.646 16.150 1.00 40.81 186 ARG A O 1
ATOM 1340 N N . LEU A 1 187 ? -14.726 -30.620 15.074 1.00 38.28 187 LEU A N 1
ATOM 1341 C CA . LEU A 1 187 ? -15.804 -29.811 15.646 1.00 38.28 187 LEU A CA 1
ATOM 1342 C C . LEU A 1 187 ? -15.616 -29.835 17.169 1.00 38.28 187 LEU A C 1
ATOM 1344 O O . LEU A 1 187 ? -15.868 -30.858 17.802 1.00 38.28 187 LEU A O 1
ATOM 1348 N N . MET A 1 188 ? -15.029 -28.771 17.725 1.00 40.97 188 MET A N 1
ATOM 1349 C CA . MET A 1 188 ? -15.016 -28.582 19.164 1.00 40.97 188 MET A CA 1
ATOM 1350 C C . MET A 1 188 ? -16.487 -28.560 19.542 1.00 40.97 188 MET A C 1
ATOM 1352 O O . MET A 1 188 ? -17.269 -27.856 18.894 1.00 40.97 188 MET A O 1
ATOM 1356 N N . GLU A 1 189 ? -16.861 -29.356 20.540 1.00 47.53 189 GLU A N 1
ATOM 1357 C CA . GLU A 1 189 ? -18.148 -29.187 21.201 1.00 47.53 189 GLU A CA 1
ATOM 1358 C C . GLU A 1 189 ? -18.380 -27.688 21.444 1.00 47.53 189 GLU A C 1
ATOM 1360 O O . GLU A 1 189 ? -17.416 -26.968 21.744 1.00 47.53 189 GLU A O 1
ATOM 1365 N N . PRO A 1 190 ? -19.610 -27.185 21.239 1.00 47.25 190 PRO A N 1
ATOM 1366 C CA . PRO A 1 190 ? -19.901 -25.768 21.373 1.00 47.25 190 PRO A CA 1
ATOM 1367 C C . PRO A 1 190 ? -19.422 -25.297 22.743 1.00 47.25 190 PRO A C 1
ATOM 1369 O O . PRO A 1 190 ? -19.959 -25.697 23.773 1.00 47.25 190 PRO A O 1
ATOM 1372 N N . ALA A 1 191 ? -18.366 -24.479 22.748 1.00 50.69 191 ALA A N 1
ATOM 1373 C CA . ALA A 1 191 ? -17.797 -23.971 23.982 1.00 50.69 191 ALA A CA 1
ATOM 1374 C C . ALA A 1 191 ? -18.898 -23.240 24.760 1.00 50.69 191 ALA A C 1
ATOM 1376 O O . ALA A 1 191 ? -19.535 -22.319 24.241 1.00 50.69 191 ALA A O 1
ATOM 1377 N N . THR A 1 192 ? -19.141 -23.677 25.991 1.00 56.59 192 THR A N 1
ATOM 1378 C CA . THR A 1 192 ? -20.211 -23.152 26.845 1.00 56.59 192 THR A CA 1
ATOM 1379 C C . THR A 1 192 ? -19.929 -21.702 27.258 1.00 56.59 192 THR A C 1
ATOM 1381 O O . THR A 1 192 ? -20.836 -20.865 27.280 1.00 56.59 192 THR A O 1
ATOM 1384 N N . ASP A 1 193 ? -18.655 -21.364 27.463 1.00 71.38 193 ASP A N 1
ATOM 1385 C CA . ASP A 1 193 ? -18.197 -20.030 27.849 1.00 71.38 193 ASP A CA 1
ATOM 1386 C C . ASP A 1 193 ? -18.265 -18.994 26.688 1.00 71.38 193 ASP A C 1
ATOM 1388 O O . ASP A 1 193 ? -17.715 -19.224 25.599 1.00 71.38 193 ASP A O 1
ATOM 1392 N N . PRO A 1 194 ? -18.923 -17.831 26.891 1.00 69.00 194 PRO A N 1
ATOM 1393 C CA . PRO A 1 194 ? -18.977 -16.729 25.926 1.00 69.00 194 PRO A CA 1
ATOM 1394 C C . PRO A 1 194 ? -17.612 -16.234 25.428 1.00 69.00 194 PRO A C 1
ATOM 1396 O O . PRO A 1 194 ? -17.480 -15.931 24.238 1.00 69.00 194 PRO A O 1
ATOM 1399 N N . ALA A 1 195 ? -16.585 -16.179 26.286 1.00 66.38 195 ALA A N 1
ATOM 1400 C CA . ALA A 1 195 ? -15.267 -15.676 25.885 1.00 66.38 195 ALA A CA 1
ATOM 1401 C C . ALA A 1 195 ? -14.576 -16.631 24.897 1.00 66.38 195 ALA A C 1
ATOM 1403 O O . ALA A 1 195 ? -13.983 -16.207 23.900 1.00 66.38 195 ALA A O 1
ATOM 1404 N N . THR A 1 196 ? -14.727 -17.937 25.107 1.00 71.94 196 THR A N 1
ATOM 1405 C CA . THR A 1 196 ? -14.201 -18.962 24.198 1.00 71.94 196 THR A CA 1
ATOM 1406 C C . THR A 1 196 ? -14.887 -18.924 22.825 1.00 71.94 196 THR A C 1
ATOM 1408 O O . THR A 1 196 ? -14.207 -18.974 21.793 1.00 71.94 196 THR A O 1
ATOM 1411 N N . ARG A 1 197 ? -16.219 -18.752 22.780 1.00 74.25 197 ARG A N 1
ATOM 1412 C CA . ARG A 1 197 ? -16.973 -18.571 21.519 1.00 74.25 197 ARG A CA 1
ATOM 1413 C C . ARG A 1 197 ? -16.510 -17.342 20.748 1.00 74.25 197 ARG A C 1
ATOM 1415 O O . ARG A 1 197 ? -16.320 -17.393 19.531 1.00 74.25 197 ARG A O 1
ATOM 1422 N N . TYR A 1 198 ? -16.278 -16.254 21.467 1.00 72.81 198 TYR A N 1
ATOM 1423 C CA . TYR A 1 198 ? -15.781 -15.020 20.896 1.00 72.81 198 TYR A CA 1
ATOM 1424 C C . TYR A 1 198 ? -14.389 -15.197 20.252 1.00 72.81 198 TYR A C 1
ATOM 1426 O O . TYR A 1 198 ? -14.187 -14.837 19.088 1.00 72.81 198 TYR A O 1
ATOM 1434 N N . VAL A 1 199 ? -13.437 -15.826 20.956 1.00 75.69 199 VAL A N 1
ATOM 1435 C CA . VAL A 1 199 ? -12.090 -16.081 20.415 1.00 75.69 199 VAL A CA 1
ATOM 1436 C C . VAL A 1 199 ? -12.153 -16.997 19.191 1.00 75.69 199 VAL A C 1
ATOM 1438 O O . VAL A 1 199 ? -11.455 -16.747 18.205 1.00 75.69 199 VAL A O 1
ATOM 1441 N N . ALA A 1 200 ? -13.001 -18.029 19.216 1.00 79.00 200 ALA A N 1
ATOM 1442 C CA . ALA A 1 200 ? -13.196 -18.926 18.079 1.00 79.00 200 ALA A CA 1
ATOM 1443 C C . ALA A 1 200 ? -13.694 -18.169 16.836 1.00 79.00 200 ALA A C 1
ATOM 1445 O O . ALA A 1 200 ? -13.110 -18.305 15.755 1.00 79.00 200 ALA A O 1
ATOM 1446 N N . ARG A 1 201 ? -14.693 -17.293 17.006 1.00 82.06 201 ARG A N 1
ATOM 1447 C CA . ARG A 1 201 ? -15.205 -16.421 15.941 1.00 82.06 201 ARG A CA 1
ATOM 1448 C C . ARG A 1 201 ? -14.116 -15.497 15.396 1.00 82.06 201 ARG A C 1
ATOM 1450 O O . ARG A 1 201 ? -13.892 -15.454 14.187 1.00 82.06 201 ARG A O 1
ATOM 1457 N N . ALA A 1 202 ? -13.379 -14.812 16.271 1.00 79.88 202 ALA A N 1
ATOM 1458 C CA . ALA A 1 202 ? -12.278 -13.936 15.874 1.00 79.88 202 ALA A CA 1
ATOM 1459 C C . ALA A 1 202 ? -11.214 -14.694 15.058 1.00 79.88 202 ALA A C 1
ATOM 1461 O O . ALA A 1 202 ? -10.751 -14.224 14.017 1.00 79.88 202 ALA A O 1
ATOM 1462 N N . VAL A 1 203 ? -10.847 -15.904 15.491 1.00 83.25 203 VAL A N 1
ATOM 1463 C CA . VAL A 1 203 ? -9.907 -16.777 14.776 1.00 83.25 203 VAL A CA 1
ATOM 1464 C C . VAL A 1 203 ? -10.415 -17.109 13.374 1.00 83.25 203 VAL A C 1
ATOM 1466 O O . VAL A 1 203 ? -9.641 -17.029 12.416 1.00 83.25 203 VAL A O 1
ATOM 1469 N N . GLU A 1 204 ? -11.685 -17.478 13.231 1.00 84.62 204 GLU A N 1
ATOM 1470 C CA . GLU A 1 204 ? -12.279 -17.823 11.940 1.00 84.62 204 GLU A CA 1
ATOM 1471 C C . GLU A 1 204 ? -12.267 -16.639 10.968 1.00 84.62 204 GLU A C 1
ATOM 1473 O O . GLU A 1 204 ? -11.778 -16.762 9.838 1.00 84.62 204 GLU A O 1
ATOM 1478 N N . MET A 1 205 ? -12.707 -15.469 11.427 1.00 84.81 205 MET A N 1
ATOM 1479 C CA . MET A 1 205 ? -12.739 -14.252 10.617 1.00 84.81 205 MET A CA 1
ATOM 1480 C C . MET A 1 205 ? -11.343 -13.830 10.171 1.00 84.81 205 MET A C 1
ATOM 1482 O O . MET A 1 205 ? -11.119 -13.499 9.006 1.00 84.81 205 MET A O 1
ATOM 1486 N N . LEU A 1 206 ? -10.355 -13.951 11.056 1.00 84.69 206 LEU A N 1
ATOM 1487 C CA . LEU A 1 206 ? -8.970 -13.650 10.723 1.00 84.69 206 LEU A CA 1
ATOM 1488 C C . LEU A 1 206 ? -8.337 -14.663 9.767 1.00 84.69 206 LEU A C 1
ATOM 1490 O O . LEU A 1 206 ? -7.499 -14.293 8.937 1.00 84.69 206 LEU A O 1
ATOM 1494 N N . ARG A 1 207 ? -8.732 -15.938 9.838 1.00 85.25 207 ARG A N 1
ATOM 1495 C CA . ARG A 1 207 ? -8.343 -16.942 8.836 1.00 85.25 207 ARG A CA 1
ATOM 1496 C C . ARG A 1 207 ? -8.946 -16.600 7.477 1.00 85.25 207 ARG A C 1
ATOM 1498 O O . ARG A 1 207 ? -8.225 -16.636 6.479 1.00 85.25 207 ARG A O 1
ATOM 1505 N N . ALA A 1 208 ? -10.224 -16.227 7.430 1.00 85.44 208 ALA A N 1
ATOM 1506 C CA . ALA A 1 208 ? -10.885 -15.792 6.202 1.00 85.44 208 ALA A CA 1
ATOM 1507 C C . ALA A 1 208 ? -10.213 -14.543 5.603 1.00 85.44 208 ALA A C 1
ATOM 1509 O O . ALA A 1 208 ? -9.874 -14.541 4.418 1.00 85.44 208 ALA A O 1
ATOM 1510 N N . ALA A 1 209 ? -9.911 -13.545 6.436 1.00 87.12 209 ALA A N 1
ATOM 1511 C CA . ALA A 1 209 ? -9.186 -12.334 6.063 1.00 87.12 209 ALA A CA 1
ATOM 1512 C C . ALA A 1 209 ? -7.818 -12.641 5.429 1.00 87.12 209 ALA A C 1
ATOM 1514 O O . ALA A 1 209 ? -7.491 -12.142 4.349 1.00 87.12 209 ALA A O 1
ATOM 1515 N N . ARG A 1 210 ? -7.026 -13.530 6.047 1.00 85.81 210 ARG A N 1
ATOM 1516 C CA . ARG A 1 210 ? -5.730 -13.956 5.490 1.00 85.81 210 ARG A CA 1
ATOM 1517 C C . ARG A 1 210 ? -5.872 -14.662 4.155 1.00 85.81 210 ARG A C 1
ATOM 1519 O O . ARG A 1 210 ? -5.122 -14.344 3.238 1.00 85.81 210 ARG A O 1
ATOM 1526 N N . ARG A 1 211 ? -6.823 -15.593 4.029 1.00 85.12 211 ARG A N 1
ATOM 1527 C CA . ARG A 1 211 ? -7.080 -16.282 2.755 1.00 85.12 211 ARG A CA 1
ATOM 1528 C C . ARG A 1 211 ? -7.381 -15.277 1.646 1.00 85.12 211 ARG A C 1
ATOM 1530 O O . ARG A 1 211 ? -6.838 -15.407 0.554 1.00 85.12 211 ARG A O 1
ATOM 1537 N N . ALA A 1 212 ? -8.167 -14.245 1.943 1.00 85.44 212 ALA A N 1
ATOM 1538 C CA . ALA A 1 212 ? -8.459 -13.193 0.981 1.00 85.44 212 ALA A CA 1
ATOM 1539 C C . ALA A 1 212 ? -7.215 -12.370 0.593 1.00 85.44 212 ALA A C 1
ATOM 1541 O O . ALA A 1 212 ? -6.990 -12.130 -0.592 1.00 85.44 212 ALA A O 1
ATOM 1542 N N . ALA A 1 213 ? -6.354 -12.007 1.551 1.00 85.56 213 ALA A N 1
ATOM 1543 C CA . ALA A 1 213 ? -5.098 -11.314 1.247 1.00 85.56 213 ALA A CA 1
ATOM 1544 C C . ALA A 1 213 ? -4.137 -12.156 0.388 1.00 85.56 213 ALA A C 1
ATOM 1546 O O . ALA A 1 213 ? -3.531 -11.635 -0.549 1.00 85.56 213 ALA A O 1
ATOM 1547 N N . VAL A 1 214 ? -4.009 -13.456 0.675 1.00 83.38 214 VAL A N 1
ATOM 1548 C CA . VAL A 1 214 ? -3.197 -14.384 -0.134 1.00 83.38 214 VAL A CA 1
ATOM 1549 C C . VAL A 1 214 ? -3.758 -14.499 -1.543 1.00 83.38 214 VAL A C 1
ATOM 1551 O O . VAL A 1 214 ? -3.012 -14.432 -2.515 1.00 83.38 214 VAL A O 1
ATOM 1554 N N . PHE A 1 215 ? -5.076 -14.605 -1.667 1.00 84.75 215 PHE A N 1
ATOM 1555 C CA . PHE A 1 215 ? -5.741 -14.668 -2.958 1.00 84.75 215 PHE A CA 1
ATOM 1556 C C . PHE A 1 215 ? -5.494 -13.413 -3.808 1.00 84.75 215 PHE A C 1
ATOM 1558 O O . PHE A 1 215 ? -5.167 -13.533 -4.988 1.00 84.75 215 PHE A O 1
ATOM 1565 N N . ASN A 1 216 ? -5.568 -12.215 -3.215 1.00 85.38 216 ASN A N 1
ATOM 1566 C CA . ASN A 1 216 ? -5.223 -10.971 -3.912 1.00 85.38 216 ASN A CA 1
ATOM 1567 C C . ASN A 1 216 ? -3.779 -11.000 -4.442 1.00 85.38 216 ASN A C 1
ATOM 1569 O O . ASN A 1 216 ? -3.533 -10.624 -5.588 1.00 85.38 216 ASN A O 1
ATOM 1573 N N . ARG A 1 217 ? -2.827 -11.500 -3.643 1.00 86.00 217 ARG A N 1
ATOM 1574 C CA . ARG A 1 217 ? -1.420 -11.655 -4.058 1.00 86.00 217 ARG A CA 1
ATOM 1575 C C . ARG A 1 217 ? -1.251 -12.662 -5.190 1.00 86.00 217 ARG A C 1
ATOM 1577 O O . ARG A 1 217 ? -0.513 -12.391 -6.131 1.00 86.00 217 ARG A O 1
ATOM 1584 N N . LEU A 1 218 ? -1.947 -13.794 -5.127 1.00 82.12 218 LEU A N 1
ATOM 1585 C CA . LEU A 1 218 ? -1.918 -14.805 -6.186 1.00 82.12 218 LEU A CA 1
ATOM 1586 C C . LEU A 1 218 ? -2.528 -14.294 -7.495 1.00 82.12 218 LEU A C 1
ATOM 1588 O O . LEU A 1 218 ? -2.085 -14.704 -8.558 1.00 82.12 218 LEU A O 1
ATOM 1592 N N . ARG A 1 219 ? -3.509 -13.387 -7.440 1.00 87.00 219 ARG A N 1
ATOM 1593 C CA . ARG A 1 219 ? -4.108 -12.790 -8.643 1.00 87.00 219 ARG A CA 1
ATOM 1594 C C . ARG A 1 219 ? -3.297 -11.659 -9.258 1.00 87.00 219 ARG A C 1
ATOM 1596 O O . ARG A 1 219 ? -3.356 -11.483 -10.467 1.00 87.00 219 ARG A O 1
ATOM 1603 N N . ILE A 1 220 ? -2.596 -10.874 -8.444 1.00 88.12 220 ILE A N 1
ATOM 1604 C CA . ILE A 1 220 ? -1.842 -9.711 -8.926 1.00 88.12 220 ILE A CA 1
ATOM 1605 C C . ILE A 1 220 ? -0.364 -10.058 -9.048 1.00 88.12 220 ILE A C 1
ATOM 1607 O O . ILE A 1 220 ? 0.188 -10.097 -10.145 1.00 88.12 220 ILE A O 1
ATOM 1611 N N . SER A 1 221 ? 0.281 -10.308 -7.911 1.00 88.12 221 SER A N 1
ATOM 1612 C CA . SER A 1 221 ? 1.732 -10.398 -7.818 1.00 88.12 221 SER A CA 1
ATOM 1613 C C . SER A 1 221 ? 2.283 -11.609 -8.557 1.00 88.12 221 SER A C 1
ATOM 1615 O O . SER A 1 221 ? 3.234 -11.453 -9.309 1.00 88.12 221 SER A O 1
ATOM 1617 N N . ALA A 1 222 ? 1.689 -12.793 -8.386 1.00 83.00 222 ALA A N 1
ATOM 1618 C CA . ALA A 1 222 ? 2.211 -14.018 -8.995 1.00 83.00 222 ALA A CA 1
ATOM 1619 C C . ALA A 1 222 ? 2.235 -13.977 -10.539 1.00 83.00 222 ALA A C 1
ATOM 1621 O O . ALA A 1 222 ? 3.323 -14.112 -11.095 1.00 83.00 222 ALA A O 1
ATOM 1622 N N . PRO A 1 223 ? 1.118 -13.731 -11.257 1.00 87.88 223 PRO A N 1
ATOM 1623 C CA . PRO A 1 223 ? 1.140 -13.723 -12.718 1.00 87.88 223 PRO A CA 1
ATOM 1624 C C . PRO A 1 223 ? 1.998 -12.586 -13.273 1.00 87.88 223 PRO A C 1
ATOM 1626 O O . PRO A 1 223 ? 2.771 -12.818 -14.195 1.00 87.88 223 PRO A O 1
ATOM 1629 N N . CYS A 1 224 ? 1.931 -11.384 -12.687 1.00 90.81 224 CYS A N 1
ATOM 1630 C CA . CYS A 1 224 ? 2.733 -10.255 -13.158 1.00 90.81 224 CYS A CA 1
ATOM 1631 C C . CYS A 1 224 ? 4.233 -10.488 -12.925 1.00 90.81 224 CYS A C 1
ATOM 1633 O O . CYS A 1 224 ? 5.036 -10.204 -13.806 1.00 90.81 224 CYS A O 1
ATOM 1635 N N . ALA A 1 225 ? 4.625 -11.044 -11.774 1.00 87.19 225 ALA A N 1
ATOM 1636 C CA . ALA A 1 225 ? 6.025 -11.354 -11.498 1.00 87.19 225 ALA A CA 1
ATOM 1637 C C . ALA A 1 225 ? 6.544 -12.485 -12.395 1.00 87.19 225 ALA A C 1
ATOM 1639 O O . ALA A 1 225 ? 7.634 -12.361 -12.943 1.00 87.19 225 ALA A O 1
ATOM 1640 N N . CYS A 1 226 ? 5.774 -13.564 -12.578 1.00 86.75 226 CYS A N 1
ATOM 1641 C CA . CYS A 1 226 ? 6.163 -14.681 -13.439 1.00 86.75 226 CYS A CA 1
ATOM 1642 C C . CYS A 1 226 ? 6.261 -14.261 -14.909 1.00 86.75 226 CYS A C 1
ATOM 1644 O O . CYS A 1 226 ? 7.268 -14.547 -15.550 1.00 86.75 226 CYS A O 1
ATOM 1646 N N . ALA A 1 227 ? 5.255 -13.553 -15.432 1.00 89.81 227 ALA A N 1
ATOM 1647 C CA . ALA A 1 227 ? 5.274 -13.055 -16.805 1.00 89.81 227 ALA A CA 1
ATOM 1648 C C . ALA A 1 227 ? 6.384 -12.017 -17.007 1.00 89.81 227 ALA A C 1
ATOM 1650 O O . ALA A 1 227 ? 7.123 -12.092 -17.983 1.00 89.81 227 ALA A O 1
ATOM 1651 N N . GLY A 1 228 ? 6.555 -11.095 -16.055 1.00 90.00 228 GLY A N 1
ATOM 1652 C CA . GLY A 1 228 ? 7.632 -10.111 -16.092 1.00 90.00 228 GLY A CA 1
ATOM 1653 C C . GLY A 1 228 ? 9.013 -10.763 -16.098 1.00 90.00 228 GLY A C 1
ATOM 1654 O O . GLY A 1 228 ? 9.850 -10.412 -16.919 1.00 90.00 228 GLY A O 1
ATOM 1655 N N . LEU A 1 229 ? 9.237 -11.770 -15.251 1.00 84.31 229 LEU A N 1
ATOM 1656 C CA . LEU A 1 229 ? 10.479 -12.543 -15.240 1.00 84.31 229 LEU A CA 1
ATOM 1657 C C . LEU A 1 229 ? 10.711 -13.275 -16.559 1.00 84.31 229 LEU A C 1
ATOM 1659 O O . LEU A 1 229 ? 11.810 -13.215 -17.100 1.00 84.31 229 LEU A O 1
ATOM 1663 N N . PHE A 1 230 ? 9.695 -13.982 -17.050 1.00 87.62 230 PHE A N 1
ATOM 1664 C CA . PHE A 1 230 ? 9.793 -14.728 -18.296 1.00 87.62 230 PHE A CA 1
ATOM 1665 C C . PHE A 1 230 ? 10.202 -13.805 -19.446 1.00 87.62 230 PHE A C 1
ATOM 1667 O O . PHE A 1 230 ? 11.164 -14.097 -20.150 1.00 87.62 230 PHE A O 1
ATOM 1674 N N . LEU A 1 231 ? 9.539 -12.652 -19.573 1.00 88.75 231 LEU A N 1
ATOM 1675 C CA . LEU A 1 231 ? 9.880 -11.642 -20.572 1.00 88.75 231 LEU A CA 1
ATOM 1676 C C . LEU A 1 231 ? 11.275 -11.045 -20.349 1.00 88.75 231 LEU A C 1
ATOM 1678 O O . LEU A 1 231 ? 11.975 -10.770 -21.318 1.00 88.75 231 LEU A O 1
ATOM 1682 N N . HIS A 1 232 ? 11.712 -10.887 -19.096 1.00 85.12 232 HIS A N 1
ATOM 1683 C CA . HIS A 1 232 ? 13.059 -10.406 -18.796 1.00 85.12 232 HIS A CA 1
ATOM 1684 C C . HIS A 1 232 ? 14.122 -11.398 -19.277 1.00 85.12 232 HIS A C 1
ATOM 1686 O O . HIS A 1 232 ? 15.031 -11.018 -20.004 1.00 85.12 232 HIS A O 1
ATOM 1692 N N . VAL A 1 233 ? 13.982 -12.682 -18.930 1.00 82.81 233 VAL A N 1
ATOM 1693 C CA . VAL A 1 233 ? 14.907 -13.743 -19.359 1.00 82.81 233 VAL A CA 1
ATOM 1694 C C . VAL A 1 233 ? 14.882 -13.899 -20.878 1.00 82.81 233 VAL A C 1
ATOM 1696 O O . VAL A 1 233 ? 15.940 -13.952 -21.505 1.00 82.81 233 VAL A O 1
ATOM 1699 N N . ALA A 1 234 ? 13.694 -13.897 -21.487 1.00 82.25 234 ALA A N 1
ATOM 1700 C CA . ALA A 1 234 ? 13.544 -13.941 -22.938 1.00 82.25 234 ALA A CA 1
ATOM 1701 C C . ALA A 1 234 ? 14.225 -12.742 -23.620 1.00 82.25 234 ALA A C 1
ATOM 1703 O O . ALA A 1 234 ? 14.867 -12.916 -24.648 1.00 82.25 234 ALA A O 1
ATOM 1704 N N . GLY A 1 235 ? 14.147 -11.549 -23.021 1.00 79.00 235 GLY A N 1
ATOM 1705 C CA . GLY A 1 235 ? 14.812 -10.342 -23.516 1.00 79.00 235 GLY A CA 1
ATOM 1706 C C . GLY A 1 235 ? 16.321 -10.321 -23.338 1.00 79.00 235 GLY A C 1
ATOM 1707 O O . GLY A 1 235 ? 17.013 -9.704 -24.138 1.00 79.00 235 GLY A O 1
ATOM 1708 N N . LEU A 1 236 ? 16.843 -11.013 -22.325 1.00 75.81 236 LEU A N 1
ATOM 1709 C CA . LEU A 1 236 ? 18.283 -11.151 -22.102 1.00 75.81 236 LEU A CA 1
ATOM 1710 C C . LEU A 1 236 ? 18.914 -12.267 -22.940 1.00 75.81 236 LEU A C 1
ATOM 1712 O O . LEU A 1 236 ? 20.107 -12.216 -23.225 1.00 75.81 236 LEU A O 1
ATOM 1716 N N . THR A 1 237 ? 18.130 -13.266 -23.350 1.00 74.44 237 THR A N 1
ATOM 1717 C CA . THR A 1 237 ? 18.613 -14.444 -24.091 1.00 74.44 237 THR A CA 1
ATOM 1718 C C . THR A 1 237 ? 19.455 -14.085 -25.327 1.00 74.44 237 THR A C 1
ATOM 1720 O O . THR A 1 237 ? 20.520 -14.680 -25.488 1.00 74.44 237 THR A O 1
ATOM 1723 N N . PRO A 1 238 ? 19.086 -13.094 -26.162 1.00 68.62 238 PRO A N 1
ATOM 1724 C CA . PRO A 1 238 ? 19.890 -12.736 -27.328 1.00 68.62 238 PRO A CA 1
ATOM 1725 C C . PRO A 1 238 ? 21.249 -12.103 -26.993 1.00 68.62 238 PRO A C 1
ATOM 1727 O O . PRO A 1 238 ? 22.155 -12.167 -27.813 1.00 68.62 238 PRO A O 1
ATOM 1730 N N . TYR A 1 239 ? 21.404 -11.519 -25.800 1.00 65.38 239 TYR A N 1
ATOM 1731 C CA . TYR A 1 239 ? 22.683 -10.980 -25.320 1.00 65.38 239 TYR A CA 1
ATOM 1732 C C . TYR A 1 239 ? 23.574 -12.059 -24.691 1.00 65.38 239 TYR A C 1
ATOM 1734 O O . TYR A 1 239 ? 24.781 -11.872 -24.567 1.00 65.38 239 TYR A O 1
ATOM 1742 N N . LEU A 1 240 ? 22.978 -13.177 -24.267 1.00 64.81 240 LEU A N 1
ATOM 1743 C CA . LEU A 1 240 ? 23.672 -14.297 -23.629 1.00 64.81 240 LEU A CA 1
ATOM 1744 C C . LEU A 1 240 ? 24.163 -15.340 -24.633 1.00 64.81 240 LEU A C 1
ATOM 1746 O O . LEU A 1 240 ? 25.135 -16.044 -24.361 1.00 64.81 240 LEU A O 1
ATOM 1750 N N . LEU A 1 241 ? 23.480 -15.473 -25.769 1.00 65.25 241 LEU A N 1
ATOM 1751 C CA . LEU A 1 241 ? 23.861 -16.425 -26.801 1.00 65.25 241 LEU A CA 1
ATOM 1752 C C . LEU A 1 241 ? 24.916 -15.789 -27.715 1.00 65.25 241 LEU A C 1
ATOM 1754 O O . LEU A 1 241 ? 24.656 -14.728 -28.286 1.00 65.25 241 LEU A O 1
ATOM 1758 N N . PRO A 1 242 ? 26.100 -16.411 -27.883 1.00 56.66 242 PRO A N 1
ATOM 1759 C CA . PRO A 1 242 ? 27.064 -15.933 -28.860 1.00 56.66 242 PRO A CA 1
ATOM 1760 C C . PRO A 1 242 ? 26.400 -15.928 -30.244 1.00 56.66 242 PRO A C 1
ATOM 1762 O O . PRO A 1 242 ? 25.667 -16.872 -30.566 1.00 56.66 242 PRO A O 1
ATOM 1765 N N . PRO A 1 243 ? 26.623 -14.888 -31.069 1.00 57.34 243 PRO A N 1
ATOM 1766 C CA . PRO A 1 243 ? 26.098 -14.883 -32.425 1.00 57.34 243 PRO A CA 1
ATOM 1767 C C . PRO A 1 243 ? 26.597 -16.151 -33.135 1.00 57.34 243 PRO A C 1
ATOM 1769 O O . PRO A 1 243 ? 27.783 -16.478 -33.010 1.00 57.34 243 PRO A O 1
ATOM 1772 N N . PRO A 1 244 ? 25.719 -16.903 -33.822 1.00 58.50 244 PRO A N 1
ATOM 1773 C CA . PRO A 1 244 ? 26.118 -18.136 -34.486 1.00 58.50 244 PRO A CA 1
ATOM 1774 C C . PRO A 1 244 ? 27.265 -17.841 -35.457 1.00 58.50 244 PRO A C 1
ATOM 1776 O O . PRO A 1 244 ? 27.205 -16.870 -36.207 1.00 58.50 244 PRO A O 1
ATOM 1779 N N . ALA A 1 245 ? 28.311 -18.672 -35.441 1.00 56.28 245 ALA A N 1
ATOM 1780 C CA . ALA A 1 245 ? 29.550 -18.451 -36.197 1.00 56.28 245 ALA A CA 1
ATOM 1781 C C . ALA A 1 245 ? 29.333 -18.227 -37.713 1.00 56.28 245 ALA A C 1
ATOM 1783 O O . ALA A 1 245 ? 30.160 -17.599 -38.368 1.00 56.28 245 ALA A O 1
ATOM 1784 N N . GLU A 1 246 ? 28.197 -18.670 -38.260 1.00 52.53 246 GLU A N 1
ATOM 1785 C CA . GLU A 1 246 ? 27.808 -18.484 -39.663 1.00 52.53 246 GLU A CA 1
ATOM 1786 C C . GLU A 1 246 ? 27.327 -17.062 -40.018 1.00 52.53 246 GLU A C 1
ATOM 1788 O O . GLU A 1 246 ? 27.250 -16.724 -41.197 1.00 52.53 246 GLU A O 1
ATOM 1793 N N . SER A 1 247 ? 27.040 -16.186 -39.046 1.00 49.25 247 SER A N 1
ATOM 1794 C CA . SER A 1 247 ? 26.596 -14.804 -39.314 1.00 49.25 247 SER A CA 1
ATOM 1795 C C . SER A 1 247 ? 27.740 -13.827 -39.635 1.00 49.25 247 SER A C 1
ATOM 1797 O O . SER A 1 247 ? 27.524 -12.618 -39.660 1.00 49.25 247 SER A O 1
ATOM 1799 N N . LEU A 1 248 ? 28.963 -14.329 -39.837 1.00 46.66 248 LEU A N 1
ATOM 1800 C CA . LEU A 1 248 ? 30.140 -13.549 -40.245 1.00 46.66 248 LEU A CA 1
ATOM 1801 C C . LEU A 1 248 ? 30.260 -13.380 -41.769 1.00 46.66 248 LEU A C 1
ATOM 1803 O O . LEU A 1 248 ? 31.072 -12.577 -42.221 1.00 46.66 248 LEU A O 1
ATOM 1807 N N . SER A 1 249 ? 29.448 -14.086 -42.563 1.00 43.50 249 SER A N 1
ATOM 1808 C CA . SER A 1 249 ? 29.343 -13.816 -44.001 1.00 43.50 249 SER A CA 1
ATOM 1809 C C . SER A 1 249 ? 28.309 -12.718 -44.248 1.00 43.50 249 SER A C 1
ATOM 1811 O O . SER A 1 249 ? 27.106 -12.927 -44.081 1.00 43.50 249 SER A O 1
ATOM 1813 N N . TYR A 1 250 ? 28.802 -11.535 -44.621 1.00 40.47 250 TYR A N 1
ATOM 1814 C CA . TYR A 1 250 ? 28.022 -10.408 -45.135 1.00 40.47 250 TYR A CA 1
ATOM 1815 C C . TYR A 1 250 ? 26.964 -10.906 -46.140 1.00 40.47 250 TYR A C 1
ATOM 1817 O O . TYR A 1 250 ? 27.313 -11.395 -47.210 1.00 40.47 250 TYR A O 1
ATOM 1825 N N . GLY A 1 251 ? 25.674 -10.794 -45.798 1.00 43.72 251 GLY A N 1
ATOM 1826 C CA . GLY A 1 251 ? 24.571 -10.994 -46.751 1.00 43.72 251 GLY A CA 1
ATOM 1827 C C . GLY A 1 251 ? 23.542 -12.086 -46.439 1.00 43.72 251 GLY A C 1
ATOM 1828 O O . GLY A 1 251 ? 22.588 -12.225 -47.200 1.00 43.72 251 GLY A O 1
ATOM 1829 N N . ALA A 1 252 ? 23.651 -12.845 -45.342 1.00 40.06 252 ALA A N 1
ATOM 1830 C CA . ALA A 1 252 ? 22.588 -13.794 -44.995 1.00 40.06 252 ALA A CA 1
ATOM 1831 C C . ALA A 1 252 ? 21.328 -13.058 -44.477 1.00 40.06 252 ALA A C 1
ATOM 1833 O O . ALA A 1 252 ? 21.432 -12.278 -43.524 1.00 40.06 252 ALA A O 1
ATOM 1834 N N . PRO A 1 253 ? 20.133 -13.300 -45.054 1.00 41.38 253 PRO A N 1
ATOM 1835 C CA . PRO A 1 253 ? 18.908 -12.647 -44.624 1.00 41.38 253 PRO A CA 1
ATOM 1836 C C . PRO A 1 253 ? 18.590 -13.013 -43.174 1.00 41.38 253 PRO A C 1
ATOM 1838 O O . PRO A 1 253 ? 18.679 -14.167 -42.751 1.00 41.38 253 PRO A O 1
ATOM 1841 N N . ILE A 1 254 ? 18.221 -11.970 -42.442 1.00 47.81 254 ILE A N 1
ATOM 1842 C CA . ILE A 1 254 ? 17.708 -11.909 -41.075 1.00 47.81 254 ILE A CA 1
ATOM 1843 C C . ILE A 1 254 ? 16.933 -13.190 -40.700 1.00 47.81 254 ILE A C 1
ATOM 1845 O O . ILE A 1 254 ? 15.759 -13.352 -41.033 1.00 47.81 254 ILE A O 1
ATOM 1849 N N . ARG A 1 255 ? 17.589 -14.134 -40.010 1.00 43.69 255 ARG A N 1
ATOM 1850 C CA . ARG A 1 255 ? 16.958 -15.389 -39.565 1.00 43.69 255 ARG A CA 1
ATOM 1851 C C . ARG A 1 255 ? 16.139 -15.147 -38.292 1.00 43.69 255 ARG A C 1
ATOM 1853 O O . ARG A 1 255 ? 16.692 -14.669 -37.310 1.00 43.69 255 ARG A O 1
ATOM 1860 N N . ILE A 1 256 ? 14.848 -15.501 -38.347 1.00 43.72 256 ILE A N 1
ATOM 1861 C CA . ILE A 1 256 ? 13.847 -16.022 -37.369 1.00 43.72 256 ILE A CA 1
ATOM 1862 C C . ILE A 1 256 ? 13.958 -15.683 -35.850 1.00 43.72 256 ILE A C 1
ATOM 1864 O O . ILE A 1 256 ? 12.938 -15.674 -35.169 1.00 43.72 256 ILE A O 1
ATOM 1868 N N . GLY A 1 257 ? 15.118 -15.327 -35.291 1.00 43.94 257 GLY A N 1
ATOM 1869 C CA . GLY A 1 257 ? 15.286 -14.821 -33.919 1.00 43.94 257 GLY A CA 1
ATOM 1870 C C . GLY A 1 257 ? 15.058 -13.310 -33.743 1.00 43.94 257 GLY A C 1
ATOM 1871 O O . GLY A 1 257 ? 14.895 -12.845 -32.617 1.00 43.94 257 GLY A O 1
ATOM 1872 N N . GLN A 1 258 ? 14.994 -12.529 -34.830 1.00 49.81 258 GLN A N 1
ATOM 1873 C CA . GLN A 1 258 ? 14.773 -11.078 -34.755 1.00 49.81 258 GLN A CA 1
ATOM 1874 C C . GLN A 1 258 ? 13.384 -10.575 -34.306 1.00 49.81 258 GLN A C 1
ATOM 1876 O O . GLN A 1 258 ? 13.361 -9.524 -33.672 1.00 49.81 258 GLN A O 1
ATOM 1881 N N . PRO A 1 259 ? 12.231 -11.243 -34.514 1.00 48.66 259 PRO A N 1
ATOM 1882 C CA . PRO A 1 259 ? 10.954 -10.696 -34.038 1.00 48.66 259 PRO A CA 1
ATOM 1883 C C . PRO A 1 259 ? 10.865 -10.589 -32.502 1.00 48.66 259 PRO A C 1
ATOM 1885 O O . PRO A 1 259 ? 10.149 -9.731 -31.992 1.00 48.66 259 PRO A O 1
ATOM 1888 N N . LEU A 1 260 ? 11.638 -11.389 -31.752 1.00 48.38 260 LEU A N 1
ATOM 1889 C CA . LEU A 1 260 ? 11.784 -11.224 -30.296 1.00 48.38 260 LEU A CA 1
ATOM 1890 C C . LEU A 1 260 ? 12.665 -10.020 -29.920 1.00 48.38 260 LEU A C 1
ATOM 1892 O O . LEU A 1 260 ? 12.456 -9.424 -28.866 1.00 48.38 260 LEU A O 1
ATOM 1896 N N . PHE A 1 261 ? 13.594 -9.629 -30.794 1.00 51.12 261 PHE A N 1
ATOM 1897 C CA . PHE A 1 261 ? 14.370 -8.389 -30.690 1.00 51.12 261 PHE A CA 1
ATOM 1898 C C . PHE A 1 261 ? 13.494 -7.153 -30.962 1.00 51.12 261 PHE A C 1
ATOM 1900 O O . PHE A 1 261 ? 13.601 -6.155 -30.256 1.00 51.12 261 PHE A O 1
ATOM 1907 N N . VAL A 1 262 ? 12.576 -7.247 -31.933 1.00 51.19 262 VAL A N 1
ATOM 1908 C CA . VAL A 1 262 ? 11.680 -6.150 -32.356 1.00 51.19 262 VAL A CA 1
ATOM 1909 C C . VAL A 1 262 ? 10.736 -5.695 -31.240 1.00 51.19 262 VAL A C 1
ATOM 1911 O O . VAL A 1 262 ? 10.371 -4.526 -31.186 1.00 51.19 262 VAL A O 1
ATOM 1914 N N . LEU A 1 263 ? 10.348 -6.589 -30.327 1.00 55.16 263 LEU A N 1
ATOM 1915 C CA . LEU A 1 263 ? 9.393 -6.273 -29.259 1.00 55.16 263 LEU A CA 1
ATOM 1916 C C . LEU A 1 263 ? 10.038 -5.856 -27.927 1.00 55.16 263 LEU A C 1
ATOM 1918 O O . LEU A 1 263 ? 9.281 -5.598 -26.992 1.00 55.16 263 LEU A O 1
ATOM 1922 N N . SER A 1 264 ? 11.381 -5.806 -27.828 1.00 69.81 264 SER A N 1
ATOM 1923 C CA . SER A 1 264 ? 12.169 -5.581 -26.593 1.00 69.81 264 SER A CA 1
ATOM 1924 C C . SER A 1 264 ? 11.403 -6.010 -25.330 1.00 69.81 264 SER A C 1
ATOM 1926 O O . SER A 1 264 ? 10.876 -5.169 -24.592 1.00 69.81 264 SER A O 1
ATOM 1928 N N . PRO A 1 265 ? 11.272 -7.325 -25.060 1.00 80.94 265 PRO A N 1
ATOM 1929 C CA . PRO A 1 265 ? 10.445 -7.825 -23.960 1.00 80.94 265 PRO A CA 1
ATOM 1930 C C . PRO A 1 265 ? 10.944 -7.356 -22.579 1.00 80.94 265 PRO A C 1
ATOM 1932 O O . PRO A 1 265 ? 10.223 -7.485 -21.591 1.00 80.94 265 PRO A O 1
ATOM 1935 N N . LEU A 1 266 ? 12.123 -6.726 -22.504 1.00 80.25 266 LEU A N 1
ATOM 1936 C CA . LEU A 1 266 ? 12.658 -6.054 -21.321 1.00 80.25 266 LEU A CA 1
ATOM 1937 C C . LEU A 1 266 ? 11.751 -4.922 -20.812 1.00 80.25 266 LEU A C 1
ATOM 1939 O O . LEU A 1 266 ? 11.531 -4.807 -19.604 1.00 80.25 266 LEU A O 1
ATOM 1943 N N . THR A 1 267 ? 11.175 -4.117 -21.703 1.00 85.44 267 THR A N 1
ATOM 1944 C CA . THR A 1 267 ? 10.292 -3.006 -21.318 1.00 85.44 267 THR A CA 1
ATOM 1945 C C . THR A 1 267 ? 8.991 -3.483 -20.658 1.00 85.44 267 THR A C 1
ATOM 1947 O O . THR A 1 267 ? 8.719 -3.092 -19.513 1.00 85.44 267 THR A O 1
ATOM 1950 N N . PRO A 1 268 ? 8.187 -4.369 -21.288 1.00 90.00 268 PRO A N 1
ATOM 1951 C CA . PRO A 1 268 ? 7.027 -4.953 -20.628 1.00 90.00 268 PRO A CA 1
ATOM 1952 C C . PRO A 1 268 ? 7.425 -5.817 -19.422 1.00 90.00 268 PRO A C 1
ATOM 1954 O O . PRO A 1 268 ? 6.658 -5.872 -18.462 1.00 90.00 268 PRO A O 1
ATOM 1957 N N . ALA A 1 269 ? 8.618 -6.426 -19.397 1.00 90.50 269 ALA A N 1
ATOM 1958 C CA . ALA A 1 269 ? 9.107 -7.151 -18.226 1.00 90.50 269 ALA A CA 1
ATOM 1959 C C . ALA A 1 269 ? 9.217 -6.261 -16.981 1.00 90.50 269 ALA A C 1
ATOM 1961 O O . ALA A 1 269 ? 8.637 -6.584 -15.941 1.00 90.50 269 ALA A O 1
ATOM 1962 N N . ILE A 1 270 ? 9.914 -5.123 -17.082 1.00 89.56 270 ILE A N 1
ATOM 1963 C CA . ILE A 1 270 ? 10.082 -4.186 -15.959 1.00 89.56 270 ILE A CA 1
ATOM 1964 C C . ILE A 1 270 ? 8.719 -3.643 -15.517 1.00 89.56 270 ILE A C 1
ATOM 1966 O O . ILE A 1 270 ? 8.436 -3.586 -14.317 1.00 89.56 270 ILE A O 1
ATOM 1970 N N . LEU A 1 271 ? 7.845 -3.299 -16.471 1.00 93.06 271 LEU A N 1
ATOM 1971 C CA . LEU A 1 271 ? 6.486 -2.844 -16.176 1.00 93.06 271 LEU A CA 1
ATOM 1972 C C . LEU A 1 271 ? 5.692 -3.903 -15.394 1.00 93.06 271 LEU A C 1
ATOM 1974 O O . LEU A 1 271 ? 5.099 -3.586 -14.365 1.00 93.06 271 LEU A O 1
ATOM 1978 N N . LEU A 1 272 ? 5.700 -5.163 -15.834 1.00 93.75 272 LEU A N 1
ATOM 1979 C CA . LEU A 1 272 ? 4.993 -6.252 -15.156 1.00 93.75 272 LEU A CA 1
ATOM 1980 C C . LEU A 1 272 ? 5.569 -6.539 -13.764 1.00 93.75 272 LEU A C 1
ATOM 1982 O O . LEU A 1 272 ? 4.808 -6.738 -12.814 1.00 93.75 272 LEU A O 1
ATOM 1986 N N . VAL A 1 273 ? 6.892 -6.479 -13.597 1.00 92.12 273 VAL A N 1
ATOM 1987 C CA . VAL A 1 273 ? 7.525 -6.594 -12.275 1.00 92.12 273 VAL A CA 1
ATOM 1988 C C . VAL A 1 273 ? 7.083 -5.444 -11.361 1.00 92.12 273 VAL A C 1
ATOM 1990 O O . VAL A 1 273 ? 6.717 -5.697 -10.212 1.00 92.12 273 VAL A O 1
ATOM 1993 N N . LEU A 1 274 ? 7.008 -4.200 -11.848 1.00 93.12 274 LEU A N 1
ATOM 1994 C CA . LEU A 1 274 ? 6.471 -3.072 -11.072 1.00 93.12 274 LEU A CA 1
ATOM 1995 C C . LEU A 1 274 ? 4.990 -3.251 -10.712 1.00 93.12 274 LEU A C 1
ATOM 1997 O O . LEU A 1 274 ? 4.584 -2.960 -9.583 1.00 93.12 274 LEU A O 1
ATOM 2001 N N . LEU A 1 275 ? 4.181 -3.751 -11.648 1.00 94.06 275 LEU A N 1
ATOM 2002 C CA . LEU A 1 275 ? 2.771 -4.062 -11.417 1.00 94.06 275 LEU A CA 1
ATOM 2003 C C . LEU A 1 275 ? 2.591 -5.222 -10.428 1.00 94.06 275 LEU A C 1
ATOM 2005 O O . LEU A 1 275 ? 1.566 -5.279 -9.752 1.00 94.06 275 LEU A O 1
ATOM 2009 N N . SER A 1 276 ? 3.579 -6.106 -10.269 1.00 93.56 276 SER A N 1
ATOM 2010 C CA . SER A 1 276 ? 3.524 -7.192 -9.284 1.00 93.56 276 SER A CA 1
ATOM 2011 C C . SER A 1 276 ? 3.632 -6.711 -7.831 1.00 93.56 276 SER A C 1
ATOM 2013 O O . SER A 1 276 ? 3.156 -7.389 -6.914 1.00 93.56 276 SER A O 1
ATOM 2015 N N . LEU A 1 277 ? 4.229 -5.535 -7.604 1.00 92.62 277 LEU A N 1
ATOM 2016 C CA . LEU A 1 277 ? 4.458 -4.990 -6.269 1.00 92.62 277 LEU A CA 1
ATOM 2017 C C . LEU A 1 277 ? 3.177 -4.401 -5.680 1.00 92.62 277 LEU A C 1
ATOM 2019 O O . LEU A 1 277 ? 2.572 -3.492 -6.255 1.00 92.62 277 LEU A O 1
ATOM 2023 N N . LEU A 1 278 ? 2.802 -4.845 -4.479 1.00 91.75 278 LEU A N 1
ATOM 2024 C CA . LEU A 1 278 ? 1.754 -4.198 -3.692 1.00 91.75 278 LEU A CA 1
ATOM 2025 C C . LEU A 1 278 ? 2.354 -3.115 -2.782 1.00 91.75 278 LEU A C 1
ATOM 2027 O O . LEU A 1 278 ? 3.476 -3.260 -2.295 1.00 91.75 278 LEU A O 1
ATOM 2031 N N . PRO A 1 279 ? 1.602 -2.051 -2.453 1.00 93.31 279 PRO A N 1
ATOM 2032 C CA . PRO A 1 279 ? 2.075 -0.977 -1.571 1.00 93.31 279 PRO A CA 1
ATOM 2033 C C . PRO A 1 279 ? 2.357 -1.434 -0.131 1.00 93.31 279 PRO A C 1
ATOM 2035 O O . PRO A 1 279 ? 2.929 -0.679 0.648 1.00 93.31 279 PRO A O 1
ATOM 2038 N N . THR A 1 280 ? 1.998 -2.668 0.236 1.00 89.75 280 THR A N 1
ATOM 2039 C CA . THR A 1 280 ? 2.359 -3.308 1.512 1.00 89.75 280 THR A CA 1
ATOM 2040 C C . THR A 1 280 ? 3.696 -4.065 1.469 1.00 89.75 280 THR A C 1
ATOM 2042 O O . THR A 1 280 ? 4.160 -4.558 2.499 1.00 89.75 280 THR A O 1
ATOM 2045 N N . ASP A 1 281 ? 4.331 -4.196 0.301 1.00 88.44 281 ASP A N 1
ATOM 2046 C CA . ASP A 1 281 ? 5.449 -5.122 0.069 1.00 88.44 281 ASP A CA 1
ATOM 2047 C C . ASP A 1 281 ? 6.812 -4.478 0.289 1.00 88.44 281 ASP A C 1
ATOM 2049 O O . ASP A 1 281 ? 7.685 -4.497 -0.572 1.00 88.44 281 ASP A O 1
ATOM 2053 N N . GLY A 1 282 ? 7.018 -3.928 1.487 1.00 87.56 282 GLY A N 1
ATOM 2054 C CA . GLY A 1 282 ? 8.217 -3.145 1.792 1.00 87.56 282 GLY A CA 1
ATOM 2055 C C . GLY A 1 282 ? 9.540 -3.866 1.507 1.00 87.56 282 GLY A C 1
ATOM 2056 O O . GLY A 1 282 ? 10.504 -3.220 1.125 1.00 87.56 282 GLY A O 1
ATOM 2057 N N . VAL A 1 283 ? 9.613 -5.193 1.665 1.00 85.25 283 VAL A N 1
ATOM 2058 C CA . VAL A 1 283 ? 10.825 -5.956 1.311 1.00 85.25 283 VAL A CA 1
ATOM 2059 C C . VAL A 1 283 ? 11.012 -6.012 -0.204 1.00 85.25 283 VAL A C 1
ATOM 2061 O O . VAL A 1 283 ? 12.054 -5.584 -0.677 1.00 85.25 283 VAL A O 1
ATOM 2064 N N . ALA A 1 284 ? 10.001 -6.450 -0.960 1.00 85.88 284 ALA A N 1
ATOM 2065 C CA . ALA A 1 284 ? 10.103 -6.589 -2.413 1.00 85.88 284 ALA A CA 1
ATOM 2066 C C . ALA A 1 284 ? 10.353 -5.244 -3.115 1.00 85.88 284 ALA A C 1
ATOM 2068 O O . ALA A 1 284 ? 11.177 -5.178 -4.018 1.00 85.88 284 ALA A O 1
ATOM 2069 N N . ILE A 1 285 ? 9.718 -4.161 -2.647 1.00 91.50 285 ILE A N 1
ATOM 2070 C CA . ILE A 1 285 ? 9.949 -2.798 -3.151 1.00 91.50 285 ILE A CA 1
ATOM 2071 C C . ILE A 1 285 ? 11.422 -2.401 -2.991 1.00 91.50 285 ILE A C 1
ATOM 2073 O O . ILE A 1 285 ? 12.040 -1.914 -3.934 1.00 91.50 285 ILE A O 1
ATOM 2077 N N . ARG A 1 286 ? 11.998 -2.620 -1.802 1.00 89.50 286 ARG A N 1
ATOM 2078 C CA . ARG A 1 286 ? 13.400 -2.276 -1.526 1.00 89.50 286 ARG A CA 1
ATOM 2079 C C . ARG A 1 286 ? 14.370 -3.158 -2.289 1.00 89.50 286 ARG A C 1
ATOM 2081 O O . ARG A 1 286 ? 15.360 -2.652 -2.803 1.00 89.50 286 ARG A O 1
ATOM 2088 N N . SER A 1 287 ? 14.078 -4.451 -2.386 1.00 86.44 287 SER A N 1
ATOM 2089 C CA . SER A 1 287 ? 14.915 -5.371 -3.143 1.00 86.44 287 SER A CA 1
ATOM 2090 C C . SER A 1 287 ? 14.893 -5.049 -4.637 1.00 86.44 287 SER A C 1
ATOM 2092 O O . SER A 1 287 ? 15.954 -5.050 -5.245 1.00 86.44 287 SER A O 1
ATOM 2094 N N . LEU A 1 288 ? 13.739 -4.685 -5.214 1.00 89.06 288 LEU A N 1
ATOM 2095 C CA . LEU A 1 288 ? 13.672 -4.233 -6.606 1.00 89.06 288 LEU A CA 1
ATOM 2096 C C . LEU A 1 288 ? 14.427 -2.914 -6.813 1.00 89.06 288 LEU A C 1
ATOM 2098 O O . LEU A 1 288 ? 15.165 -2.788 -7.782 1.00 89.06 288 LEU A O 1
ATOM 2102 N N . ALA A 1 289 ? 14.297 -1.949 -5.896 1.00 92.69 289 ALA A N 1
ATOM 2103 C CA . ALA A 1 289 ? 15.075 -0.712 -5.963 1.00 92.69 289 ALA A CA 1
ATOM 2104 C C . ALA A 1 289 ? 16.588 -0.990 -5.918 1.00 92.69 289 ALA A C 1
ATOM 2106 O O . ALA A 1 289 ? 17.331 -0.448 -6.727 1.00 92.69 289 ALA A O 1
ATOM 2107 N N . GLY A 1 290 ? 17.034 -1.870 -5.014 1.00 90.06 290 GLY A N 1
ATOM 2108 C CA . GLY A 1 290 ? 18.432 -2.295 -4.930 1.00 90.06 290 GLY A CA 1
ATOM 2109 C C . GLY A 1 290 ? 18.907 -3.022 -6.187 1.00 90.06 290 GLY A C 1
ATOM 2110 O O . GLY A 1 290 ? 19.989 -2.725 -6.680 1.00 90.06 290 GLY A O 1
ATOM 2111 N N . PHE A 1 291 ? 18.082 -3.909 -6.747 1.00 86.75 291 PHE A N 1
ATOM 2112 C CA . PHE A 1 291 ? 18.360 -4.577 -8.019 1.00 86.75 291 PHE A CA 1
ATOM 2113 C C . PHE A 1 291 ? 18.557 -3.573 -9.155 1.00 86.75 291 PHE A C 1
ATOM 2115 O O . PHE A 1 291 ? 19.544 -3.666 -9.876 1.00 86.75 291 PHE A O 1
ATOM 2122 N N . ILE A 1 292 ? 17.669 -2.581 -9.281 1.00 89.19 292 ILE A N 1
ATOM 2123 C CA . ILE A 1 292 ? 17.804 -1.541 -10.305 1.00 89.19 292 ILE A CA 1
ATOM 2124 C C . ILE A 1 292 ? 19.078 -0.722 -10.069 1.00 89.19 292 ILE A C 1
ATOM 2126 O O . ILE A 1 292 ? 19.788 -0.460 -11.030 1.00 89.19 292 ILE A O 1
ATOM 2130 N N . CYS A 1 293 ? 19.431 -0.376 -8.824 1.00 91.25 293 CYS A N 1
ATOM 2131 C CA . CYS A 1 293 ? 20.707 0.297 -8.547 1.00 91.25 293 CYS A CA 1
ATOM 2132 C C . CYS A 1 293 ? 21.911 -0.525 -9.024 1.00 91.25 293 CYS A C 1
ATOM 2134 O O . CYS A 1 293 ? 22.793 0.019 -9.680 1.00 91.25 293 CYS A O 1
ATOM 2136 N N . VAL A 1 294 ? 21.947 -1.824 -8.709 1.00 87.88 294 VAL A N 1
ATOM 2137 C CA . VAL A 1 294 ? 23.033 -2.721 -9.134 1.00 87.88 294 VAL A CA 1
ATOM 2138 C C . VAL A 1 294 ? 23.083 -2.820 -10.656 1.00 87.88 294 VAL A C 1
ATOM 2140 O O . VAL A 1 294 ? 24.161 -2.703 -11.228 1.00 87.88 294 VAL A O 1
ATOM 2143 N N . LEU A 1 295 ? 21.930 -2.966 -11.313 1.00 84.12 295 LEU A N 1
ATOM 2144 C CA . LEU A 1 295 ? 21.839 -2.997 -12.770 1.00 84.12 295 LEU A CA 1
ATOM 2145 C C . LEU A 1 295 ? 22.375 -1.699 -13.393 1.00 84.12 295 LEU A C 1
ATOM 2147 O O . LEU A 1 295 ? 23.198 -1.761 -14.295 1.00 84.12 295 LEU A O 1
ATOM 2151 N N . MET A 1 296 ? 21.968 -0.528 -12.894 1.00 88.62 296 MET A N 1
ATOM 2152 C CA . MET A 1 296 ? 22.447 0.765 -13.405 1.00 88.62 296 MET A CA 1
ATOM 2153 C C . MET A 1 296 ? 23.960 0.942 -13.205 1.00 88.62 296 MET A C 1
ATOM 2155 O O . MET A 1 296 ? 24.640 1.439 -14.097 1.00 88.62 296 MET A O 1
ATOM 2159 N N . LEU A 1 297 ? 24.507 0.504 -12.065 1.00 89.25 297 LEU A N 1
ATOM 2160 C CA . LEU A 1 297 ? 25.954 0.524 -11.823 1.00 89.25 297 LEU A CA 1
ATOM 2161 C C . LEU A 1 297 ? 26.706 -0.435 -12.752 1.00 89.25 297 LEU A C 1
ATOM 2163 O O . LEU A 1 297 ? 27.788 -0.100 -13.219 1.00 89.25 297 LEU A O 1
ATOM 2167 N N . ALA A 1 298 ? 26.135 -1.603 -13.045 1.00 83.38 298 ALA A N 1
ATOM 2168 C CA . ALA A 1 298 ? 26.737 -2.577 -13.948 1.00 83.38 298 ALA A CA 1
ATOM 2169 C C . ALA A 1 298 ? 26.704 -2.124 -15.420 1.00 83.38 298 ALA A C 1
ATOM 2171 O O . ALA A 1 298 ? 27.598 -2.468 -16.188 1.00 83.38 298 ALA A O 1
ATOM 2172 N N . LEU A 1 299 ? 25.704 -1.323 -15.806 1.00 83.44 299 LEU A N 1
ATOM 2173 C CA . LEU A 1 299 ? 25.590 -0.730 -17.143 1.00 83.44 299 LEU A CA 1
ATOM 2174 C C . LEU A 1 299 ? 26.452 0.529 -17.334 1.00 83.44 299 LEU A C 1
ATOM 2176 O O . LEU A 1 299 ? 26.623 0.981 -18.464 1.00 83.44 299 LEU A O 1
ATOM 2180 N N . LEU A 1 300 ? 27.014 1.094 -16.262 1.00 87.75 300 LEU A N 1
ATOM 2181 C CA . LEU A 1 300 ? 27.818 2.312 -16.346 1.00 87.75 300 LEU A CA 1
ATOM 2182 C C . LEU A 1 300 ? 29.160 2.103 -17.076 1.00 87.75 300 LEU A C 1
ATOM 2184 O O . LEU A 1 300 ? 29.411 2.858 -18.014 1.00 87.75 300 LEU A O 1
ATOM 2188 N N . PRO A 1 301 ? 30.005 1.103 -16.741 1.00 88.38 301 PRO A N 1
ATOM 2189 C CA . PRO A 1 301 ? 31.250 0.868 -17.474 1.00 88.38 301 PRO A CA 1
ATOM 2190 C C . PRO A 1 301 ? 31.077 0.686 -18.992 1.00 88.38 301 PRO A C 1
ATOM 2192 O O . PRO A 1 301 ? 31.772 1.385 -19.730 1.00 88.38 301 PRO A O 1
ATOM 2195 N N . PRO A 1 302 ? 30.160 -0.169 -19.504 1.00 79.88 302 PRO A N 1
ATOM 2196 C CA . PRO A 1 302 ? 29.993 -0.308 -20.949 1.00 79.88 302 PRO A CA 1
ATOM 2197 C C . PRO A 1 302 ? 29.477 0.978 -21.606 1.00 79.88 302 PRO A C 1
ATOM 2199 O O . PRO A 1 302 ? 29.910 1.290 -22.708 1.00 79.88 302 PRO A O 1
ATOM 2202 N N . ALA A 1 303 ? 28.631 1.765 -20.934 1.00 83.50 303 ALA A N 1
ATOM 2203 C CA . ALA A 1 303 ? 28.190 3.055 -21.466 1.00 83.50 303 ALA A CA 1
ATOM 2204 C C . ALA A 1 303 ? 29.324 4.090 -21.546 1.00 83.50 303 ALA A C 1
ATOM 2206 O O . ALA A 1 303 ? 29.376 4.865 -22.495 1.00 83.50 303 ALA A O 1
ATOM 2207 N N . VAL A 1 304 ? 30.247 4.093 -20.576 1.00 87.69 304 VAL A N 1
ATOM 2208 C CA . VAL A 1 304 ? 31.445 4.947 -20.625 1.00 87.69 304 VAL A CA 1
ATOM 2209 C C . VAL A 1 304 ? 32.354 4.530 -21.777 1.00 87.69 304 VAL A C 1
ATOM 2211 O O . VAL A 1 304 ? 32.819 5.389 -22.519 1.00 87.69 304 VAL A O 1
ATOM 2214 N N . LEU A 1 305 ? 32.588 3.227 -21.954 1.00 82.75 305 LEU A N 1
ATOM 2215 C CA . LEU A 1 305 ? 33.410 2.718 -23.055 1.00 82.75 305 LEU A CA 1
ATOM 2216 C C . LEU A 1 305 ? 32.808 3.060 -24.422 1.00 82.75 305 LEU A C 1
ATOM 2218 O O . LEU A 1 305 ? 33.536 3.517 -25.297 1.00 82.75 305 LEU A O 1
ATOM 2222 N N . ASP A 1 306 ? 31.494 2.900 -24.583 1.00 79.19 306 ASP A N 1
ATOM 2223 C CA . ASP A 1 306 ? 30.775 3.271 -25.806 1.00 79.19 306 ASP A CA 1
ATOM 2224 C C . ASP A 1 306 ? 30.882 4.780 -26.090 1.00 79.19 306 ASP A C 1
ATOM 2226 O O . ASP A 1 306 ? 31.239 5.193 -27.192 1.00 79.19 306 ASP A O 1
ATOM 2230 N N . ALA A 1 307 ? 30.688 5.623 -25.068 1.00 86.94 307 ALA A N 1
ATOM 2231 C CA . ALA A 1 307 ? 30.841 7.071 -25.199 1.00 86.94 307 ALA A CA 1
ATOM 2232 C C . ALA A 1 307 ? 32.268 7.485 -25.592 1.00 86.94 307 ALA A C 1
ATOM 2234 O O . ALA A 1 307 ? 32.444 8.376 -26.428 1.00 86.94 307 ALA A O 1
ATOM 2235 N N . LEU A 1 308 ? 33.286 6.837 -25.016 1.00 87.81 308 LEU A N 1
ATOM 2236 C CA . LEU A 1 308 ? 34.688 7.074 -25.359 1.00 87.81 308 LEU A CA 1
ATOM 2237 C C . LEU A 1 308 ? 34.996 6.632 -26.791 1.00 87.81 308 LEU A C 1
ATOM 2239 O O . LEU A 1 308 ? 35.598 7.412 -27.521 1.00 87.81 308 LEU A O 1
ATOM 2243 N N . ALA A 1 309 ? 34.537 5.449 -27.206 1.00 82.44 309 ALA A N 1
ATOM 2244 C CA . ALA A 1 309 ? 34.749 4.923 -28.554 1.00 82.44 309 ALA A CA 1
ATOM 2245 C C . ALA A 1 309 ? 34.116 5.820 -29.632 1.00 82.44 309 ALA A C 1
ATOM 2247 O O . ALA A 1 309 ? 34.773 6.207 -30.595 1.00 82.44 309 ALA A O 1
ATOM 2248 N N . ILE A 1 310 ? 32.864 6.246 -29.433 1.00 82.12 310 ILE A N 1
ATOM 2249 C CA . ILE A 1 310 ? 32.185 7.165 -30.361 1.00 82.12 310 ILE A CA 1
ATOM 2250 C C . ILE A 1 310 ? 32.924 8.510 -30.431 1.00 82.12 310 ILE A C 1
ATOM 2252 O O . ILE A 1 310 ? 33.015 9.124 -31.495 1.00 82.12 310 ILE A O 1
ATOM 2256 N N . SER A 1 311 ? 33.456 8.978 -29.300 1.00 86.81 311 SER A N 1
ATOM 2257 C CA . SER A 1 311 ? 34.197 10.240 -29.239 1.00 86.81 311 SER A CA 1
ATOM 2258 C C . SER A 1 311 ? 35.583 10.133 -29.888 1.00 86.81 311 SER A C 1
ATOM 2260 O O . SER A 1 311 ? 36.014 11.086 -30.534 1.00 86.81 311 SER A O 1
ATOM 2262 N N . SER A 1 312 ? 36.271 8.991 -29.768 1.00 85.94 312 SER A N 1
ATOM 2263 C CA . SER A 1 312 ? 37.555 8.759 -30.441 1.00 85.94 312 SER A CA 1
ATOM 2264 C C . SER A 1 312 ? 37.392 8.624 -31.950 1.00 85.94 312 SER A C 1
ATOM 2266 O O . SER A 1 312 ? 38.159 9.234 -32.690 1.00 85.94 312 SER A O 1
ATOM 2268 N N . ASP A 1 313 ? 36.361 7.914 -32.416 1.00 78.50 313 ASP A N 1
ATOM 2269 C CA . ASP A 1 313 ? 36.060 7.796 -33.848 1.00 78.50 313 ASP A CA 1
ATOM 2270 C C . ASP A 1 313 ? 35.774 9.168 -34.469 1.00 78.50 313 ASP A C 1
ATOM 2272 O O . ASP A 1 313 ? 36.237 9.473 -35.568 1.00 78.50 313 ASP A O 1
ATOM 2276 N N . ALA A 1 314 ? 35.062 10.030 -33.736 1.00 80.69 314 ALA A N 1
ATOM 2277 C CA . ALA A 1 314 ? 34.810 11.407 -34.148 1.00 80.69 314 ALA A CA 1
ATOM 2278 C C . ALA A 1 314 ? 36.099 12.234 -34.283 1.00 80.69 314 ALA A C 1
ATOM 2280 O O . ALA A 1 314 ? 36.186 13.084 -35.167 1.00 80.69 314 ALA A O 1
ATOM 2281 N N . ALA A 1 315 ? 37.084 12.000 -33.411 1.00 83.31 315 ALA A N 1
ATOM 2282 C CA . ALA A 1 315 ? 38.361 12.707 -33.426 1.00 83.31 315 ALA A CA 1
ATOM 2283 C C . ALA A 1 315 ? 39.287 12.221 -34.554 1.00 83.31 315 ALA A C 1
ATOM 2285 O O . ALA A 1 315 ? 39.968 13.033 -35.175 1.00 83.31 315 ALA A O 1
ATOM 2286 N N . LEU A 1 316 ? 39.290 10.914 -34.839 1.00 82.56 316 LEU A N 1
ATOM 2287 C CA . LEU A 1 316 ? 40.145 10.304 -35.862 1.00 82.56 316 LEU A CA 1
ATOM 2288 C C . LEU A 1 316 ? 39.705 10.624 -37.293 1.00 82.56 316 LEU A C 1
ATOM 2290 O O . LEU A 1 316 ? 40.539 10.638 -38.191 1.00 82.56 316 LEU A O 1
ATOM 2294 N N . GLN A 1 317 ? 38.418 10.894 -37.530 1.00 78.12 317 GLN A N 1
ATOM 2295 C CA . GLN A 1 317 ? 37.916 11.084 -38.894 1.00 78.12 317 GLN A CA 1
ATOM 2296 C C . GLN A 1 317 ? 38.419 12.346 -39.608 1.00 78.12 317 GLN A C 1
ATOM 2298 O O . GLN A 1 317 ? 38.222 12.414 -40.816 1.00 78.12 317 GLN A O 1
ATOM 2303 N N . GLY A 1 318 ? 39.096 13.289 -38.933 1.00 64.25 318 GLY A N 1
ATOM 2304 C CA . GLY A 1 318 ? 39.899 14.379 -39.527 1.00 64.25 318 GLY A CA 1
ATOM 2305 C C . GLY A 1 318 ? 39.149 15.441 -40.358 1.00 64.25 318 GLY A C 1
ATOM 2306 O O . GLY A 1 318 ? 39.477 16.623 -40.289 1.00 64.25 318 GLY A O 1
ATOM 2307 N N . GLY A 1 319 ? 38.117 15.059 -41.111 1.00 60.41 319 GLY A N 1
ATOM 2308 C CA . GLY A 1 319 ? 37.126 15.916 -41.742 1.00 60.41 319 GLY A CA 1
ATOM 2309 C C . GLY A 1 319 ? 36.014 16.232 -40.748 1.00 60.41 319 GLY A C 1
ATOM 2310 O O . GLY A 1 319 ? 35.555 15.347 -40.031 1.00 60.41 319 GLY A O 1
ATOM 2311 N N . GLY A 1 320 ? 35.618 17.505 -40.672 1.00 70.12 320 GLY A N 1
ATOM 2312 C CA . GLY A 1 320 ? 34.763 18.066 -39.621 1.00 70.12 320 GLY A CA 1
ATOM 2313 C C . GLY A 1 320 ? 33.639 17.152 -39.113 1.00 70.12 320 GLY A C 1
ATOM 2314 O O . GLY A 1 320 ? 32.937 16.503 -39.888 1.00 70.12 320 GLY A O 1
ATOM 2315 N N . ILE A 1 321 ? 33.460 17.139 -37.788 1.00 72.00 321 ILE A N 1
ATOM 2316 C CA . ILE A 1 321 ? 32.468 16.317 -37.086 1.00 72.00 321 ILE A CA 1
ATOM 2317 C C . ILE A 1 321 ? 31.095 16.507 -37.740 1.00 72.00 321 ILE A C 1
ATOM 2319 O O . ILE A 1 321 ? 30.484 17.574 -37.639 1.00 72.00 321 ILE A O 1
ATOM 2323 N N . THR A 1 322 ? 30.585 15.464 -38.397 1.00 80.56 322 THR A N 1
ATOM 2324 C CA . THR A 1 322 ? 29.223 15.511 -38.935 1.00 80.56 322 THR A CA 1
ATOM 2325 C C . THR A 1 322 ? 28.232 15.676 -37.784 1.00 80.56 322 THR A C 1
ATOM 2327 O O . THR A 1 322 ? 28.409 15.111 -36.699 1.00 80.56 322 THR A O 1
ATOM 2330 N N . ALA A 1 323 ? 27.146 16.417 -38.014 1.00 81.00 323 ALA A N 1
ATOM 2331 C CA . ALA A 1 323 ? 26.125 16.651 -36.990 1.00 81.00 323 ALA A CA 1
ATOM 2332 C C . ALA A 1 323 ? 25.592 15.341 -36.367 1.00 81.00 323 ALA A C 1
ATOM 2334 O O . ALA A 1 323 ? 25.290 15.296 -35.176 1.00 81.00 323 ALA A O 1
ATOM 2335 N N . GLY A 1 324 ? 25.538 14.250 -37.144 1.00 80.06 324 GLY A N 1
ATOM 2336 C CA . GLY A 1 324 ? 25.129 12.929 -36.662 1.00 80.06 324 GLY A CA 1
ATOM 2337 C C . GLY A 1 324 ? 26.134 12.258 -35.715 1.00 80.06 324 GLY A C 1
ATOM 2338 O O . GLY A 1 324 ? 25.723 11.601 -34.759 1.00 80.06 324 GLY A O 1
ATOM 2339 N N . VAL A 1 325 ? 27.444 12.430 -35.923 1.00 80.38 325 VAL A N 1
ATOM 2340 C CA . VAL A 1 325 ? 28.478 11.898 -35.012 1.00 80.38 325 VAL A CA 1
ATOM 2341 C C . VAL A 1 325 ? 28.497 12.682 -33.697 1.00 80.38 325 VAL A C 1
ATOM 2343 O O . VAL A 1 325 ? 28.480 12.070 -32.628 1.00 80.38 325 VAL A O 1
ATOM 2346 N N . ALA A 1 326 ? 28.411 14.016 -33.760 1.00 84.00 326 ALA A N 1
ATOM 2347 C CA . ALA A 1 326 ? 28.271 14.857 -32.567 1.00 84.00 326 ALA A CA 1
ATOM 2348 C C . ALA A 1 326 ? 27.023 14.485 -31.748 1.00 84.00 326 ALA A C 1
ATOM 2350 O O . ALA A 1 326 ? 27.098 14.331 -30.528 1.00 84.00 326 ALA A O 1
ATOM 2351 N N . ALA A 1 327 ? 25.884 14.278 -32.419 1.00 84.44 327 ALA A N 1
ATOM 2352 C CA . ALA A 1 327 ? 24.643 13.876 -31.766 1.00 84.44 327 ALA A CA 1
ATOM 2353 C C . ALA A 1 327 ? 24.754 12.499 -31.089 1.00 84.44 327 ALA A C 1
ATOM 2355 O O . ALA A 1 327 ? 24.305 12.346 -29.954 1.00 84.44 327 ALA A O 1
ATOM 2356 N N . ARG A 1 328 ? 25.393 11.508 -31.732 1.00 83.19 328 ARG A N 1
ATOM 2357 C CA . ARG A 1 328 ? 25.629 10.186 -31.121 1.00 83.19 328 ARG A CA 1
ATOM 2358 C C . ARG A 1 328 ? 26.530 10.266 -29.889 1.00 83.19 328 ARG A C 1
ATOM 2360 O O . ARG A 1 328 ? 26.187 9.679 -28.865 1.00 83.19 328 ARG A O 1
ATOM 2367 N N . SER A 1 329 ? 27.619 11.035 -29.950 1.00 87.38 329 SER A N 1
ATOM 2368 C CA . SER A 1 329 ? 28.498 11.254 -28.790 1.00 87.38 329 SER A CA 1
ATOM 2369 C C . SER A 1 329 ? 27.735 11.904 -27.628 1.00 87.38 329 SER A C 1
ATOM 2371 O O . SER A 1 329 ? 27.779 11.410 -26.500 1.00 87.38 329 SER A O 1
ATOM 2373 N N . ALA A 1 330 ? 26.941 12.945 -27.901 1.00 89.31 330 ALA A N 1
ATOM 2374 C CA . ALA A 1 330 ? 26.126 13.606 -26.882 1.00 89.31 330 ALA A CA 1
ATOM 2375 C C . ALA A 1 330 ? 25.114 12.650 -26.221 1.00 89.31 330 ALA A C 1
ATOM 2377 O O . ALA A 1 330 ? 24.949 12.671 -25.001 1.00 89.31 330 ALA A O 1
ATOM 2378 N N . VAL A 1 331 ? 24.463 11.783 -27.005 1.00 88.00 331 VAL A N 1
ATOM 2379 C CA . VAL A 1 331 ? 23.536 10.760 -26.490 1.00 88.00 331 VAL A CA 1
ATOM 2380 C C . VAL A 1 331 ? 24.258 9.739 -25.605 1.00 88.00 331 VAL A C 1
ATOM 2382 O O . VAL A 1 331 ? 23.752 9.396 -24.534 1.00 88.00 331 VAL A O 1
ATOM 2385 N N . ALA A 1 332 ? 25.444 9.280 -26.008 1.00 87.94 332 ALA A N 1
ATOM 2386 C CA . ALA A 1 332 ? 26.231 8.330 -25.224 1.00 87.94 332 ALA A CA 1
ATOM 2387 C C . ALA A 1 332 ? 26.646 8.926 -23.866 1.00 87.94 332 ALA A C 1
ATOM 2389 O O . ALA A 1 332 ? 26.421 8.313 -22.819 1.00 87.94 332 ALA A O 1
ATOM 2390 N N . TRP A 1 333 ? 27.134 10.170 -23.849 1.00 93.12 333 TRP A N 1
ATOM 2391 C CA . TRP A 1 333 ? 27.456 10.883 -22.608 1.00 93.12 333 TRP A CA 1
ATOM 2392 C C . TRP A 1 333 ? 26.226 11.180 -21.741 1.00 93.12 333 TRP A C 1
ATOM 2394 O O . TRP A 1 333 ? 26.305 11.104 -20.512 1.00 93.12 333 TRP A O 1
ATOM 2404 N N . ALA A 1 334 ? 25.066 11.448 -22.347 1.00 91.06 334 ALA A N 1
ATOM 2405 C CA . ALA A 1 334 ? 23.818 11.591 -21.601 1.00 91.06 334 ALA A CA 1
ATOM 2406 C C . ALA A 1 334 ? 23.468 10.304 -20.831 1.00 91.06 334 ALA A C 1
ATOM 2408 O O . ALA A 1 334 ? 23.100 10.383 -19.658 1.00 91.06 334 ALA A O 1
ATOM 2409 N N . ASN A 1 335 ? 23.653 9.121 -21.434 1.00 86.75 335 ASN A N 1
ATOM 2410 C CA . ASN A 1 335 ? 23.451 7.838 -20.749 1.00 86.75 335 ASN A CA 1
ATOM 2411 C C . ASN A 1 335 ? 24.424 7.652 -19.564 1.00 86.75 335 ASN A C 1
ATOM 2413 O O . ASN A 1 335 ? 24.002 7.205 -18.494 1.00 86.75 335 ASN A O 1
ATOM 2417 N N . VAL A 1 336 ? 25.694 8.055 -19.715 1.00 91.88 336 VAL A N 1
ATOM 2418 C CA . VAL A 1 336 ? 26.714 7.999 -18.645 1.00 91.88 336 VAL A CA 1
ATOM 2419 C C . VAL A 1 336 ? 26.305 8.826 -17.424 1.00 91.88 336 VAL A C 1
ATOM 2421 O O . VAL A 1 336 ? 26.442 8.364 -16.293 1.00 91.88 336 VAL A O 1
ATOM 2424 N N . LEU A 1 337 ? 25.768 10.032 -17.629 1.00 92.06 337 LEU A N 1
ATOM 2425 C CA . LEU A 1 337 ? 25.305 10.896 -16.535 1.00 92.06 337 LEU A CA 1
ATOM 2426 C C . LEU A 1 337 ? 23.993 10.407 -15.911 1.00 92.06 337 LEU A C 1
ATOM 2428 O O . LEU A 1 337 ? 23.725 10.629 -14.726 1.00 92.06 337 LEU A O 1
ATOM 2432 N N . PHE A 1 338 ? 23.168 9.733 -16.705 1.00 91.12 338 PHE A N 1
ATOM 2433 C CA . PHE A 1 338 ? 21.838 9.323 -16.297 1.00 91.12 338 PHE A CA 1
ATOM 2434 C C . PHE A 1 338 ? 21.839 8.181 -15.270 1.00 91.12 338 PHE A C 1
ATOM 2436 O O . PHE A 1 338 ? 21.097 8.240 -14.282 1.00 91.12 338 PHE A O 1
ATOM 2443 N N . TYR A 1 339 ? 22.690 7.165 -15.449 1.00 90.31 339 TYR A N 1
ATOM 2444 C CA . TYR A 1 339 ? 22.723 6.004 -14.549 1.00 90.31 339 TYR A CA 1
ATOM 2445 C C . TYR A 1 339 ? 23.075 6.356 -13.091 1.00 90.31 339 TYR A C 1
ATOM 2447 O O . TYR A 1 339 ? 22.330 5.938 -12.196 1.00 90.31 339 TYR A O 1
ATOM 2455 N N . PRO A 1 340 ? 24.110 7.170 -12.791 1.00 93.00 340 PRO A N 1
ATOM 2456 C CA . PRO A 1 340 ? 24.385 7.624 -11.427 1.00 93.00 340 PRO A CA 1
ATOM 2457 C C . PRO A 1 340 ? 23.230 8.428 -10.820 1.00 93.00 340 PRO A C 1
ATOM 2459 O O . PRO A 1 340 ? 22.901 8.244 -9.646 1.00 93.00 340 PRO A O 1
ATOM 2462 N N . GLY A 1 341 ? 22.566 9.274 -11.618 1.00 93.75 341 GLY A N 1
ATOM 2463 C CA . GLY A 1 341 ? 21.393 10.032 -11.180 1.00 93.75 341 GLY A CA 1
ATOM 2464 C C . GLY A 1 341 ? 20.241 9.123 -10.740 1.00 93.75 341 GLY A C 1
ATOM 2465 O O . GLY A 1 341 ? 19.644 9.329 -9.679 1.00 93.75 341 GLY A O 1
ATOM 2466 N N . ALA A 1 342 ? 19.972 8.060 -11.502 1.00 92.06 342 ALA A N 1
ATOM 2467 C CA . ALA A 1 342 ? 18.976 7.055 -11.143 1.00 92.06 342 ALA A CA 1
ATOM 2468 C C . ALA A 1 342 ? 19.347 6.286 -9.864 1.00 92.06 342 ALA A C 1
ATOM 2470 O O . ALA A 1 342 ? 18.496 6.100 -8.987 1.00 92.06 342 ALA A O 1
ATOM 2471 N N . VAL A 1 343 ? 20.618 5.891 -9.720 1.00 94.00 343 VAL A N 1
ATOM 2472 C CA . VAL A 1 343 ? 21.135 5.245 -8.503 1.00 94.00 343 VAL A CA 1
ATOM 2473 C C . VAL A 1 343 ? 20.937 6.157 -7.294 1.00 94.00 343 VAL A C 1
ATOM 2475 O O . VAL A 1 343 ? 20.371 5.722 -6.291 1.00 94.00 343 VAL A O 1
ATOM 2478 N N . PHE A 1 344 ? 21.313 7.434 -7.392 1.00 94.75 344 PHE A N 1
ATOM 2479 C CA . PHE A 1 344 ? 21.132 8.414 -6.319 1.00 94.75 344 PHE A CA 1
ATOM 2480 C C . PHE A 1 344 ? 19.651 8.592 -5.946 1.00 94.75 344 PHE A C 1
ATOM 2482 O O . PHE A 1 344 ? 19.292 8.644 -4.766 1.00 94.75 344 PHE A O 1
ATOM 2489 N N . ALA A 1 345 ? 18.757 8.609 -6.937 1.00 93.75 345 ALA A N 1
ATOM 2490 C CA . ALA A 1 345 ? 17.322 8.728 -6.707 1.00 93.75 345 ALA A CA 1
ATOM 2491 C C . ALA A 1 345 ? 16.708 7.491 -6.016 1.00 93.75 345 ALA A C 1
ATOM 2493 O O . ALA A 1 345 ? 15.747 7.646 -5.248 1.00 93.75 345 ALA A O 1
ATOM 2494 N N . LEU A 1 346 ? 17.254 6.292 -6.247 1.00 93.69 346 LEU A N 1
ATOM 2495 C CA . LEU A 1 346 ? 16.792 5.019 -5.672 1.00 93.69 346 LEU A CA 1
ATOM 2496 C C . LEU A 1 346 ? 17.492 4.632 -4.366 1.00 93.69 346 LEU A C 1
ATOM 2498 O O . LEU A 1 346 ? 16.914 3.886 -3.570 1.00 93.69 346 LEU A O 1
ATOM 2502 N N . LEU A 1 347 ? 18.690 5.154 -4.100 1.00 92.44 347 LEU A N 1
ATOM 2503 C CA . LEU A 1 347 ? 19.491 4.806 -2.926 1.00 92.44 347 LEU A CA 1
ATOM 2504 C C . LEU A 1 347 ? 18.731 4.983 -1.596 1.00 92.44 347 LEU A C 1
ATOM 2506 O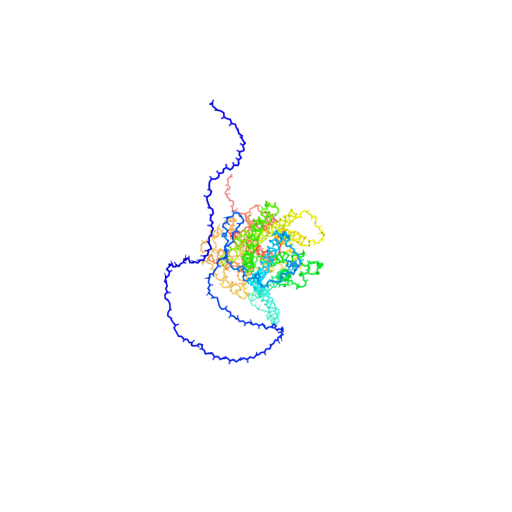 O . LEU A 1 347 ? 18.787 4.069 -0.771 1.00 92.44 347 LEU A O 1
ATOM 2510 N N . PRO A 1 348 ? 17.918 6.043 -1.383 1.00 92.25 348 PRO A N 1
ATOM 2511 C CA . PRO A 1 348 ? 17.124 6.181 -0.160 1.00 92.25 348 PRO A CA 1
ATOM 2512 C C . PRO A 1 348 ? 16.037 5.118 0.019 1.00 92.25 348 PRO A C 1
ATOM 2514 O O . PRO A 1 348 ? 15.492 4.998 1.112 1.00 92.25 348 PRO A O 1
ATOM 2517 N N . ILE A 1 349 ? 15.689 4.369 -1.032 1.00 90.38 349 ILE A N 1
ATOM 2518 C CA . ILE A 1 349 ? 14.795 3.207 -0.965 1.00 90.38 349 ILE A CA 1
ATOM 2519 C C . ILE A 1 349 ? 15.619 1.936 -0.725 1.00 90.38 349 ILE A C 1
ATOM 2521 O O . ILE A 1 349 ? 15.270 1.133 0.140 1.00 90.38 349 ILE A O 1
ATOM 2525 N N . ALA A 1 350 ? 16.706 1.749 -1.473 1.00 87.31 350 ALA A N 1
ATOM 2526 C CA . ALA A 1 350 ? 17.523 0.538 -1.431 1.00 87.31 350 ALA A CA 1
ATOM 2527 C C . ALA A 1 350 ? 18.315 0.377 -0.118 1.00 87.31 350 ALA A C 1
ATOM 2529 O O . ALA A 1 350 ? 18.476 -0.741 0.372 1.00 87.31 350 ALA A O 1
ATOM 2530 N N . ALA A 1 351 ? 18.784 1.477 0.477 1.00 86.81 351 ALA A N 1
ATOM 2531 C CA . ALA A 1 351 ? 19.628 1.459 1.669 1.00 86.81 351 ALA A CA 1
ATOM 2532 C C . ALA A 1 351 ? 18.896 0.925 2.912 1.00 86.81 351 ALA A C 1
ATOM 2534 O O . ALA A 1 351 ? 17.702 1.144 3.093 1.00 86.81 351 ALA A O 1
ATOM 2535 N N . ALA A 1 352 ? 19.616 0.290 3.843 1.00 66.62 352 ALA A N 1
ATOM 2536 C CA . ALA A 1 352 ? 19.033 -0.245 5.081 1.00 66.62 352 ALA A CA 1
ATOM 2537 C C . ALA A 1 352 ? 18.363 0.830 5.968 1.00 66.62 352 ALA A C 1
ATOM 2539 O O . ALA A 1 352 ? 17.416 0.532 6.704 1.00 66.62 352 ALA A O 1
ATOM 2540 N N . SER A 1 353 ? 18.806 2.088 5.858 1.00 66.56 353 SER A N 1
ATOM 2541 C CA . SER A 1 353 ? 18.218 3.264 6.515 1.00 66.56 353 SER A CA 1
ATOM 2542 C C . SER A 1 353 ? 16.812 3.617 6.000 1.00 66.56 353 SER A C 1
ATOM 2544 O O . SER A 1 353 ? 16.054 4.308 6.686 1.00 66.56 353 SER A O 1
ATOM 2546 N N . SER A 1 354 ? 16.397 3.065 4.853 1.00 64.50 354 SER A N 1
ATOM 2547 C CA . SER A 1 354 ? 15.082 3.277 4.235 1.00 64.50 354 SER A CA 1
ATOM 2548 C C . SER A 1 354 ? 13.911 2.678 5.010 1.00 64.50 354 SER A C 1
ATOM 2550 O O . SER A 1 354 ? 12.754 2.894 4.648 1.00 64.50 354 SER A O 1
ATOM 2552 N N . ARG A 1 355 ? 14.160 1.956 6.114 1.00 68.88 355 ARG A N 1
ATOM 2553 C CA . ARG A 1 355 ? 13.100 1.476 7.022 1.00 68.88 355 ARG A CA 1
ATOM 2554 C C . ARG A 1 355 ? 12.200 2.605 7.542 1.00 68.88 355 ARG A C 1
ATOM 2556 O O . ARG A 1 355 ? 11.090 2.315 7.975 1.00 68.88 355 ARG A O 1
ATOM 2563 N N . ARG A 1 356 ? 12.652 3.863 7.461 1.00 77.75 356 ARG A N 1
ATOM 2564 C CA . ARG A 1 356 ? 11.881 5.065 7.814 1.00 77.75 356 ARG A CA 1
ATOM 2565 C C . ARG A 1 356 ? 10.837 5.467 6.763 1.00 77.75 356 ARG A C 1
ATOM 2567 O O . ARG A 1 356 ? 9.865 6.127 7.114 1.00 77.75 356 ARG A O 1
ATOM 2574 N N . LEU A 1 357 ? 11.004 5.081 5.495 1.00 86.38 357 LEU A N 1
ATOM 2575 C CA . LEU A 1 357 ? 10.044 5.387 4.430 1.00 86.38 357 LEU A CA 1
ATOM 2576 C C . LEU A 1 357 ? 8.876 4.389 4.465 1.00 86.38 357 LEU A C 1
ATOM 2578 O O . LEU A 1 357 ? 9.102 3.181 4.333 1.00 86.38 357 LEU A O 1
ATOM 2582 N N . PRO A 1 358 ? 7.617 4.860 4.585 1.00 89.94 358 PRO A N 1
ATOM 2583 C CA . PRO A 1 358 ? 6.456 3.990 4.468 1.00 89.94 358 PRO A CA 1
ATOM 2584 C C . PRO A 1 358 ? 6.478 3.231 3.130 1.00 89.94 358 PRO A C 1
ATOM 2586 O O . PRO A 1 358 ? 6.725 3.857 2.093 1.00 89.94 358 PRO A O 1
ATOM 2589 N N . PRO A 1 359 ? 6.185 1.915 3.110 1.00 91.19 359 PRO A N 1
ATOM 2590 C CA . PRO A 1 359 ? 6.263 1.093 1.900 1.00 91.19 359 PRO A CA 1
ATOM 2591 C C . PRO A 1 359 ? 5.526 1.676 0.688 1.00 91.19 359 PRO A C 1
ATOM 2593 O O . PRO A 1 359 ? 6.074 1.694 -0.410 1.00 91.19 359 PRO A O 1
ATOM 2596 N N . ARG A 1 360 ? 4.334 2.250 0.884 1.00 93.75 360 ARG A N 1
ATOM 2597 C CA . ARG A 1 360 ? 3.582 2.910 -0.191 1.00 93.75 360 ARG A CA 1
ATOM 2598 C C . ARG A 1 360 ? 4.339 4.087 -0.816 1.00 93.75 360 ARG A C 1
ATOM 2600 O O . ARG A 1 360 ? 4.401 4.182 -2.037 1.00 93.75 360 ARG A O 1
ATOM 2607 N N . ARG A 1 361 ? 4.955 4.958 -0.007 1.00 93.50 361 ARG A N 1
ATOM 2608 C CA . ARG A 1 361 ? 5.773 6.078 -0.513 1.00 93.50 361 ARG A CA 1
ATOM 2609 C C . ARG A 1 361 ? 7.024 5.590 -1.223 1.00 93.50 361 ARG A C 1
ATOM 2611 O O . ARG A 1 361 ? 7.375 6.137 -2.263 1.00 93.50 361 ARG A O 1
ATOM 2618 N N . ALA A 1 362 ? 7.670 4.557 -0.684 1.00 93.81 362 ALA A N 1
ATOM 2619 C CA . ALA A 1 362 ? 8.805 3.921 -1.339 1.00 93.81 362 ALA A CA 1
ATOM 2620 C C . ALA A 1 362 ? 8.411 3.376 -2.721 1.00 93.81 362 ALA A C 1
ATOM 2622 O O . ALA A 1 362 ? 9.127 3.613 -3.687 1.00 93.81 362 ALA A O 1
ATOM 2623 N N . LEU A 1 363 ? 7.244 2.733 -2.841 1.00 94.75 363 LEU A N 1
ATOM 2624 C CA . LEU A 1 363 ? 6.725 2.263 -4.126 1.00 94.75 363 LEU A CA 1
ATOM 2625 C C . LEU A 1 363 ? 6.429 3.414 -5.091 1.00 94.75 363 LEU A C 1
ATOM 2627 O O . LEU A 1 363 ? 6.821 3.343 -6.249 1.00 94.75 363 LEU A O 1
ATOM 2631 N N . LEU A 1 364 ? 5.769 4.481 -4.630 1.00 94.69 364 LEU A N 1
ATOM 2632 C CA . LEU A 1 364 ? 5.490 5.647 -5.473 1.00 94.69 364 LEU A CA 1
ATOM 2633 C C . LEU A 1 364 ? 6.783 6.293 -5.978 1.00 94.69 364 LEU A C 1
ATOM 2635 O O . LEU A 1 364 ? 6.879 6.610 -7.159 1.00 94.69 364 LEU A O 1
ATOM 2639 N N . ARG A 1 365 ? 7.795 6.436 -5.115 1.00 95.25 365 ARG A N 1
ATOM 2640 C CA . ARG A 1 365 ? 9.110 6.953 -5.510 1.00 95.25 365 ARG A CA 1
ATOM 2641 C C . ARG A 1 365 ? 9.802 6.020 -6.503 1.00 95.25 365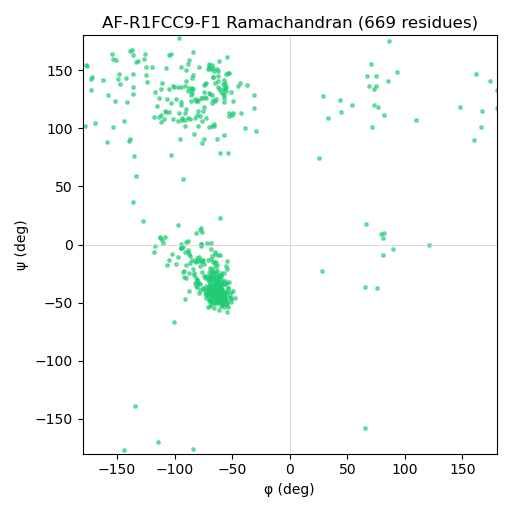 ARG A C 1
ATOM 2643 O O . ARG A 1 365 ? 10.289 6.506 -7.514 1.00 95.25 365 ARG A O 1
ATOM 2650 N N . LEU A 1 366 ? 9.802 4.710 -6.251 1.00 95.38 366 LEU A N 1
ATOM 2651 C CA . LEU A 1 366 ? 10.357 3.705 -7.163 1.00 95.38 366 LEU A CA 1
ATOM 2652 C C . LEU A 1 366 ? 9.716 3.807 -8.551 1.00 95.38 366 LEU A C 1
ATOM 2654 O O . LEU A 1 366 ? 10.423 3.935 -9.542 1.00 95.38 366 LEU A O 1
ATOM 2658 N N . VAL A 1 367 ? 8.384 3.822 -8.616 1.00 96.06 367 VAL A N 1
ATOM 2659 C CA . VAL A 1 367 ? 7.639 3.949 -9.875 1.00 96.06 367 VAL A CA 1
ATOM 2660 C C . VAL A 1 367 ? 7.942 5.277 -10.567 1.00 96.06 367 VAL A C 1
ATOM 2662 O O . VAL A 1 367 ? 8.142 5.292 -11.775 1.00 96.06 367 VAL A O 1
ATOM 2665 N N . THR A 1 368 ? 8.017 6.392 -9.835 1.00 96.19 368 THR A N 1
ATOM 2666 C CA . THR A 1 368 ? 8.390 7.690 -10.419 1.00 96.19 368 THR A CA 1
ATOM 2667 C C . THR A 1 368 ? 9.792 7.659 -11.015 1.00 96.19 368 THR A C 1
ATOM 2669 O O . THR A 1 368 ? 9.963 8.106 -12.144 1.00 96.19 368 THR A O 1
ATOM 2672 N N . VAL A 1 369 ? 10.778 7.100 -10.308 1.00 95.62 369 VAL A N 1
ATOM 2673 C CA . VAL A 1 369 ? 12.143 6.996 -10.839 1.00 95.62 369 VAL A CA 1
ATOM 2674 C C . VAL A 1 369 ? 12.178 6.093 -12.067 1.00 95.62 369 VAL A C 1
ATOM 2676 O O . VAL A 1 369 ? 12.748 6.489 -13.075 1.00 95.62 369 VAL A O 1
ATOM 2679 N N . VAL A 1 370 ? 11.504 4.938 -12.047 1.00 94.56 370 VAL A N 1
ATOM 2680 C CA . VAL A 1 370 ? 11.451 4.058 -13.226 1.00 94.56 370 VAL A CA 1
ATOM 2681 C C . VAL A 1 370 ? 10.728 4.711 -14.407 1.00 94.56 370 VAL A C 1
ATOM 2683 O O . VAL A 1 370 ? 11.120 4.513 -15.548 1.00 94.56 370 VAL A O 1
ATOM 2686 N N . ARG A 1 371 ? 9.727 5.561 -14.168 1.00 95.69 371 ARG A N 1
ATOM 2687 C CA . ARG A 1 371 ? 9.108 6.356 -15.239 1.00 95.69 371 ARG A CA 1
ATOM 2688 C C . ARG A 1 371 ? 10.080 7.358 -15.848 1.00 95.69 371 ARG A C 1
ATOM 2690 O O . ARG A 1 371 ? 10.090 7.511 -17.061 1.00 95.69 371 ARG A O 1
ATOM 2697 N N . VAL A 1 372 ? 10.890 8.026 -15.029 1.00 95.31 372 VAL A N 1
ATOM 2698 C CA . VAL A 1 372 ? 11.946 8.917 -15.531 1.00 95.31 372 VAL A CA 1
ATOM 2699 C C . VAL A 1 372 ? 12.995 8.118 -16.310 1.00 95.31 372 VAL A C 1
ATOM 2701 O O . VAL A 1 372 ? 13.392 8.568 -17.379 1.00 95.31 372 VAL A O 1
ATOM 2704 N N . LEU A 1 373 ? 13.366 6.918 -15.837 1.00 92.31 373 LEU A N 1
ATOM 2705 C CA . LEU A 1 373 ? 14.203 5.959 -16.577 1.00 92.31 373 LEU A CA 1
ATOM 2706 C C . LEU A 1 373 ? 13.621 5.664 -17.956 1.00 92.31 373 LEU A C 1
ATOM 2708 O O . LEU A 1 373 ? 14.295 5.882 -18.951 1.00 92.31 373 LEU A O 1
ATOM 2712 N N . PHE A 1 374 ? 12.353 5.267 -18.030 1.00 93.88 374 PHE A N 1
ATOM 2713 C CA . PHE A 1 374 ? 11.699 4.985 -19.303 1.00 93.88 374 PHE A CA 1
ATOM 2714 C C . PHE A 1 374 ? 11.668 6.196 -20.245 1.00 93.88 374 PHE A C 1
ATOM 2716 O O . PHE A 1 374 ? 11.974 6.041 -21.421 1.00 93.88 374 PHE A O 1
ATOM 2723 N N . VAL A 1 375 ? 11.355 7.402 -19.759 1.00 95.69 375 VAL A N 1
ATOM 2724 C CA . VAL A 1 375 ? 11.369 8.608 -20.609 1.00 95.69 375 VAL A CA 1
ATOM 2725 C C . VAL A 1 375 ? 12.771 8.899 -21.131 1.00 95.69 375 VAL A C 1
ATOM 2727 O O . VAL A 1 375 ? 12.933 9.127 -22.325 1.00 95.69 375 VAL A O 1
ATOM 2730 N N . ALA A 1 376 ? 13.780 8.882 -20.263 1.00 92.38 376 ALA A N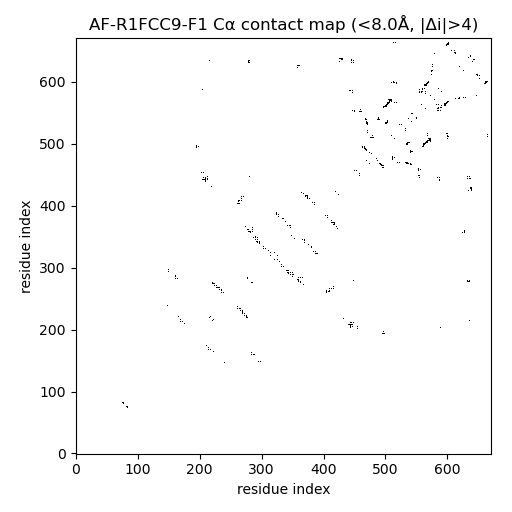 1
ATOM 2731 C CA . ALA A 1 376 ? 15.151 9.157 -20.670 1.00 92.38 376 ALA A CA 1
ATOM 2732 C C . ALA A 1 376 ? 15.648 8.122 -21.683 1.00 92.38 376 ALA A C 1
ATOM 2734 O O . ALA A 1 376 ? 16.148 8.512 -22.731 1.00 92.38 376 ALA A O 1
ATOM 2735 N N . THR A 1 377 ? 15.429 6.827 -21.428 1.00 89.81 377 THR A N 1
ATOM 2736 C CA . THR A 1 377 ? 15.799 5.756 -22.362 1.00 89.81 377 THR A CA 1
ATOM 2737 C C . THR A 1 377 ? 15.046 5.876 -23.687 1.00 89.81 377 THR A C 1
ATOM 2739 O O . THR A 1 377 ? 15.647 5.692 -24.742 1.00 89.81 377 THR A O 1
ATOM 2742 N N . ALA A 1 378 ? 13.761 6.245 -23.677 1.00 93.44 378 ALA A N 1
ATOM 2743 C CA . ALA A 1 378 ? 13.014 6.496 -24.909 1.00 93.44 378 ALA A CA 1
ATOM 2744 C C . ALA A 1 378 ? 13.619 7.647 -25.725 1.00 93.44 378 ALA A C 1
ATOM 2746 O O . ALA A 1 378 ? 13.795 7.517 -26.935 1.00 93.44 378 ALA A O 1
ATOM 2747 N N . LEU A 1 379 ? 13.949 8.762 -25.064 1.00 94.06 379 LEU A N 1
ATOM 2748 C CA . LEU A 1 379 ? 14.520 9.942 -25.710 1.00 94.06 379 LEU A CA 1
ATOM 2749 C C . LEU A 1 379 ? 15.920 9.667 -26.259 1.00 94.06 379 LEU A C 1
ATOM 2751 O O . LEU A 1 379 ? 16.193 10.033 -27.398 1.00 94.06 379 LEU A O 1
ATOM 2755 N N . THR A 1 380 ? 16.789 9.001 -25.496 1.00 90.06 380 THR A N 1
ATOM 2756 C CA . THR A 1 380 ? 18.144 8.669 -25.958 1.00 90.06 380 THR A CA 1
ATOM 2757 C C . THR A 1 380 ? 18.110 7.660 -27.099 1.00 90.06 380 THR A C 1
ATOM 2759 O O . THR A 1 380 ? 18.828 7.831 -28.081 1.00 90.06 380 THR A O 1
ATOM 2762 N N . THR A 1 381 ? 17.207 6.678 -27.049 1.00 88.75 381 THR A N 1
ATOM 2763 C CA . THR A 1 381 ? 17.010 5.718 -28.146 1.00 88.75 381 THR A CA 1
ATOM 2764 C C . THR A 1 381 ? 16.491 6.410 -29.410 1.00 88.75 381 THR A C 1
ATOM 2766 O O . THR A 1 381 ? 17.054 6.225 -30.488 1.00 88.75 381 THR A O 1
ATOM 2769 N N . ALA A 1 382 ? 15.475 7.272 -29.296 1.00 90.56 382 ALA A N 1
ATOM 2770 C CA . ALA A 1 382 ? 14.943 8.030 -30.430 1.00 90.56 382 ALA A CA 1
ATOM 2771 C C . ALA A 1 382 ? 15.978 9.004 -31.023 1.00 90.56 382 ALA A C 1
ATOM 2773 O O . ALA A 1 382 ? 16.093 9.125 -32.247 1.00 90.56 382 ALA A O 1
ATOM 2774 N N . ALA A 1 383 ? 16.766 9.667 -30.172 1.00 90.31 383 ALA A N 1
ATOM 2775 C CA . ALA A 1 383 ? 17.857 10.537 -30.596 1.00 90.31 383 ALA A CA 1
ATOM 2776 C C . ALA A 1 383 ? 18.954 9.748 -31.320 1.00 90.31 383 ALA A C 1
ATOM 2778 O O . ALA A 1 383 ? 19.427 10.196 -32.360 1.00 90.31 383 ALA A O 1
ATOM 2779 N N . ASN A 1 384 ? 19.304 8.551 -30.837 1.00 85.44 384 ASN A N 1
ATOM 2780 C CA . ASN A 1 384 ? 20.278 7.683 -31.495 1.00 85.44 384 ASN A CA 1
ATOM 2781 C C . ASN A 1 384 ? 19.804 7.222 -32.882 1.00 85.44 384 ASN A C 1
ATOM 2783 O O . ASN A 1 384 ? 20.571 7.273 -33.846 1.00 85.44 384 ASN A O 1
ATOM 2787 N N . VAL A 1 385 ? 18.530 6.832 -33.010 1.00 86.94 385 VAL A N 1
ATOM 2788 C CA . VAL A 1 385 ? 17.922 6.491 -34.309 1.00 86.94 385 VAL A CA 1
ATOM 2789 C C . VAL A 1 385 ? 17.979 7.691 -35.251 1.00 86.94 385 VAL A C 1
ATOM 2791 O O . VAL A 1 385 ? 18.436 7.564 -36.385 1.00 86.94 385 VAL A O 1
ATOM 2794 N N . THR A 1 386 ? 17.586 8.872 -34.771 1.00 87.88 386 THR A N 1
ATOM 2795 C CA . THR A 1 386 ? 17.588 10.109 -35.567 1.00 87.88 386 THR A CA 1
ATOM 2796 C C . THR A 1 386 ? 19.001 10.482 -36.015 1.00 87.88 386 THR A C 1
ATOM 2798 O O . THR A 1 386 ? 19.227 10.729 -37.195 1.00 87.88 386 THR A O 1
ATOM 2801 N N . ALA A 1 387 ? 19.975 10.457 -35.104 1.00 85.81 387 ALA A N 1
ATOM 2802 C CA . ALA A 1 387 ? 21.372 10.749 -35.405 1.00 85.81 387 ALA A CA 1
ATOM 2803 C C . ALA A 1 387 ? 21.965 9.754 -36.414 1.00 85.81 387 ALA A C 1
ATOM 2805 O O . ALA A 1 387 ? 22.711 10.153 -37.306 1.00 85.81 387 ALA A O 1
ATOM 2806 N N . SER A 1 388 ? 21.583 8.477 -36.320 1.00 81.00 388 SER A N 1
ATOM 2807 C CA . SER A 1 388 ? 21.997 7.435 -37.267 1.00 81.00 388 SER A CA 1
ATOM 2808 C C . SER A 1 388 ? 21.391 7.634 -38.660 1.00 81.00 388 SER A C 1
ATOM 2810 O O . SER A 1 388 ? 22.059 7.383 -39.662 1.00 81.00 388 SER A O 1
ATOM 2812 N N . VAL A 1 389 ? 20.146 8.116 -38.741 1.00 82.38 389 VAL A N 1
ATOM 2813 C CA . VAL A 1 389 ? 19.500 8.496 -40.009 1.00 82.38 389 VAL A CA 1
ATOM 2814 C C . VAL A 1 389 ? 20.171 9.729 -40.617 1.00 82.38 389 VAL A C 1
ATOM 2816 O O . VAL A 1 389 ? 20.458 9.733 -41.808 1.00 82.38 389 VAL A O 1
ATOM 2819 N N . LEU A 1 390 ? 20.484 10.744 -39.808 1.00 82.06 390 LEU A N 1
ATOM 2820 C CA . LEU A 1 390 ? 21.150 11.965 -40.274 1.00 82.06 390 LEU A CA 1
ATOM 2821 C C . LEU A 1 390 ? 22.598 11.725 -40.721 1.00 82.06 390 LEU A C 1
ATOM 2823 O O . LEU A 1 390 ? 23.051 12.355 -41.671 1.00 82.06 390 LEU A O 1
ATOM 2827 N N . ALA A 1 391 ? 23.321 10.820 -40.056 1.00 78.06 391 ALA A N 1
ATOM 2828 C CA . ALA A 1 391 ? 24.687 10.456 -40.433 1.00 78.06 391 ALA A CA 1
ATOM 2829 C C . ALA A 1 391 ? 24.752 9.690 -41.768 1.00 78.06 391 ALA A C 1
ATOM 2831 O O . ALA A 1 391 ? 25.774 9.733 -42.447 1.00 78.06 391 ALA A O 1
ATOM 2832 N N . HIS A 1 392 ? 23.670 9.002 -42.148 1.00 77.31 392 HIS A N 1
ATOM 2833 C CA . HIS A 1 392 ? 23.599 8.179 -43.356 1.00 77.31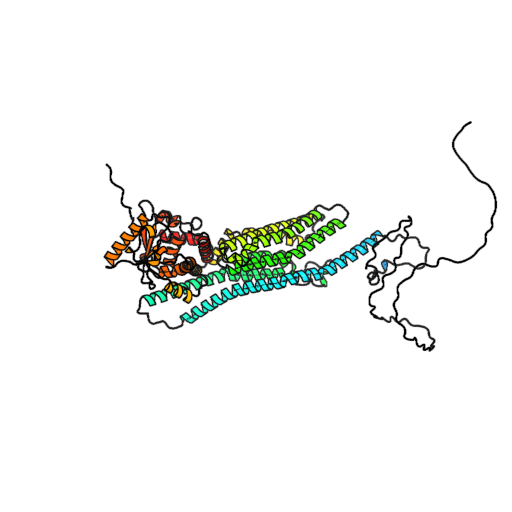 392 HIS A CA 1
ATOM 2834 C C . HIS A 1 392 ? 22.272 8.428 -44.099 1.00 77.31 392 HIS A C 1
ATOM 2836 O O . HIS A 1 392 ? 21.359 7.602 -44.012 1.00 77.31 392 HIS A O 1
ATOM 2842 N N . PRO A 1 393 ? 22.148 9.568 -44.810 1.00 69.25 393 PRO A N 1
ATOM 2843 C CA . PRO A 1 393 ? 20.896 10.010 -45.429 1.00 69.25 393 PRO A CA 1
ATOM 2844 C C . PRO A 1 393 ? 20.528 9.255 -46.718 1.00 69.25 393 PRO A C 1
ATOM 2846 O O . PRO A 1 393 ? 19.385 9.344 -47.167 1.00 69.25 393 PRO A O 1
ATOM 2849 N N . VAL A 1 394 ? 21.464 8.509 -47.322 1.00 71.56 394 VAL A N 1
ATOM 2850 C CA . VAL A 1 394 ? 21.212 7.705 -48.530 1.00 71.56 394 VAL A CA 1
ATOM 2851 C C . VAL A 1 394 ? 20.396 6.468 -48.142 1.00 71.56 394 VAL A C 1
ATOM 2853 O O . VAL A 1 394 ? 20.951 5.461 -47.725 1.00 71.56 394 VAL A O 1
ATOM 2856 N N . TRP A 1 395 ? 19.075 6.648 -48.223 1.00 51.06 395 TRP A N 1
ATOM 2857 C CA . TRP A 1 395 ? 17.931 5.725 -48.161 1.00 51.06 395 TRP A CA 1
ATOM 2858 C C . TRP A 1 395 ? 18.059 4.416 -47.342 1.00 51.06 395 TRP A C 1
ATOM 2860 O O . TRP A 1 395 ? 18.921 3.582 -47.615 1.00 51.06 395 TRP A O 1
ATOM 2870 N N . PRO A 1 396 ? 17.113 4.130 -46.420 1.00 52.00 396 PRO A N 1
ATOM 2871 C CA . PRO A 1 396 ? 17.000 2.816 -45.825 1.00 52.00 396 PRO A CA 1
ATOM 2872 C C . PRO A 1 396 ? 16.360 1.904 -46.870 1.00 52.00 396 PRO A C 1
ATOM 2874 O O . PRO A 1 396 ? 15.180 2.049 -47.200 1.00 52.00 396 PRO A O 1
ATOM 2877 N N . SER A 1 397 ? 17.083 0.903 -47.359 1.00 57.19 397 SER A N 1
ATOM 2878 C CA . SER A 1 397 ? 16.371 -0.308 -47.747 1.00 57.19 397 SER A CA 1
ATOM 2879 C C . SER A 1 397 ? 15.527 -0.734 -46.536 1.00 57.19 397 SER A C 1
ATOM 2881 O O . SER A 1 397 ? 15.921 -0.520 -45.385 1.00 57.19 397 SER A O 1
ATOM 2883 N N . ALA A 1 398 ? 14.357 -1.332 -46.759 1.00 53.69 398 ALA A N 1
ATOM 2884 C CA . ALA A 1 398 ? 13.480 -1.893 -45.721 1.00 53.69 398 ALA A CA 1
ATOM 2885 C C . ALA A 1 398 ? 14.140 -3.037 -44.897 1.00 53.69 398 ALA A C 1
ATOM 2887 O O . ALA A 1 398 ? 13.466 -3.890 -44.329 1.00 53.69 398 ALA A O 1
ATOM 2888 N N . THR A 1 399 ? 15.472 -3.069 -44.860 1.00 57.38 399 THR A N 1
ATOM 2889 C CA . THR A 1 399 ? 16.374 -4.110 -44.396 1.00 57.38 399 THR A CA 1
ATOM 2890 C C . THR A 1 399 ? 17.388 -3.590 -43.373 1.00 57.38 399 THR A C 1
ATOM 2892 O O . THR A 1 399 ? 18.389 -4.271 -43.162 1.00 57.38 399 THR A O 1
ATOM 2895 N N . ASP A 1 400 ? 17.157 -2.453 -42.700 1.00 69.31 400 ASP A N 1
ATOM 2896 C CA . ASP A 1 400 ? 17.830 -2.156 -41.421 1.00 69.31 400 ASP A CA 1
ATOM 2897 C C . ASP A 1 400 ? 16.857 -2.383 -40.245 1.00 69.31 400 ASP A C 1
ATOM 2899 O O . ASP A 1 400 ? 16.292 -1.432 -39.687 1.00 69.31 400 ASP A O 1
ATOM 2903 N N . PRO A 1 401 ? 16.603 -3.654 -39.862 1.00 71.50 401 PRO A N 1
ATOM 2904 C CA . PRO A 1 401 ? 15.725 -3.978 -38.749 1.00 71.50 401 PRO A CA 1
ATOM 2905 C C . PRO A 1 401 ? 16.165 -3.340 -37.442 1.00 71.50 401 PRO A C 1
ATOM 2907 O O . PRO A 1 401 ? 15.330 -3.153 -36.565 1.00 71.50 401 PRO A O 1
ATOM 2910 N N . GLN A 1 402 ? 17.450 -3.015 -37.280 1.00 74.31 402 GLN A N 1
ATOM 2911 C CA . GLN A 1 402 ? 17.976 -2.524 -36.015 1.00 74.31 402 GLN A CA 1
ATOM 2912 C C . GLN A 1 402 ? 17.397 -1.149 -35.672 1.00 74.31 402 GLN A C 1
ATOM 2914 O O . GLN A 1 402 ? 16.921 -0.952 -34.553 1.00 74.31 402 GLN A O 1
ATOM 2919 N N . ARG A 1 403 ? 17.350 -0.222 -36.638 1.00 77.31 403 ARG A N 1
ATOM 2920 C CA . ARG A 1 403 ? 16.735 1.105 -36.437 1.00 77.31 403 ARG A CA 1
ATOM 2921 C C . ARG A 1 403 ? 15.239 1.001 -36.161 1.00 77.31 403 ARG A C 1
ATOM 2923 O O . ARG A 1 403 ? 14.721 1.709 -35.300 1.00 77.31 403 ARG A O 1
ATOM 2930 N N . TYR A 1 404 ? 14.553 0.095 -36.859 1.00 79.19 404 TYR A N 1
ATOM 2931 C CA . TYR A 1 404 ? 13.138 -0.174 -36.613 1.00 79.19 404 TYR A CA 1
ATOM 2932 C C . TYR A 1 404 ? 12.909 -0.723 -35.197 1.00 79.19 404 TYR A C 1
ATOM 2934 O O . TYR A 1 404 ? 12.052 -0.211 -34.480 1.00 79.19 404 TYR A O 1
ATOM 2942 N N . CYS A 1 405 ? 13.717 -1.693 -34.753 1.00 79.00 405 CYS A N 1
ATOM 2943 C CA . CYS A 1 405 ? 13.658 -2.235 -33.392 1.00 79.00 405 CYS A CA 1
ATOM 2944 C C . CYS A 1 405 ? 13.856 -1.136 -32.342 1.00 79.00 405 CYS A C 1
ATOM 2946 O O . CYS A 1 405 ? 13.067 -1.039 -31.410 1.00 79.00 405 CYS A O 1
ATOM 2948 N N . GLN A 1 406 ? 14.860 -0.273 -32.518 1.00 83.00 406 GLN A N 1
ATOM 2949 C CA . GLN A 1 406 ? 15.126 0.841 -31.604 1.00 83.00 406 GLN A CA 1
ATOM 2950 C C . GLN A 1 406 ? 13.965 1.847 -31.561 1.00 83.00 406 GLN A C 1
ATOM 2952 O O . GLN A 1 406 ? 13.597 2.328 -30.490 1.00 83.00 406 GLN A O 1
ATOM 2957 N N . ALA A 1 407 ? 13.338 2.147 -32.701 1.00 85.12 407 ALA A N 1
ATOM 2958 C CA . ALA A 1 407 ? 12.164 3.017 -32.739 1.00 85.12 407 ALA A CA 1
ATOM 2959 C C . ALA A 1 407 ? 10.956 2.395 -32.010 1.00 85.12 407 ALA A C 1
ATOM 2961 O O . ALA A 1 407 ? 10.285 3.076 -31.229 1.00 85.12 407 ALA A O 1
ATOM 2962 N N . VAL A 1 408 ? 10.700 1.098 -32.219 1.00 85.38 408 VAL A N 1
ATOM 2963 C CA . VAL A 1 408 ? 9.647 0.352 -31.506 1.00 85.38 408 VAL A CA 1
ATOM 2964 C C . VAL A 1 408 ? 9.940 0.294 -30.007 1.00 85.38 408 VAL A C 1
ATOM 2966 O O . VAL A 1 408 ? 9.039 0.497 -29.194 1.00 85.38 408 VAL A O 1
ATOM 2969 N N . GLU A 1 409 ? 11.196 0.088 -29.624 1.00 85.38 409 GLU A N 1
ATOM 2970 C CA . GLU A 1 409 ? 11.638 0.086 -28.233 1.00 85.38 409 GLU A CA 1
ATOM 2971 C C . GLU A 1 409 ? 11.431 1.453 -27.564 1.00 85.38 409 GLU A C 1
ATOM 2973 O O . GLU A 1 409 ? 10.847 1.522 -26.478 1.00 85.38 409 GLU A O 1
ATOM 2978 N N . ALA A 1 410 ? 11.807 2.548 -28.232 1.00 90.12 410 ALA A N 1
ATOM 2979 C CA . ALA A 1 410 ? 11.551 3.904 -27.752 1.00 90.12 410 ALA A CA 1
ATOM 2980 C C . ALA A 1 410 ? 10.047 4.150 -27.531 1.00 90.12 410 ALA A C 1
ATOM 2982 O O . ALA A 1 410 ? 9.641 4.647 -26.475 1.00 90.12 410 ALA A O 1
ATOM 2983 N N . ALA A 1 411 ? 9.200 3.737 -28.480 1.00 90.81 411 ALA A N 1
ATOM 2984 C CA . ALA A 1 411 ? 7.746 3.811 -28.337 1.00 90.81 411 ALA A CA 1
ATOM 2985 C C . ALA A 1 411 ? 7.232 2.943 -27.172 1.00 90.81 411 ALA A C 1
ATOM 2987 O O . ALA A 1 411 ? 6.369 3.376 -26.402 1.00 90.81 411 ALA A O 1
ATOM 2988 N N . GLY A 1 412 ? 7.799 1.748 -26.990 1.00 90.56 412 GLY A N 1
ATOM 2989 C CA . GLY A 1 412 ? 7.510 0.853 -25.873 1.00 90.56 412 GLY A CA 1
ATOM 2990 C C . GLY A 1 412 ? 7.809 1.494 -24.518 1.00 90.56 412 GLY A C 1
ATOM 2991 O O . GLY A 1 412 ? 6.981 1.418 -23.607 1.00 90.56 412 GLY A O 1
ATOM 2992 N N . PHE A 1 413 ? 8.943 2.184 -24.380 1.00 92.94 413 PHE A N 1
ATOM 2993 C CA . PHE A 1 413 ? 9.300 2.909 -23.158 1.00 92.94 413 PHE A CA 1
ATOM 2994 C C . PHE A 1 413 ? 8.356 4.088 -22.873 1.00 92.94 413 PHE A C 1
ATOM 2996 O O . PHE A 1 413 ? 7.945 4.298 -21.723 1.00 92.94 413 PHE A O 1
ATOM 3003 N N . LEU A 1 414 ? 7.932 4.828 -23.902 1.00 93.75 414 LEU A N 1
ATOM 3004 C CA . LEU A 1 414 ? 6.921 5.882 -23.748 1.00 93.75 414 LEU A CA 1
ATOM 3005 C C . LEU A 1 414 ? 5.579 5.304 -23.283 1.00 93.75 414 LEU A C 1
ATOM 3007 O O . LEU A 1 414 ? 4.983 5.810 -22.327 1.00 93.75 414 LEU A O 1
ATOM 3011 N N . LEU A 1 415 ? 5.136 4.196 -23.879 1.00 93.19 415 LEU A N 1
ATOM 3012 C CA . LEU A 1 415 ? 3.921 3.504 -23.456 1.00 93.19 415 LEU A CA 1
ATOM 3013 C C . LEU A 1 415 ? 4.039 3.001 -22.009 1.00 93.19 415 LEU A C 1
ATOM 3015 O O . LEU A 1 415 ? 3.145 3.235 -21.192 1.00 93.19 415 LEU A O 1
ATOM 3019 N N . ALA A 1 416 ? 5.162 2.379 -21.647 1.00 93.00 416 ALA A N 1
ATOM 3020 C CA . ALA A 1 416 ? 5.420 1.921 -20.284 1.00 93.00 416 ALA A CA 1
ATOM 3021 C C . ALA A 1 416 ? 5.412 3.081 -19.273 1.00 93.00 416 ALA A C 1
ATOM 3023 O O . ALA A 1 416 ? 4.900 2.928 -18.159 1.00 93.00 416 ALA A O 1
ATOM 3024 N N . THR A 1 417 ? 5.887 4.267 -19.662 1.00 94.50 417 THR A N 1
ATOM 3025 C CA . THR A 1 417 ? 5.806 5.493 -18.850 1.00 94.50 417 THR A CA 1
ATOM 3026 C C . THR A 1 417 ? 4.359 5.893 -18.559 1.00 94.50 417 THR A C 1
ATOM 3028 O O . THR A 1 417 ? 4.039 6.258 -17.417 1.00 94.50 417 THR A O 1
ATOM 3031 N N . MET A 1 418 ? 3.485 5.830 -19.570 1.00 93.56 418 MET A N 1
ATOM 3032 C CA . MET A 1 418 ? 2.059 6.150 -19.440 1.00 93.56 418 MET A CA 1
ATOM 3033 C C . MET A 1 418 ? 1.334 5.118 -18.562 1.00 93.56 418 MET A C 1
ATOM 3035 O O . MET A 1 418 ? 0.604 5.482 -17.634 1.00 93.56 418 MET A O 1
ATOM 3039 N N . LEU A 1 419 ? 1.602 3.829 -18.786 1.00 93.25 419 LEU A N 1
ATOM 3040 C CA . LEU A 1 419 ? 0.987 2.722 -18.045 1.00 93.25 419 LEU A CA 1
ATOM 3041 C C . LEU A 1 419 ? 1.452 2.639 -16.584 1.00 93.25 419 LEU A C 1
ATOM 3043 O O . LEU A 1 419 ? 0.698 2.200 -15.716 1.00 93.25 419 LEU A O 1
ATOM 3047 N N . SER A 1 420 ? 2.658 3.122 -16.284 1.00 93.12 420 SER A N 1
ATOM 3048 C CA . SER A 1 420 ? 3.212 3.147 -14.925 1.00 93.12 420 SER A CA 1
ATOM 3049 C C . SER A 1 420 ? 2.638 4.262 -14.041 1.00 93.12 420 SER A C 1
ATOM 3051 O O . SER A 1 420 ? 3.048 4.405 -12.888 1.00 93.12 420 SER A O 1
ATOM 3053 N N . THR A 1 421 ? 1.710 5.097 -14.526 1.00 94.31 421 THR A N 1
ATOM 3054 C CA . THR A 1 421 ? 1.108 6.133 -13.672 1.00 94.31 421 THR A CA 1
ATOM 3055 C C . THR A 1 421 ? 0.345 5.510 -12.491 1.00 94.31 421 THR A C 1
ATOM 3057 O O . THR A 1 421 ? -0.256 4.440 -12.628 1.00 94.31 421 THR A O 1
ATOM 3060 N N . PRO A 1 422 ? 0.275 6.183 -11.322 1.00 90.94 422 PRO A N 1
ATOM 3061 C CA . PRO A 1 422 ? -0.482 5.667 -10.180 1.00 90.94 422 PRO A CA 1
ATOM 3062 C C . PRO A 1 422 ? -1.955 5.380 -10.503 1.00 90.94 422 PRO A C 1
ATOM 3064 O O . PRO A 1 422 ? -2.533 4.460 -9.933 1.00 90.94 422 PRO A O 1
ATOM 3067 N N . ARG A 1 423 ? -2.559 6.150 -11.422 1.00 91.50 423 ARG A N 1
ATOM 3068 C CA . ARG A 1 423 ? -3.941 5.948 -11.879 1.00 91.50 423 ARG A CA 1
ATOM 3069 C C . ARG A 1 423 ? -4.080 4.666 -12.702 1.00 91.50 423 ARG A C 1
ATOM 3071 O O . ARG A 1 423 ? -4.905 3.829 -12.350 1.00 91.50 423 ARG A O 1
ATOM 3078 N N . CYS A 1 424 ? -3.253 4.481 -13.734 1.00 93.12 424 CYS A N 1
ATOM 3079 C CA . CYS A 1 424 ? -3.278 3.275 -14.568 1.00 93.12 424 CYS A CA 1
ATOM 3080 C C . CYS A 1 424 ? -2.977 2.018 -13.749 1.00 93.12 424 CYS A C 1
ATOM 3082 O O . CYS A 1 424 ? -3.704 1.033 -13.856 1.00 93.12 424 CYS A O 1
ATOM 3084 N N . ARG A 1 425 ? -1.985 2.074 -12.852 1.00 92.81 425 ARG A N 1
ATOM 3085 C CA . ARG A 1 425 ? -1.658 0.956 -11.958 1.00 92.81 425 ARG A CA 1
ATOM 3086 C C . ARG A 1 425 ? -2.825 0.577 -11.039 1.00 92.81 425 ARG A C 1
ATOM 3088 O O . ARG A 1 425 ? -3.144 -0.605 -10.938 1.00 92.81 425 ARG A O 1
ATOM 3095 N N . ARG A 1 426 ? -3.489 1.552 -10.402 1.00 91.44 426 ARG A N 1
ATOM 3096 C CA . ARG A 1 426 ? -4.694 1.286 -9.591 1.00 91.44 426 ARG A CA 1
ATOM 3097 C C . ARG A 1 426 ? -5.834 0.716 -10.432 1.00 91.44 426 ARG A C 1
ATOM 3099 O O . ARG A 1 426 ? -6.478 -0.239 -10.016 1.00 91.44 426 ARG A O 1
ATOM 3106 N N . GLY A 1 427 ? -6.044 1.241 -11.640 1.00 91.19 427 GLY A N 1
ATOM 3107 C CA . GLY A 1 427 ? -7.025 0.702 -12.587 1.00 91.19 427 GLY A CA 1
ATOM 3108 C C . GLY A 1 427 ? -6.745 -0.757 -12.959 1.00 91.19 427 GLY A C 1
ATOM 3109 O O . GLY A 1 427 ? -7.656 -1.585 -12.933 1.00 91.19 427 GLY A O 1
ATOM 3110 N N . PHE A 1 428 ? -5.479 -1.089 -13.222 1.00 92.44 428 PHE A N 1
ATOM 3111 C CA . PHE A 1 428 ? -5.022 -2.444 -13.528 1.00 92.44 428 PHE A CA 1
ATOM 3112 C C . PHE A 1 428 ? -5.236 -3.400 -12.344 1.00 92.44 428 PHE A C 1
ATOM 3114 O O . PHE A 1 428 ? -5.877 -4.441 -12.498 1.00 92.44 428 PHE A O 1
ATOM 3121 N N . HIS A 1 429 ? -4.795 -3.024 -11.137 1.00 92.31 429 HIS A N 1
ATOM 3122 C CA . HIS A 1 429 ? -5.036 -3.811 -9.916 1.00 92.31 429 HIS A CA 1
ATOM 3123 C C . HIS A 1 429 ? -6.526 -3.966 -9.625 1.00 92.31 429 HIS A C 1
ATOM 3125 O O . HIS A 1 429 ? -6.986 -5.068 -9.331 1.00 92.31 429 HIS A O 1
ATOM 3131 N N . GLY A 1 430 ? -7.296 -2.889 -9.771 1.00 89.31 430 GLY A N 1
ATOM 3132 C CA . GLY A 1 430 ? -8.746 -2.907 -9.645 1.00 89.31 430 GLY A CA 1
ATOM 3133 C C . GLY A 1 430 ? -9.383 -3.913 -10.600 1.00 89.31 430 GLY A C 1
ATOM 3134 O O . GLY A 1 430 ? -10.212 -4.704 -10.161 1.00 89.31 430 GLY A O 1
ATOM 3135 N N . CYS A 1 431 ? -8.959 -3.940 -11.870 1.00 90.94 431 CYS A N 1
ATOM 3136 C CA . CYS A 1 431 ? -9.437 -4.885 -12.883 1.00 90.94 431 CYS A CA 1
ATOM 3137 C C . CYS A 1 431 ? -9.169 -6.345 -12.490 1.00 90.94 431 CYS A C 1
ATOM 3139 O O . CYS A 1 431 ? -10.104 -7.145 -12.440 1.00 90.94 431 CYS A O 1
ATOM 3141 N N . LEU A 1 432 ? -7.934 -6.675 -12.093 1.00 88.69 432 LEU A N 1
ATOM 3142 C CA . LEU A 1 432 ? -7.571 -8.027 -11.640 1.00 88.69 432 LEU A CA 1
ATOM 3143 C C . LEU A 1 432 ? -8.357 -8.473 -10.391 1.00 88.69 432 LEU A C 1
ATOM 3145 O O . LEU A 1 432 ? -8.602 -9.665 -10.174 1.00 88.69 432 LEU A O 1
ATOM 3149 N N . LEU A 1 433 ? -8.809 -7.515 -9.579 1.00 86.94 433 LEU A N 1
ATOM 3150 C CA . LEU A 1 433 ? -9.624 -7.757 -8.389 1.00 86.94 433 LEU A CA 1
ATOM 3151 C C . LEU A 1 433 ? -11.141 -7.677 -8.640 1.00 86.94 433 LEU A C 1
ATOM 3153 O O . LEU A 1 433 ? -11.908 -7.931 -7.701 1.00 86.94 433 LEU A O 1
ATOM 3157 N N . ARG A 1 434 ? -11.622 -7.371 -9.860 1.00 81.31 434 ARG A N 1
ATOM 3158 C CA . ARG A 1 434 ? -13.067 -7.218 -10.161 1.00 81.31 434 ARG A CA 1
ATOM 3159 C C . ARG A 1 434 ? -13.880 -8.480 -9.875 1.00 81.31 434 ARG A C 1
ATOM 3161 O O . ARG A 1 434 ? -14.978 -8.360 -9.352 1.00 81.31 434 ARG A O 1
ATOM 3168 N N . GLY A 1 435 ? -13.311 -9.671 -10.065 1.00 68.50 435 GLY A N 1
ATOM 3169 C CA . GLY A 1 435 ? -13.972 -10.950 -9.748 1.00 68.50 435 GLY A CA 1
ATOM 3170 C C . GLY A 1 435 ? -13.989 -11.344 -8.258 1.00 68.50 435 GLY A C 1
ATOM 3171 O O . GLY A 1 435 ? -14.200 -12.516 -7.939 1.00 68.50 435 GLY A O 1
ATOM 3172 N N . GLY A 1 436 ? -13.648 -10.429 -7.347 1.00 66.56 436 GLY A N 1
ATOM 3173 C CA . GLY A 1 436 ? -13.716 -10.611 -5.894 1.00 66.56 436 GLY A CA 1
ATOM 3174 C C . GLY A 1 436 ? -15.074 -10.183 -5.322 1.00 66.56 436 GLY A C 1
ATOM 3175 O O . GLY A 1 436 ? -15.601 -9.152 -5.724 1.00 66.56 436 GLY A O 1
ATOM 3176 N N . THR A 1 437 ? -15.620 -10.925 -4.353 1.00 71.06 437 THR A N 1
ATOM 3177 C CA . THR A 1 437 ? -16.788 -10.475 -3.567 1.00 71.06 437 THR A CA 1
ATOM 3178 C C . THR A 1 437 ? -16.379 -9.329 -2.632 1.00 71.06 437 THR A C 1
ATOM 3180 O O . THR A 1 437 ? -15.213 -9.260 -2.231 1.00 71.06 437 THR A O 1
ATOM 3183 N N . GLY A 1 438 ? -17.315 -8.451 -2.247 1.00 72.69 438 GLY A N 1
ATOM 3184 C CA . GLY A 1 438 ? -17.052 -7.347 -1.304 1.00 72.69 438 GLY A CA 1
ATOM 3185 C C . GLY A 1 438 ? -16.365 -7.819 -0.015 1.00 72.69 438 GLY A C 1
ATOM 3186 O O . GLY A 1 438 ? -15.306 -7.305 0.346 1.00 72.69 438 GLY A O 1
ATOM 3187 N N . ASN A 1 439 ? -16.867 -8.912 0.570 1.00 78.44 439 ASN A N 1
ATOM 3188 C CA . ASN A 1 439 ? -16.307 -9.539 1.776 1.00 78.44 439 ASN A CA 1
ATOM 3189 C C . ASN A 1 439 ? -14.845 -9.991 1.608 1.00 78.44 439 ASN A C 1
ATOM 3191 O O . ASN A 1 439 ? -14.068 -9.944 2.559 1.00 78.44 439 ASN A O 1
ATOM 3195 N N . ARG A 1 440 ? -14.426 -10.402 0.400 1.00 83.00 440 ARG A N 1
ATOM 3196 C CA . ARG A 1 440 ? -13.022 -10.772 0.148 1.00 83.00 440 ARG A CA 1
ATOM 3197 C C . ARG A 1 440 ? -12.109 -9.551 0.224 1.00 83.00 440 ARG A C 1
ATOM 3199 O O . ARG A 1 440 ? -11.087 -9.603 0.902 1.00 83.00 440 ARG A O 1
ATOM 3206 N N . ARG A 1 441 ? -12.472 -8.444 -0.428 1.00 84.75 441 ARG A N 1
ATOM 3207 C CA . ARG A 1 441 ? -11.661 -7.211 -0.384 1.00 84.75 441 ARG A CA 1
ATOM 3208 C C . ARG A 1 441 ? -11.555 -6.680 1.040 1.00 84.75 441 ARG A C 1
ATOM 3210 O O . ARG A 1 441 ? -10.465 -6.348 1.495 1.00 84.75 441 ARG A O 1
ATOM 3217 N N . ALA A 1 442 ? -12.663 -6.701 1.770 1.00 86.06 442 ALA A N 1
ATOM 3218 C CA . ALA A 1 442 ? -12.674 -6.322 3.168 1.00 86.06 442 ALA A CA 1
ATOM 3219 C C . ALA A 1 442 ? -11.779 -7.199 4.050 1.00 86.06 442 ALA A C 1
ATOM 3221 O O . ALA A 1 442 ? -10.941 -6.677 4.784 1.00 86.06 442 ALA A O 1
ATOM 3222 N N . GLY A 1 443 ? -11.869 -8.523 3.915 1.00 86.31 443 GLY A N 1
ATOM 3223 C CA . GLY A 1 443 ? -10.975 -9.441 4.616 1.00 86.31 443 GLY A CA 1
ATOM 3224 C C . GLY A 1 443 ? -9.497 -9.184 4.295 1.00 86.31 443 GLY A C 1
ATOM 3225 O O . GLY A 1 443 ? -8.659 -9.168 5.197 1.00 86.31 443 GLY A O 1
ATOM 3226 N N . ALA A 1 444 ? -9.161 -8.911 3.031 1.00 88.50 444 ALA A N 1
ATOM 3227 C CA . ALA A 1 444 ? -7.792 -8.573 2.645 1.00 88.50 444 ALA A CA 1
ATOM 3228 C C . ALA A 1 444 ? -7.293 -7.281 3.323 1.00 88.50 444 ALA A C 1
ATOM 3230 O O . ALA A 1 444 ? -6.133 -7.226 3.740 1.00 88.50 444 ALA A O 1
ATOM 3231 N N . LEU A 1 445 ? -8.165 -6.279 3.492 1.00 91.38 445 LEU A N 1
ATOM 3232 C CA . LEU A 1 445 ? -7.855 -5.047 4.221 1.00 91.38 445 LEU A CA 1
ATOM 3233 C C . LEU A 1 445 ? -7.590 -5.328 5.707 1.00 91.38 445 LEU A C 1
ATOM 3235 O O . LEU A 1 445 ? -6.550 -4.918 6.220 1.00 91.38 445 LEU A O 1
ATOM 3239 N N . ILE A 1 446 ? -8.444 -6.107 6.379 1.00 90.69 446 ILE A N 1
ATOM 3240 C CA . ILE A 1 446 ? -8.219 -6.520 7.777 1.00 90.69 446 ILE A CA 1
ATOM 3241 C C . ILE A 1 446 ? -6.870 -7.230 7.937 1.00 90.69 446 ILE A C 1
ATOM 3243 O O . ILE A 1 446 ? -6.088 -6.912 8.834 1.00 90.69 446 ILE A O 1
ATOM 3247 N N . ALA A 1 447 ? -6.554 -8.169 7.044 1.00 89.06 447 ALA A N 1
ATOM 3248 C CA . ALA A 1 447 ? -5.273 -8.865 7.075 1.00 89.06 447 ALA A CA 1
ATOM 3249 C C . ALA A 1 447 ? -4.084 -7.910 6.869 1.00 89.06 447 ALA A C 1
ATOM 3251 O O . ALA A 1 447 ? -3.059 -8.057 7.538 1.00 89.06 447 ALA A O 1
ATOM 3252 N N . ALA A 1 448 ? -4.218 -6.910 5.993 1.00 88.50 448 ALA A N 1
ATOM 3253 C CA . ALA A 1 448 ? -3.193 -5.893 5.786 1.00 88.50 448 ALA A CA 1
ATOM 3254 C C . ALA A 1 448 ? -2.973 -5.011 7.034 1.00 88.50 448 ALA A C 1
ATOM 3256 O O . ALA A 1 448 ? -1.822 -4.688 7.339 1.00 88.50 448 ALA A O 1
ATOM 3257 N N . LEU A 1 449 ? -4.026 -4.682 7.796 1.00 87.44 449 LEU A N 1
ATOM 3258 C CA . LEU A 1 449 ? -3.916 -3.919 9.052 1.00 87.44 449 LEU A CA 1
ATOM 3259 C C . LEU A 1 449 ? -3.101 -4.664 10.120 1.00 87.44 449 LEU A C 1
ATOM 3261 O O . LEU A 1 449 ? -2.200 -4.080 10.733 1.00 87.44 449 LEU A O 1
ATOM 3265 N N . LEU A 1 450 ? -3.360 -5.967 10.279 1.00 84.00 450 LEU A N 1
ATOM 3266 C CA . LEU A 1 450 ? -2.650 -6.852 11.218 1.00 84.00 450 LEU A CA 1
ATOM 3267 C C . LEU A 1 450 ? -1.178 -7.080 10.829 1.00 84.00 450 LEU A C 1
ATOM 3269 O O . LEU A 1 450 ? -0.346 -7.462 11.663 1.00 84.00 450 LEU A O 1
ATOM 3273 N N . GLY A 1 451 ? -0.852 -6.860 9.553 1.00 82.75 451 GLY A N 1
ATOM 3274 C CA . GLY A 1 451 ? 0.475 -7.051 8.982 1.00 82.75 451 GLY A CA 1
ATOM 3275 C C . GLY A 1 451 ? 0.936 -8.515 8.974 1.00 82.75 451 GLY A C 1
ATOM 3276 O O . GLY A 1 451 ? 0.153 -9.456 9.056 1.00 82.75 451 GLY A O 1
ATOM 3277 N N . ASN A 1 452 ? 2.254 -8.725 8.906 1.00 75.19 452 ASN A N 1
ATOM 3278 C CA . ASN A 1 452 ? 2.878 -10.055 8.792 1.00 75.19 452 ASN A CA 1
ATOM 3279 C C . ASN A 1 452 ? 2.930 -10.863 10.115 1.00 75.19 452 ASN A C 1
ATOM 3281 O O . ASN A 1 452 ? 3.688 -11.829 10.224 1.00 75.19 452 ASN A O 1
ATOM 3285 N N . ARG A 1 453 ? 2.193 -10.482 11.166 1.00 79.25 453 ARG A N 1
ATOM 3286 C CA . ARG A 1 453 ? 2.211 -11.229 12.442 1.00 79.25 453 ARG A CA 1
ATOM 3287 C C . ARG A 1 453 ? 1.558 -12.602 12.239 1.00 79.25 453 ARG A C 1
ATOM 3289 O O . ARG A 1 453 ? 0.670 -12.738 11.405 1.00 79.25 453 ARG A O 1
ATOM 3296 N N . SER A 1 454 ? 1.937 -13.638 12.988 1.00 79.56 454 SER A N 1
ATOM 3297 C CA . SER A 1 454 ? 1.141 -14.880 13.006 1.00 79.56 454 SER A CA 1
ATOM 3298 C C . SER A 1 454 ? -0.176 -14.644 13.751 1.00 79.56 454 SER A C 1
ATOM 3300 O O . SER A 1 454 ? -0.228 -13.800 14.644 1.00 79.56 454 SER A O 1
ATOM 3302 N N . LEU A 1 455 ? -1.241 -15.371 13.397 1.00 78.88 455 LEU A N 1
ATOM 3303 C CA . LEU A 1 455 ? -2.564 -15.183 14.009 1.00 78.88 455 LEU A CA 1
ATOM 3304 C C . LEU A 1 455 ? -2.508 -15.377 15.529 1.00 78.88 455 LEU A C 1
ATOM 3306 O O . LEU A 1 455 ? -2.929 -14.508 16.283 1.00 78.88 455 LEU A O 1
ATOM 3310 N N . ARG A 1 456 ? -1.878 -16.472 15.972 1.00 78.00 456 ARG A N 1
ATOM 3311 C CA . ARG A 1 456 ? -1.667 -16.774 17.394 1.00 78.00 456 ARG A CA 1
ATOM 3312 C C . ARG A 1 456 ? -0.910 -15.658 18.115 1.00 78.00 456 ARG A C 1
ATOM 3314 O O . ARG A 1 456 ? -1.264 -15.310 19.232 1.00 78.00 456 ARG A O 1
ATOM 3321 N N . ARG A 1 457 ? 0.119 -15.080 17.481 1.00 82.81 457 ARG A N 1
ATOM 3322 C CA . ARG A 1 457 ? 0.889 -13.970 18.063 1.00 82.81 457 ARG A CA 1
ATOM 3323 C C . ARG A 1 457 ? 0.083 -12.674 18.099 1.00 82.81 457 ARG A C 1
ATOM 3325 O O . ARG A 1 457 ? 0.239 -11.923 19.050 1.00 82.81 457 ARG A O 1
ATOM 3332 N N . ALA A 1 458 ? -0.736 -12.403 17.083 1.00 83.31 458 ALA A N 1
ATOM 3333 C CA . ALA A 1 458 ? -1.605 -11.229 17.048 1.00 83.31 458 ALA A CA 1
ATOM 3334 C C . ALA A 1 458 ? -2.670 -11.297 18.151 1.00 83.31 458 ALA A C 1
ATOM 3336 O O . ALA A 1 458 ? -2.769 -10.358 18.927 1.00 83.31 458 ALA A O 1
ATOM 3337 N N . LEU A 1 459 ? -3.368 -12.432 18.278 1.00 82.44 459 LEU A N 1
ATOM 3338 C CA . LEU A 1 459 ? -4.362 -12.672 19.330 1.00 82.44 459 LEU A CA 1
ATOM 3339 C C . LEU A 1 459 ? -3.758 -12.598 20.728 1.00 82.44 459 LEU A C 1
ATOM 3341 O O . LEU A 1 459 ? -4.285 -11.893 21.576 1.00 82.44 459 LEU A O 1
ATOM 3345 N N . ARG A 1 460 ? -2.625 -13.275 20.953 1.00 84.38 460 ARG A N 1
ATOM 3346 C CA . ARG A 1 460 ? -1.946 -13.242 22.251 1.00 84.38 460 ARG A CA 1
ATOM 3347 C C . ARG A 1 460 ? -1.552 -11.819 22.639 1.00 84.38 460 ARG A C 1
ATOM 3349 O O . ARG A 1 460 ? -1.882 -11.385 23.729 1.00 84.38 460 ARG A O 1
ATOM 3356 N N . LYS A 1 461 ? -0.913 -11.082 21.725 1.00 86.69 461 LYS A N 1
ATOM 3357 C CA . LYS A 1 461 ? -0.532 -9.687 21.976 1.00 86.69 461 LYS A CA 1
ATOM 3358 C C . LYS A 1 461 ? -1.735 -8.785 22.216 1.00 86.69 461 LYS A C 1
ATOM 3360 O O . LYS A 1 461 ? -1.645 -7.902 23.053 1.00 86.69 461 LYS A O 1
ATOM 3365 N N . ALA A 1 462 ? -2.821 -8.985 21.469 1.00 87.25 462 ALA A N 1
ATOM 3366 C CA . ALA A 1 462 ? -4.037 -8.217 21.676 1.00 87.25 462 ALA A CA 1
ATOM 3367 C C . ALA A 1 462 ? -4.613 -8.501 23.066 1.00 87.25 462 ALA A C 1
ATOM 3369 O O . ALA A 1 462 ? -4.849 -7.560 23.801 1.00 87.25 462 ALA A O 1
ATOM 3370 N N . ALA A 1 463 ? -4.735 -9.769 23.466 1.00 86.69 463 ALA A N 1
ATOM 3371 C CA . ALA A 1 463 ? -5.208 -10.146 24.797 1.00 86.69 463 ALA A CA 1
ATOM 3372 C C . ALA A 1 463 ? -4.302 -9.618 25.928 1.00 86.69 463 ALA A C 1
ATOM 3374 O O . ALA A 1 463 ? -4.801 -9.104 26.918 1.00 86.69 463 ALA A O 1
ATOM 3375 N N . GLU A 1 464 ? -2.974 -9.681 25.769 1.00 88.75 464 GLU A N 1
ATOM 3376 C CA . GLU A 1 464 ? -2.001 -9.159 26.748 1.00 88.75 464 GLU A CA 1
ATOM 3377 C C . GLU A 1 464 ? -2.109 -7.638 26.958 1.00 88.75 464 GLU A C 1
ATOM 3379 O O . GLU A 1 464 ? -1.767 -7.134 28.031 1.00 88.75 464 GLU A O 1
ATOM 3384 N N . ARG A 1 465 ? -2.543 -6.909 25.922 1.00 90.25 465 ARG A N 1
ATOM 3385 C CA . ARG A 1 465 ? -2.592 -5.440 25.887 1.00 90.25 465 ARG A CA 1
ATOM 3386 C C . ARG A 1 465 ? -4.015 -4.888 25.920 1.00 90.25 465 ARG A C 1
ATOM 3388 O O . ARG A 1 465 ? -4.184 -3.676 25.879 1.00 90.25 465 ARG A O 1
ATOM 3395 N N . PHE A 1 466 ? -5.032 -5.745 26.001 1.00 92.00 466 PHE A N 1
ATOM 3396 C CA . PHE A 1 466 ? -6.418 -5.305 26.018 1.00 92.00 466 PHE A CA 1
ATOM 3397 C C . PHE A 1 466 ? -6.751 -4.709 27.384 1.00 92.00 466 PHE A C 1
ATOM 3399 O O . PHE A 1 466 ? -6.645 -5.370 28.421 1.00 92.00 466 PHE A O 1
ATOM 3406 N N . ARG A 1 467 ? -7.117 -3.432 27.376 1.00 94.44 467 ARG A N 1
ATOM 3407 C CA . ARG A 1 467 ? -7.482 -2.666 28.564 1.00 94.44 467 ARG A CA 1
ATOM 3408 C C . ARG A 1 467 ? -8.787 -1.931 28.311 1.00 94.44 467 ARG A C 1
ATOM 3410 O O . ARG A 1 467 ? -9.144 -1.700 27.159 1.00 94.44 467 ARG A O 1
ATOM 3417 N N . CYS A 1 468 ? -9.474 -1.577 29.380 1.00 96.25 468 CYS A N 1
ATOM 3418 C CA . CYS A 1 468 ? -10.632 -0.699 29.345 1.00 96.25 468 CYS A CA 1
ATOM 3419 C C . CYS A 1 468 ? -10.561 0.310 30.487 1.00 96.25 468 CYS A C 1
ATOM 3421 O O . CYS A 1 468 ? -9.751 0.187 31.405 1.00 96.25 468 CYS A O 1
ATOM 3423 N N . VAL A 1 469 ? -11.410 1.318 30.402 1.00 96.88 469 VAL A N 1
ATOM 3424 C CA . VAL A 1 469 ? -11.590 2.371 31.395 1.00 96.88 469 VAL A CA 1
ATOM 3425 C C . VAL A 1 469 ? -13.058 2.380 31.799 1.00 96.88 469 VAL A C 1
ATOM 3427 O O . VAL A 1 469 ? -13.930 2.195 30.951 1.00 96.88 469 VAL A O 1
ATOM 3430 N N . ALA A 1 470 ? -13.341 2.564 33.084 1.00 96.44 470 ALA A N 1
ATOM 3431 C CA . ALA A 1 470 ? -14.697 2.854 33.534 1.00 96.44 470 ALA A CA 1
ATOM 3432 C C . ALA A 1 470 ? -15.056 4.298 33.142 1.00 96.44 470 ALA A C 1
ATOM 3434 O O . ALA A 1 470 ? -14.197 5.176 33.191 1.00 96.44 470 ALA A O 1
ATOM 3435 N N . VAL A 1 471 ? -16.280 4.555 32.673 1.00 96.00 471 VAL A N 1
ATOM 3436 C CA . VAL A 1 471 ? -16.614 5.876 32.095 1.00 96.00 471 VAL A CA 1
ATOM 3437 C C . VAL A 1 471 ? -16.480 7.027 33.100 1.00 96.00 471 VAL A C 1
ATOM 3439 O O . VAL A 1 471 ? -16.116 8.132 32.716 1.00 96.00 471 VAL A O 1
ATOM 3442 N N . ASP A 1 472 ? -16.719 6.772 34.379 1.00 94.12 472 ASP A N 1
ATOM 3443 C CA . ASP A 1 472 ? -16.547 7.724 35.481 1.00 94.12 472 ASP A CA 1
ATOM 3444 C C . ASP A 1 472 ? -15.091 8.144 35.722 1.00 94.12 472 ASP A C 1
ATOM 3446 O O . ASP A 1 472 ? -14.843 9.241 36.219 1.00 94.12 472 ASP A O 1
ATOM 3450 N N . GLU A 1 473 ? -14.132 7.317 35.313 1.00 95.31 473 GLU A N 1
ATOM 3451 C CA . GLU A 1 473 ? -12.713 7.669 35.296 1.00 95.31 473 GLU A CA 1
ATOM 3452 C C . GLU A 1 473 ? -12.347 8.547 34.086 1.00 95.31 473 GLU A C 1
ATOM 3454 O O . GLU A 1 473 ? -11.245 9.086 34.036 1.00 95.31 473 GLU A O 1
ATOM 3459 N N . VAL A 1 474 ? -13.223 8.730 33.095 1.00 96.12 474 VAL A N 1
ATOM 3460 C CA . VAL A 1 474 ? -12.949 9.633 31.966 1.00 96.12 474 VAL A CA 1
ATOM 3461 C C . VAL A 1 474 ? -13.284 11.069 32.375 1.00 96.12 474 VAL A C 1
ATOM 3463 O O . VAL A 1 474 ? -14.404 11.381 32.778 1.00 96.12 474 VAL A O 1
ATOM 3466 N N . THR A 1 475 ? -12.318 11.972 32.237 1.00 93.88 475 THR A N 1
ATOM 3467 C CA . THR A 1 475 ? -12.474 13.417 32.448 1.00 93.88 475 THR A CA 1
ATOM 3468 C C . THR A 1 475 ? -12.564 14.155 31.115 1.00 93.88 475 THR A C 1
ATOM 3470 O O . THR A 1 475 ? -12.254 13.621 30.051 1.00 93.88 475 THR A O 1
ATOM 3473 N N . GLU A 1 476 ? -13.034 15.400 31.139 1.00 91.19 476 GLU A N 1
ATOM 3474 C CA . GLU A 1 476 ? -13.143 16.207 29.920 1.00 91.19 476 GLU A CA 1
ATOM 3475 C C . GLU A 1 476 ? -11.772 16.420 29.261 1.00 91.19 476 GLU A C 1
ATOM 3477 O O . GLU A 1 476 ? -11.633 16.314 28.042 1.00 91.19 476 GLU A O 1
ATOM 3482 N N . GLU A 1 477 ? -10.729 16.597 30.077 1.00 91.88 477 GLU A N 1
ATOM 3483 C CA . GLU A 1 477 ? -9.341 16.702 29.625 1.00 91.88 477 GLU A CA 1
ATOM 3484 C C . GLU A 1 477 ? -8.893 15.477 28.815 1.00 91.88 477 GLU A C 1
ATOM 3486 O O . GLU A 1 477 ? -8.165 15.595 27.819 1.00 91.88 477 GLU A O 1
ATOM 3491 N N . ASP A 1 478 ? -9.400 14.292 29.167 1.00 93.38 478 ASP A N 1
ATOM 3492 C CA . ASP A 1 478 ? -9.120 13.064 28.436 1.00 93.38 478 ASP A CA 1
ATOM 3493 C C . ASP A 1 478 ? -9.652 13.098 26.998 1.00 93.38 478 ASP A C 1
ATOM 3495 O O . ASP A 1 478 ? -9.075 12.436 26.135 1.00 93.38 478 ASP A O 1
ATOM 3499 N N . LEU A 1 479 ? -10.678 13.900 26.706 1.00 92.94 479 LEU A N 1
ATOM 3500 C CA . LEU A 1 479 ? -11.324 13.993 25.394 1.00 92.94 479 LEU A CA 1
ATOM 3501 C C . LEU A 1 479 ? -10.949 15.267 24.615 1.00 92.94 479 LEU A C 1
ATOM 3503 O O . LEU A 1 479 ? -11.183 15.320 23.405 1.00 92.94 479 LEU A O 1
ATOM 3507 N N . LEU A 1 480 ? -10.325 16.265 25.252 1.00 88.62 480 LEU A N 1
ATOM 3508 C CA . LEU A 1 480 ? -9.954 17.540 24.614 1.00 88.62 480 LEU A CA 1
ATOM 3509 C C . LEU A 1 480 ? -8.830 17.416 23.578 1.00 88.62 480 LEU A C 1
ATOM 3511 O O . LEU A 1 480 ? -8.835 18.102 22.559 1.00 88.62 480 LEU A O 1
ATOM 3515 N N . SER A 1 481 ? -7.827 16.574 23.829 1.00 86.25 481 SER A N 1
ATOM 3516 C CA . SER A 1 481 ? -6.655 16.477 22.950 1.00 86.25 481 SER A CA 1
ATOM 3517 C C . SER A 1 481 ? -6.004 15.099 23.017 1.00 86.25 481 SER A C 1
ATOM 3519 O O . SER A 1 481 ? -6.153 14.426 24.029 1.00 86.25 481 SER A O 1
ATOM 3521 N N . PRO A 1 482 ? -5.205 14.678 22.022 1.00 83.75 482 PRO A N 1
ATOM 3522 C CA . PRO A 1 482 ? -4.510 13.390 22.067 1.00 83.75 482 PRO A CA 1
ATOM 3523 C C . PRO A 1 482 ? -3.340 13.352 23.068 1.00 83.75 482 PRO A C 1
ATOM 3525 O O . PRO A 1 482 ? -2.635 12.349 23.130 1.00 83.75 482 PRO A O 1
ATOM 3528 N N . ARG A 1 483 ? -3.073 14.438 23.812 1.00 85.12 483 ARG A N 1
ATOM 3529 C CA . ARG A 1 483 ? -1.994 14.473 24.809 1.00 85.12 483 ARG A CA 1
ATOM 3530 C C . ARG A 1 483 ? -2.307 13.528 25.962 1.00 85.12 483 ARG A C 1
ATOM 3532 O O . ARG A 1 483 ? -3.465 13.387 26.351 1.00 85.12 483 ARG A O 1
ATOM 3539 N N . ASP A 1 484 ? -1.267 12.893 26.488 1.00 87.06 484 ASP A N 1
ATOM 3540 C CA . ASP A 1 484 ? -1.402 12.005 27.634 1.00 87.06 484 ASP A CA 1
ATOM 3541 C C . ASP A 1 484 ? -1.790 12.803 28.884 1.00 87.06 484 ASP A C 1
ATOM 3543 O O . ASP A 1 484 ? -1.164 13.807 29.215 1.00 87.06 484 ASP A O 1
ATOM 3547 N N . THR A 1 485 ? -2.839 12.339 29.546 1.00 91.38 485 THR A N 1
ATOM 3548 C CA . THR A 1 485 ? -3.421 12.878 30.784 1.00 91.38 485 THR A CA 1
ATOM 3549 C C . THR A 1 485 ? -3.233 11.901 31.949 1.00 91.38 485 THR A C 1
ATOM 3551 O O . THR A 1 485 ? -3.786 12.087 33.027 1.00 91.38 485 THR A O 1
ATOM 3554 N N . GLY A 1 486 ? -2.506 10.798 31.732 1.00 91.56 486 GLY A N 1
ATOM 3555 C CA . GLY A 1 486 ? -2.398 9.702 32.691 1.00 91.56 486 GLY A CA 1
ATOM 3556 C C . GLY A 1 486 ? -3.589 8.740 32.660 1.00 91.56 486 GLY A C 1
ATOM 3557 O O . GLY A 1 486 ? -3.634 7.804 33.459 1.00 91.56 486 GLY A O 1
ATOM 3558 N N . LEU A 1 487 ? -4.536 8.892 31.722 1.00 93.75 487 LEU A N 1
ATOM 3559 C CA . LEU A 1 487 ? -5.686 7.988 31.592 1.00 93.75 487 LEU A CA 1
ATOM 3560 C C . LEU A 1 487 ? -5.267 6.519 31.423 1.00 93.75 487 LEU A C 1
ATOM 3562 O O . LEU A 1 487 ? -5.934 5.618 31.932 1.00 93.75 487 LEU A O 1
ATOM 3566 N N . HIS A 1 488 ? -4.132 6.252 30.770 1.00 92.62 488 HIS A N 1
ATOM 3567 C CA . HIS A 1 488 ? -3.631 4.885 30.644 1.00 92.62 488 HIS A CA 1
ATOM 3568 C C . HIS A 1 488 ? -3.355 4.226 32.002 1.00 92.62 488 HIS A C 1
ATOM 3570 O O . HIS A 1 488 ? -3.612 3.031 32.166 1.00 92.62 488 HIS A O 1
ATOM 3576 N N . ALA A 1 489 ? -2.875 4.980 32.995 1.00 92.69 489 ALA A N 1
ATOM 3577 C CA . ALA A 1 489 ? -2.634 4.462 34.340 1.00 92.69 489 ALA A CA 1
ATOM 3578 C C . ALA A 1 489 ? -3.940 4.076 35.056 1.00 92.69 489 ALA A C 1
ATOM 3580 O O . ALA A 1 489 ? -3.940 3.121 35.829 1.00 92.69 489 ALA A O 1
ATOM 3581 N N . ARG A 1 490 ? -5.047 4.761 34.737 1.00 94.19 490 ARG A N 1
ATOM 3582 C CA . ARG A 1 490 ? -6.393 4.514 35.284 1.00 94.19 490 ARG A CA 1
ATOM 3583 C C . ARG A 1 490 ? -7.150 3.385 34.581 1.00 94.19 490 ARG A C 1
ATOM 3585 O O . ARG A 1 490 ? -8.142 2.883 35.095 1.00 94.19 490 ARG A O 1
ATOM 3592 N N . SER A 1 491 ? -6.680 2.947 33.414 1.00 95.50 491 SER A N 1
ATOM 3593 C CA . SER A 1 491 ? -7.260 1.787 32.731 1.00 95.50 491 SER A CA 1
ATOM 3594 C C . SER A 1 491 ? -6.948 0.473 33.460 1.00 95.50 491 SER A C 1
ATOM 3596 O O . SER A 1 491 ? -5.927 0.329 34.133 1.00 95.50 491 SER A O 1
ATOM 3598 N N . VAL A 1 492 ? -7.778 -0.547 33.275 1.00 95.06 492 VAL A N 1
ATOM 3599 C CA . VAL A 1 492 ? -7.589 -1.893 33.838 1.00 95.06 492 VAL A CA 1
ATOM 3600 C C . VAL A 1 492 ? -7.489 -2.925 32.723 1.00 95.06 492 VAL A C 1
ATOM 3602 O O . VAL A 1 492 ? -7.989 -2.717 31.621 1.00 95.06 492 VAL A O 1
ATOM 3605 N N . ARG A 1 493 ? -6.798 -4.045 32.970 1.00 94.44 493 ARG A N 1
ATOM 3606 C CA . ARG A 1 493 ? -6.770 -5.149 31.999 1.00 94.44 493 ARG A CA 1
ATOM 3607 C C . ARG A 1 493 ? -8.165 -5.741 31.844 1.00 94.44 493 ARG A C 1
ATOM 3609 O O . ARG A 1 493 ? -8.851 -5.970 32.835 1.00 94.44 493 ARG A O 1
ATOM 3616 N N . ALA A 1 494 ? -8.529 -6.048 30.606 1.00 92.38 494 ALA A N 1
ATOM 3617 C CA . ALA A 1 494 ? -9.822 -6.615 30.266 1.00 92.38 494 ALA A CA 1
ATOM 3618 C C . ALA A 1 494 ? -9.661 -7.922 29.489 1.00 92.38 494 ALA A C 1
ATOM 3620 O O . ALA A 1 494 ? -8.686 -8.130 28.765 1.00 92.38 494 ALA A O 1
ATOM 3621 N N . SER A 1 495 ? -10.655 -8.800 29.609 1.00 89.00 495 SER A N 1
ATOM 3622 C CA . SER A 1 495 ? -10.783 -9.953 28.718 1.00 89.00 495 SER A CA 1
ATOM 3623 C C . SER A 1 495 ? -11.517 -9.544 27.445 1.00 89.00 495 SER A C 1
ATOM 3625 O O . SER A 1 495 ? -12.449 -8.740 27.485 1.00 89.00 495 SER A O 1
ATOM 3627 N N . LEU A 1 496 ? -11.121 -10.109 26.304 1.00 86.44 496 LEU A N 1
ATOM 3628 C CA . LEU A 1 496 ? -11.825 -9.857 25.049 1.00 86.44 496 LEU A CA 1
ATOM 3629 C C . LEU A 1 496 ? -13.286 -10.335 25.152 1.00 86.44 496 LEU A C 1
ATOM 3631 O O . LEU A 1 496 ? -13.548 -11.435 25.636 1.00 86.44 496 LEU A O 1
ATOM 3635 N N . GLY A 1 497 ? -14.223 -9.502 24.700 1.00 85.81 497 GLY A N 1
ATOM 3636 C CA . GLY A 1 497 ? -15.670 -9.728 24.776 1.00 85.81 497 GLY A CA 1
ATOM 3637 C C . GLY A 1 497 ? -16.332 -9.203 26.059 1.00 85.81 497 GLY A C 1
ATOM 3638 O O . GLY A 1 497 ? -17.555 -9.287 26.193 1.00 85.81 497 GLY A O 1
ATOM 3639 N N . GLN A 1 498 ? -15.556 -8.664 27.008 1.00 88.25 498 GLN A N 1
ATOM 3640 C CA . GLN A 1 498 ? -16.075 -8.163 28.289 1.00 88.25 498 GLN A CA 1
ATOM 3641 C C . GLN A 1 498 ? -16.199 -6.639 28.371 1.00 88.25 498 GLN A C 1
ATOM 3643 O O . GLN A 1 498 ? -16.768 -6.145 29.335 1.00 88.25 498 GLN A O 1
ATOM 3648 N N . VAL A 1 499 ? -15.694 -5.900 27.381 1.00 95.06 499 VAL A N 1
ATOM 3649 C CA . VAL A 1 499 ? -15.791 -4.432 27.353 1.00 95.06 499 VAL A CA 1
ATOM 3650 C C . VAL A 1 499 ? -17.103 -4.020 26.693 1.00 95.06 499 VAL A C 1
ATOM 3652 O O . VAL A 1 499 ? -17.469 -4.580 25.659 1.00 95.06 499 VAL A O 1
ATOM 3655 N N . ASP A 1 500 ? -17.821 -3.062 27.277 1.00 96.81 500 ASP A N 1
ATOM 3656 C CA . ASP A 1 500 ? -19.190 -2.740 26.859 1.00 96.81 500 ASP A CA 1
ATOM 3657 C C . ASP A 1 500 ? -19.234 -2.012 25.518 1.00 96.81 500 ASP A C 1
ATOM 3659 O O . ASP A 1 500 ? -20.017 -2.383 24.640 1.00 96.81 500 ASP A O 1
ATOM 3663 N N . ALA A 1 501 ? -18.348 -1.037 25.321 1.00 97.25 501 ALA A N 1
ATOM 3664 C CA . ALA A 1 501 ? -18.265 -0.305 24.065 1.00 97.25 501 ALA A CA 1
ATOM 3665 C C . ALA A 1 501 ? -16.830 0.030 23.659 1.00 97.25 501 ALA A C 1
ATOM 3667 O O . ALA A 1 501 ? -15.985 0.372 24.486 1.00 97.25 501 ALA A O 1
ATOM 3668 N N . PHE A 1 502 ? -16.571 -0.024 22.356 1.00 97.00 502 PHE A N 1
ATOM 3669 C CA . PHE A 1 502 ? -15.435 0.650 21.738 1.00 97.00 502 PHE A CA 1
ATOM 3670 C C . PHE A 1 502 ? -15.841 2.088 21.414 1.00 97.00 502 PHE A C 1
ATOM 3672 O O . PHE A 1 502 ? -16.851 2.280 20.743 1.00 97.00 502 PHE A O 1
ATOM 3679 N N . VAL A 1 503 ? -15.063 3.087 21.832 1.00 97.06 503 VAL A N 1
ATOM 3680 C CA . VAL A 1 503 ? -15.365 4.5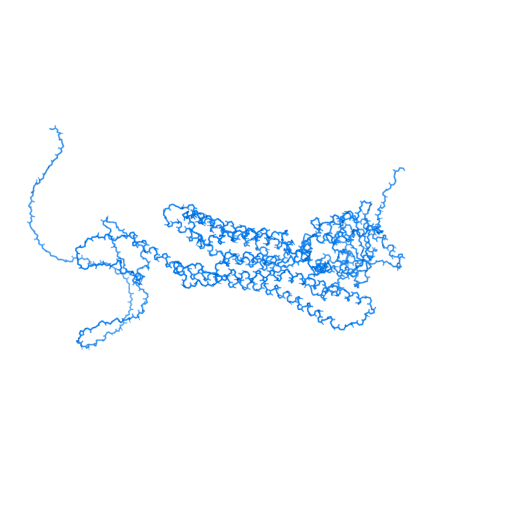02 21.560 1.00 97.06 503 VAL A CA 1
ATOM 3681 C C . VAL A 1 503 ? -14.586 4.981 20.339 1.00 97.06 503 VAL A C 1
ATOM 3683 O O . VAL A 1 503 ? -13.382 5.227 20.407 1.00 97.06 503 VAL A O 1
ATOM 3686 N N . SER A 1 504 ? -15.289 5.153 19.222 1.00 95.06 504 SER A N 1
ATOM 3687 C CA . SER A 1 504 ? -14.762 5.774 18.007 1.00 95.06 504 SER A CA 1
ATOM 3688 C C . SER A 1 504 ? -15.101 7.261 17.995 1.00 95.06 504 SER A C 1
ATOM 3690 O O . SER A 1 504 ? -16.270 7.636 18.063 1.00 95.06 504 SER A O 1
ATOM 3692 N N . HIS A 1 505 ? -14.091 8.124 17.900 1.00 93.75 505 HIS A N 1
ATOM 3693 C CA . HIS A 1 505 ? -14.287 9.574 17.915 1.00 93.75 505 HIS A CA 1
ATOM 3694 C C . HIS A 1 505 ? -13.155 10.308 17.184 1.00 93.75 505 HIS A C 1
ATOM 3696 O O . HIS A 1 505 ? -12.080 9.752 16.939 1.00 93.75 505 HIS A O 1
ATOM 3702 N N . SER A 1 506 ? -13.377 11.581 16.842 1.00 91.81 506 SER A N 1
ATOM 3703 C CA . SER A 1 506 ? -12.323 12.461 16.330 1.00 91.81 506 SER A CA 1
ATOM 3704 C C . SER A 1 506 ? -11.738 13.339 17.434 1.00 91.81 506 SER A C 1
ATOM 3706 O O . SER A 1 506 ? -12.451 14.003 18.188 1.00 91.81 506 SER A O 1
ATOM 3708 N N . TRP A 1 507 ? -10.409 13.438 17.463 1.00 90.69 507 TRP A N 1
ATOM 3709 C CA . TRP A 1 507 ? -9.694 14.419 18.284 1.00 90.69 507 TRP A CA 1
ATOM 3710 C C . TRP A 1 507 ? -9.949 15.876 17.870 1.00 90.69 507 TRP A C 1
ATOM 3712 O O . TRP A 1 507 ? -9.649 16.769 18.646 1.00 90.69 507 TRP A O 1
ATOM 3722 N N . GLY A 1 508 ? -10.445 16.117 16.651 1.00 88.50 508 GLY A N 1
ATOM 3723 C CA . GLY A 1 508 ? -10.766 17.464 16.165 1.00 88.50 508 GLY A CA 1
ATOM 3724 C C . GLY A 1 508 ? -12.180 17.937 16.503 1.00 88.50 508 GLY A C 1
ATOM 3725 O O . GLY A 1 508 ? -12.488 19.094 16.241 1.00 88.50 508 GLY A O 1
ATOM 3726 N N . ASP A 1 509 ? -13.023 17.053 17.041 1.00 89.75 509 ASP A N 1
ATOM 3727 C CA . ASP A 1 509 ? -14.370 17.402 17.492 1.00 89.75 509 ASP A CA 1
ATOM 3728 C C . ASP A 1 509 ? -14.343 17.872 18.954 1.00 89.75 509 ASP A C 1
ATOM 3730 O O . ASP A 1 509 ? -13.447 17.494 19.719 1.00 89.75 509 ASP A O 1
ATOM 3734 N N . ASP A 1 510 ? -15.339 18.675 19.328 1.00 89.94 510 ASP A N 1
ATOM 3735 C CA . ASP A 1 510 ? -15.425 19.354 20.622 1.00 89.94 510 ASP A CA 1
ATOM 3736 C C . ASP A 1 510 ? -15.375 18.384 21.820 1.00 89.94 510 ASP A C 1
ATOM 3738 O O . ASP A 1 510 ? -16.129 17.410 21.895 1.00 89.94 510 ASP A O 1
ATOM 3742 N N . GLY A 1 511 ? -14.443 18.630 22.747 1.00 90.88 511 GLY A N 1
ATOM 3743 C CA . GLY A 1 511 ? -14.197 17.762 23.904 1.00 90.88 511 GLY A CA 1
ATOM 3744 C C . GLY A 1 511 ? -15.353 17.745 24.897 1.00 90.88 511 GLY A C 1
ATOM 3745 O O . GLY A 1 511 ? -15.731 16.671 25.368 1.00 90.88 511 GLY A O 1
ATOM 3746 N N . THR A 1 512 ? -15.946 18.909 25.155 1.00 91.38 512 THR A N 1
ATOM 3747 C CA . THR A 1 512 ? -17.066 19.081 26.084 1.00 91.38 512 THR A CA 1
ATOM 3748 C C . THR A 1 512 ? -18.303 18.342 25.577 1.00 91.38 512 THR A C 1
ATOM 3750 O O . THR A 1 512 ? -18.909 17.566 26.316 1.00 91.38 512 THR A O 1
ATOM 3753 N N . CYS A 1 513 ? -18.621 18.472 24.285 1.00 91.81 513 CYS A N 1
ATOM 3754 C CA . CYS A 1 513 ? -19.705 17.736 23.638 1.00 91.81 513 CYS A CA 1
ATOM 3755 C C . CYS A 1 513 ? -19.473 16.221 23.690 1.00 91.81 513 CYS A C 1
ATOM 3757 O O . CYS A 1 513 ? -20.411 15.473 23.958 1.00 91.81 513 CYS A O 1
ATOM 3759 N N . LYS A 1 514 ? -18.234 15.752 23.467 1.00 94.06 514 LYS A N 1
ATOM 3760 C CA . LYS A 1 514 ? -17.896 14.321 23.595 1.00 94.06 514 LYS A CA 1
ATOM 3761 C C . LYS A 1 514 ? -18.107 13.816 25.018 1.00 94.06 514 LYS A C 1
ATOM 3763 O O . LYS A 1 514 ? -18.626 12.718 25.187 1.00 94.06 514 LYS A O 1
ATOM 3768 N N . MET A 1 515 ? -17.706 14.596 26.023 1.00 94.62 515 MET A N 1
ATOM 3769 C CA . MET A 1 515 ? -17.888 14.230 27.426 1.00 94.62 515 MET A CA 1
ATOM 3770 C C . MET A 1 515 ? -19.372 14.166 27.800 1.00 94.62 515 MET A C 1
ATOM 3772 O O . MET A 1 515 ? -19.800 13.181 28.395 1.00 94.62 515 MET A O 1
ATOM 3776 N N . ALA A 1 516 ? -20.162 15.171 27.415 1.00 93.31 516 ALA A N 1
ATOM 3777 C CA . ALA A 1 516 ? -21.607 15.173 27.641 1.00 93.31 516 ALA A CA 1
ATOM 3778 C C . ALA A 1 516 ? -22.269 13.938 27.007 1.00 93.31 516 ALA A C 1
ATOM 3780 O O . ALA A 1 516 ? -22.896 13.151 27.708 1.00 93.31 516 ALA A O 1
ATOM 3781 N N . ALA A 1 517 ? -21.997 13.688 25.723 1.00 93.12 517 ALA A N 1
ATOM 3782 C CA . ALA A 1 517 ? -22.492 12.518 25.000 1.00 93.12 517 ALA A CA 1
ATOM 3783 C C . ALA A 1 517 ? -22.103 11.183 25.661 1.00 93.12 517 ALA A C 1
ATOM 3785 O O . ALA A 1 517 ? -22.912 10.258 25.736 1.00 93.12 517 ALA A O 1
ATOM 3786 N N . LEU A 1 518 ? -20.863 11.069 26.146 1.00 95.56 518 LEU A N 1
ATOM 3787 C CA . LEU A 1 518 ? -20.383 9.863 26.818 1.00 95.56 518 LEU A CA 1
ATOM 3788 C C . LEU A 1 518 ? -21.065 9.651 28.179 1.00 95.56 518 LEU A C 1
ATOM 3790 O O . LEU A 1 518 ? -21.356 8.508 28.534 1.00 95.56 518 LEU A O 1
ATOM 3794 N N . ARG A 1 519 ? -21.330 10.728 28.930 1.00 95.06 519 ARG A N 1
ATOM 3795 C CA . ARG A 1 519 ? -22.053 10.675 30.210 1.00 95.06 519 ARG A CA 1
ATOM 3796 C C . ARG A 1 519 ? -23.513 10.294 30.019 1.00 95.06 519 ARG A C 1
ATOM 3798 O O . ARG A 1 519 ? -23.969 9.393 30.713 1.00 95.06 519 ARG A O 1
ATOM 3805 N N . ASP A 1 520 ? -24.193 10.908 29.055 1.00 94.56 520 ASP A N 1
ATOM 3806 C CA . ASP A 1 520 ? -25.589 10.597 28.731 1.00 94.56 520 ASP A CA 1
ATOM 3807 C C . ASP A 1 520 ? -25.734 9.114 28.365 1.00 94.56 520 ASP A C 1
ATOM 3809 O O . ASP A 1 520 ? -26.529 8.386 28.963 1.00 94.56 520 ASP A O 1
ATOM 3813 N N . TRP A 1 521 ? -24.872 8.632 27.463 1.00 96.06 521 TRP A N 1
ATOM 3814 C CA . TRP A 1 521 ? -24.802 7.217 27.102 1.00 96.06 521 TRP A CA 1
ATOM 3815 C C . TRP A 1 521 ? -24.561 6.311 28.318 1.00 96.06 521 TRP A C 1
ATOM 3817 O O . TRP A 1 521 ? -25.187 5.257 28.454 1.00 96.06 521 TRP A O 1
ATOM 3827 N N . ALA A 1 522 ? -23.661 6.707 29.220 1.00 96.50 522 ALA A N 1
ATOM 3828 C CA . ALA A 1 522 ? -23.350 5.907 30.395 1.00 96.50 522 ALA A CA 1
ATOM 3829 C C . ALA A 1 522 ? -24.500 5.848 31.405 1.00 96.50 522 ALA A C 1
ATOM 3831 O O . ALA A 1 522 ? -24.738 4.781 31.972 1.00 96.50 522 ALA A O 1
ATOM 3832 N N . SER A 1 523 ? -25.234 6.947 31.595 1.00 96.38 523 SER A N 1
ATOM 3833 C CA . SER A 1 523 ? -26.430 6.981 32.440 1.00 96.38 523 SER A CA 1
ATOM 3834 C C . SER A 1 523 ? -27.532 6.069 31.904 1.00 96.38 523 SER A C 1
ATOM 3836 O O . SER A 1 523 ? -28.140 5.324 32.671 1.00 96.38 523 SER A O 1
ATOM 3838 N N . GLU A 1 524 ? -27.756 6.054 30.590 1.00 94.69 524 GLU A N 1
ATOM 3839 C CA . GLU A 1 524 ? -28.706 5.126 29.969 1.00 94.69 524 GLU A CA 1
ATOM 3840 C C . GLU A 1 524 ? -28.266 3.666 30.108 1.00 94.69 524 GLU A C 1
ATOM 3842 O O . GLU A 1 524 ? -29.075 2.788 30.418 1.00 94.69 524 GLU A O 1
ATOM 3847 N N . PHE A 1 525 ? -26.974 3.396 29.904 1.00 96.12 525 PHE A N 1
ATOM 3848 C CA . PHE A 1 525 ? -26.422 2.062 30.094 1.00 96.12 525 PHE A CA 1
ATOM 3849 C C . PHE A 1 525 ? -26.638 1.576 31.531 1.00 96.12 525 PHE A C 1
ATOM 3851 O O . PHE A 1 525 ? -27.064 0.436 31.729 1.00 96.12 525 PHE A O 1
ATOM 3858 N N . GLU A 1 526 ? -26.359 2.431 32.518 1.00 96.88 526 GLU A N 1
ATOM 3859 C CA . GLU A 1 526 ? -26.529 2.130 33.940 1.00 96.88 526 GLU A CA 1
ATOM 3860 C C . GLU A 1 526 ? -27.999 1.896 34.292 1.00 96.88 526 GLU A C 1
ATOM 3862 O O . GLU A 1 526 ? -28.304 0.915 34.970 1.00 96.88 526 GLU A O 1
ATOM 3867 N N . ALA A 1 527 ? -28.917 2.699 33.747 1.00 96.75 527 ALA A N 1
ATOM 3868 C CA . ALA A 1 527 ? -30.354 2.481 33.896 1.00 96.75 527 ALA A CA 1
ATOM 3869 C C . ALA A 1 527 ? -30.807 1.127 33.314 1.00 96.75 527 ALA A C 1
ATOM 3871 O O . ALA A 1 527 ? -31.641 0.447 33.910 1.00 96.75 527 ALA A O 1
ATOM 3872 N N . ALA A 1 528 ? -30.242 0.707 32.178 1.00 95.38 528 ALA A N 1
ATOM 3873 C CA . ALA A 1 528 ? -30.607 -0.544 31.513 1.00 95.38 528 ALA A CA 1
ATOM 3874 C C . ALA A 1 528 ? -29.953 -1.800 32.126 1.00 95.38 528 ALA A C 1
ATOM 3876 O O . ALA A 1 528 ? -30.532 -2.883 32.063 1.00 95.38 528 ALA A O 1
ATOM 3877 N N . HIS A 1 529 ? -28.749 -1.683 32.697 1.00 96.00 529 HIS A N 1
ATOM 3878 C CA . HIS A 1 529 ? -27.943 -2.836 33.131 1.00 96.00 529 HIS A CA 1
ATOM 3879 C C . HIS A 1 529 ? -27.663 -2.883 34.639 1.00 96.00 529 HIS A C 1
ATOM 3881 O O . HIS A 1 529 ? -27.065 -3.855 35.104 1.00 96.00 529 HIS A O 1
ATOM 3887 N N . GLY A 1 530 ? -28.043 -1.855 35.402 1.00 96.44 530 GLY A N 1
ATOM 3888 C CA . GLY A 1 530 ? -27.827 -1.777 36.851 1.00 96.44 530 GLY A CA 1
ATOM 3889 C C . GLY A 1 530 ? -26.355 -1.680 37.268 1.00 96.44 530 GLY A C 1
ATOM 3890 O O . GLY A 1 530 ? -26.016 -1.981 38.411 1.00 96.44 530 GLY A O 1
ATOM 3891 N N . ARG A 1 531 ? -25.460 -1.317 36.342 1.00 96.12 531 ARG A N 1
ATOM 3892 C CA . ARG A 1 531 ? -24.031 -1.113 36.603 1.00 96.12 531 ARG A CA 1
ATOM 3893 C C . ARG A 1 531 ? -23.437 -0.080 35.659 1.00 96.12 531 ARG A C 1
ATOM 3895 O O . ARG A 1 531 ? -23.914 0.092 34.539 1.00 96.12 531 ARG A O 1
ATOM 3902 N N . ARG A 1 532 ? -22.312 0.503 36.062 1.00 94.38 532 ARG A N 1
ATOM 3903 C CA . ARG A 1 532 ? -21.545 1.416 35.212 1.00 94.38 532 ARG A CA 1
ATOM 3904 C C . ARG A 1 532 ? -20.923 0.694 34.005 1.00 94.38 532 ARG A C 1
ATOM 3906 O O . ARG A 1 532 ? -20.503 -0.469 34.132 1.00 94.38 532 ARG A O 1
ATOM 3913 N N . PRO A 1 533 ? -20.855 1.353 32.836 1.00 97.62 533 PRO A N 1
ATOM 3914 C CA . PRO A 1 533 ? -20.200 0.799 31.662 1.00 97.62 533 PRO A CA 1
ATOM 3915 C C . PRO A 1 533 ? -18.678 0.926 31.721 1.00 97.62 533 PRO A C 1
ATOM 3917 O O . PRO A 1 533 ? -18.111 1.866 32.282 1.00 97.62 533 PRO A O 1
ATOM 3920 N N . THR A 1 534 ? -18.020 -0.004 31.035 1.00 97.75 534 THR A N 1
ATOM 3921 C CA . THR A 1 534 ? -16.593 0.053 30.717 1.00 97.75 534 THR A CA 1
ATOM 3922 C C . THR A 1 534 ? -16.388 0.257 29.224 1.00 97.75 534 THR A C 1
ATOM 3924 O O . THR A 1 534 ? -17.057 -0.358 28.392 1.00 97.75 534 THR A O 1
ATOM 3927 N N . VAL A 1 535 ? -15.426 1.098 28.869 1.00 97.69 535 VAL A N 1
ATOM 3928 C CA . VAL A 1 535 ? -15.155 1.473 27.486 1.00 97.69 535 VAL A CA 1
ATOM 3929 C C . VAL A 1 535 ? -13.712 1.210 27.094 1.00 97.69 535 VAL A C 1
ATOM 3931 O O . VAL A 1 535 ? -12.780 1.363 27.885 1.00 97.69 535 VAL A O 1
ATOM 3934 N N . TRP A 1 536 ? -13.520 0.837 25.834 1.00 96.75 536 TRP A N 1
ATOM 3935 C CA . TRP A 1 536 ? -12.226 0.920 25.181 1.00 96.75 536 TRP A CA 1
ATOM 3936 C C . TRP A 1 536 ? -12.117 2.311 24.556 1.00 96.75 536 TRP A C 1
ATOM 3938 O O . TRP A 1 536 ? -12.808 2.619 23.586 1.00 96.75 536 TRP A O 1
ATOM 3948 N N . LEU A 1 537 ? -11.263 3.152 25.133 1.00 94.69 537 LEU A N 1
ATOM 3949 C CA . LEU A 1 537 ? -10.924 4.483 24.626 1.00 94.69 537 LEU A CA 1
ATOM 3950 C C . LEU A 1 537 ? -9.439 4.508 24.270 1.00 94.69 537 LEU A C 1
ATOM 3952 O O . LEU A 1 537 ? -8.622 4.080 25.086 1.00 94.69 537 LEU A O 1
ATOM 3956 N N . ASP A 1 538 ? -9.083 4.999 23.083 1.00 89.44 538 ASP A N 1
ATOM 3957 C CA . ASP A 1 538 ? -7.717 4.962 22.543 1.00 89.44 538 ASP A CA 1
ATOM 3958 C C . ASP A 1 538 ? -6.669 5.510 23.525 1.00 89.44 538 ASP A C 1
ATOM 3960 O O . ASP A 1 538 ? -5.699 4.814 23.823 1.00 89.44 538 ASP A O 1
ATOM 3964 N N . LYS A 1 539 ? -6.889 6.695 24.105 1.00 90.62 539 LYS A N 1
ATOM 3965 C CA . LYS A 1 539 ? -5.962 7.327 25.053 1.00 90.62 539 LYS A CA 1
ATOM 3966 C C . LYS A 1 539 ? -5.691 6.453 26.283 1.00 90.62 539 LYS A C 1
ATOM 3968 O O . LYS A 1 539 ? -4.544 6.327 26.702 1.00 90.62 539 LYS A O 1
ATOM 3973 N N . GLY A 1 540 ? -6.731 5.838 26.845 1.00 89.81 540 GLY A N 1
ATOM 3974 C CA . GLY A 1 540 ? -6.620 4.997 28.040 1.00 89.81 540 GLY A CA 1
ATOM 3975 C C . GLY A 1 540 ? -6.169 3.570 27.744 1.00 89.81 540 GLY A C 1
ATOM 3976 O O . GLY A 1 540 ? -5.454 2.955 28.529 1.00 89.81 540 GLY A O 1
ATOM 3977 N N . SER A 1 541 ? -6.549 3.028 26.594 1.00 89.88 541 SER A N 1
ATOM 3978 C CA . SER A 1 541 ? -6.417 1.597 26.302 1.00 89.88 541 SER A CA 1
ATOM 3979 C C . SER A 1 541 ? -5.177 1.273 25.470 1.00 89.88 541 SER A C 1
ATOM 3981 O O . SER A 1 541 ? -4.745 0.122 25.440 1.00 89.88 541 SER A O 1
ATOM 3983 N N . ILE A 1 542 ? -4.582 2.280 24.824 1.00 86.00 542 ILE A N 1
ATOM 3984 C CA . ILE A 1 542 ? -3.295 2.190 24.133 1.00 86.00 542 ILE A CA 1
ATOM 3985 C C . ILE A 1 542 ? -2.204 2.780 25.019 1.00 86.00 542 ILE A C 1
ATOM 3987 O O . ILE A 1 542 ? -2.336 3.868 25.573 1.00 86.00 542 ILE A O 1
ATOM 3991 N N . ASP A 1 543 ? -1.085 2.071 25.089 1.00 80.38 543 ASP A N 1
ATOM 3992 C CA . ASP A 1 543 ? 0.151 2.602 25.648 1.00 80.38 543 ASP A CA 1
ATOM 3993 C C . ASP A 1 543 ? 0.745 3.616 24.657 1.00 80.38 543 ASP A C 1
ATOM 3995 O O . ASP A 1 543 ? 1.240 3.259 23.580 1.00 80.38 543 ASP A O 1
ATOM 3999 N N . GLN A 1 544 ? 0.677 4.898 25.023 1.00 75.44 544 GLN A N 1
ATOM 4000 C CA . GLN A 1 544 ? 1.083 6.025 24.176 1.00 75.44 544 GLN A CA 1
ATOM 4001 C C . GLN A 1 544 ? 2.585 6.023 23.846 1.00 75.44 544 GLN A C 1
ATOM 4003 O O . GLN A 1 544 ? 3.012 6.666 22.887 1.00 75.44 544 GLN A O 1
ATOM 4008 N N . THR A 1 545 ? 3.397 5.237 24.561 1.00 71.94 545 THR A N 1
ATOM 4009 C CA . THR A 1 545 ? 4.818 5.038 24.235 1.00 71.94 545 THR A CA 1
ATOM 4010 C C . THR A 1 545 ? 5.027 4.002 23.120 1.00 71.94 545 THR A C 1
ATOM 4012 O O . THR A 1 545 ? 6.097 3.938 22.509 1.00 71.94 545 THR A O 1
ATOM 4015 N N . SER A 1 546 ? 3.996 3.207 22.797 1.00 70.69 546 SER A N 1
ATOM 4016 C CA . SER A 1 546 ? 4.051 2.096 21.837 1.00 70.69 546 SER A CA 1
ATOM 4017 C C . SER A 1 546 ? 2.847 2.026 20.881 1.00 70.69 546 SER A C 1
ATOM 4019 O O . SER A 1 546 ? 2.429 0.945 20.451 1.00 70.69 546 SER A O 1
ATOM 4021 N N . VAL A 1 547 ? 2.330 3.182 20.454 1.00 70.75 547 VAL A N 1
ATOM 4022 C CA . VAL A 1 547 ? 1.121 3.320 19.612 1.00 70.75 547 VAL A CA 1
ATOM 4023 C C . VAL A 1 547 ? 1.103 2.378 18.397 1.00 70.75 547 VAL A C 1
ATOM 4025 O O . VAL A 1 547 ? 0.118 1.688 18.132 1.00 70.75 547 VAL A O 1
ATOM 4028 N N . ALA A 1 548 ? 2.211 2.268 17.656 1.00 67.12 548 ALA A N 1
ATOM 4029 C CA . ALA A 1 548 ? 2.272 1.438 16.448 1.00 67.12 548 ALA A CA 1
ATOM 4030 C C . ALA A 1 548 ? 2.112 -0.073 16.722 1.00 67.12 548 ALA A C 1
ATOM 4032 O O . ALA A 1 548 ? 1.681 -0.828 15.837 1.00 67.12 548 ALA A O 1
ATOM 4033 N N . ALA A 1 549 ? 2.496 -0.538 17.916 1.00 65.94 549 ALA A N 1
ATOM 4034 C CA . ALA A 1 549 ? 2.363 -1.935 18.306 1.00 65.94 549 ALA A CA 1
ATOM 4035 C C . ALA A 1 549 ? 0.899 -2.301 18.578 1.00 65.94 549 ALA A C 1
ATOM 4037 O O . ALA A 1 549 ? 0.488 -3.395 18.155 1.00 65.94 549 ALA A O 1
ATOM 4038 N N . ASP A 1 550 ? 0.168 -1.367 19.193 1.00 70.81 550 ASP A N 1
ATOM 4039 C CA . ASP A 1 550 ? -1.242 -1.450 19.576 1.00 70.81 550 ASP A CA 1
ATOM 4040 C C . ASP A 1 550 ? -2.202 -1.224 18.416 1.00 70.81 550 ASP A C 1
ATOM 4042 O O . ASP A 1 550 ? -3.122 -2.014 18.237 1.00 70.81 550 ASP A O 1
ATOM 4046 N N . LEU A 1 551 ? -1.937 -0.261 17.530 1.00 71.94 551 LEU A N 1
ATOM 4047 C CA . LEU A 1 551 ? -2.780 -0.031 16.347 1.00 71.94 551 LEU A CA 1
ATOM 4048 C C . LEU A 1 551 ? -2.866 -1.258 15.424 1.00 71.94 551 LEU A C 1
ATOM 4050 O O . LEU A 1 551 ? -3.858 -1.471 14.734 1.00 71.94 551 LEU A O 1
ATOM 4054 N N . ALA A 1 552 ? -1.844 -2.119 15.421 1.00 72.44 552 ALA A N 1
ATOM 4055 C CA . ALA A 1 552 ? -1.890 -3.383 14.686 1.00 72.44 552 ALA A CA 1
ATOM 4056 C C . ALA A 1 552 ? -2.851 -4.420 15.303 1.00 72.44 552 ALA A C 1
ATOM 4058 O O . ALA A 1 552 ? -3.114 -5.437 14.668 1.00 72.44 552 ALA A O 1
ATOM 4059 N N . GLY A 1 553 ? -3.318 -4.203 16.534 1.00 83.00 553 GLY A N 1
ATOM 4060 C CA . GLY A 1 553 ? -4.340 -4.986 17.225 1.00 83.00 553 GLY A CA 1
ATOM 4061 C C . GLY A 1 553 ? -5.752 -4.420 17.071 1.00 83.00 553 GLY A C 1
ATOM 4062 O O . GLY A 1 553 ? -6.688 -5.073 17.507 1.00 83.00 553 GLY A O 1
ATOM 4063 N N . LEU A 1 554 ? -5.934 -3.272 16.407 1.00 85.75 554 LEU A N 1
ATOM 4064 C CA . LEU A 1 554 ? -7.222 -2.574 16.341 1.00 85.75 554 LEU A CA 1
ATOM 4065 C C . LEU A 1 554 ? -8.407 -3.463 15.906 1.00 85.75 554 LEU A C 1
ATOM 4067 O O . LEU A 1 554 ? -9.408 -3.467 16.618 1.00 85.75 554 LEU A O 1
ATOM 4071 N N . PRO A 1 555 ? -8.320 -4.298 14.842 1.00 87.94 555 PRO A N 1
ATOM 4072 C CA . PRO A 1 555 ? -9.429 -5.193 14.493 1.00 87.94 555 PRO A CA 1
ATOM 4073 C C . PRO A 1 555 ? -9.791 -6.196 15.601 1.00 87.94 555 PRO A C 1
ATOM 4075 O O . PRO A 1 555 ? -10.925 -6.652 15.672 1.00 87.94 555 PRO A O 1
ATOM 4078 N N . LEU A 1 556 ? -8.829 -6.562 16.454 1.00 88.44 556 LEU A N 1
ATOM 4079 C CA . LEU A 1 556 ? -9.043 -7.440 17.606 1.00 88.44 556 LEU A CA 1
ATOM 4080 C C . LEU A 1 556 ? -9.616 -6.682 18.806 1.00 88.44 556 LEU A C 1
ATOM 4082 O O . LEU A 1 556 ? -10.442 -7.239 19.517 1.00 88.44 556 LEU A O 1
ATOM 4086 N N . TYR A 1 557 ? -9.206 -5.431 19.019 1.00 90.88 557 TYR A N 1
ATOM 4087 C CA . TYR A 1 557 ? -9.746 -4.584 20.085 1.00 90.88 557 TYR A CA 1
ATOM 4088 C C . TYR A 1 557 ? -11.207 -4.216 19.831 1.00 90.88 557 TYR A C 1
ATOM 4090 O O . TYR A 1 557 ? -12.018 -4.324 20.744 1.00 90.88 557 TYR A O 1
ATOM 4098 N N . LEU A 1 558 ? -11.547 -3.892 18.578 1.00 91.69 558 LEU A N 1
ATOM 4099 C CA . LEU A 1 558 ? -12.928 -3.683 18.139 1.00 91.69 558 LEU A CA 1
ATOM 4100 C C . LEU A 1 558 ? -13.773 -4.911 18.422 1.00 91.69 558 LEU A C 1
ATOM 4102 O O . LEU A 1 558 ? -14.758 -4.822 19.138 1.00 91.69 558 LEU A O 1
ATOM 4106 N N . LEU A 1 559 ? -13.331 -6.077 17.943 1.00 85.94 559 LEU A N 1
ATOM 4107 C CA . LEU A 1 559 ? -14.008 -7.318 18.276 1.00 85.94 559 LEU A CA 1
ATOM 4108 C C . LEU A 1 559 ? -14.143 -7.490 19.796 1.00 85.94 559 LEU A C 1
ATOM 4110 O O . LEU A 1 559 ? -15.120 -8.047 20.261 1.00 85.94 559 LEU A O 1
ATOM 4114 N N . GLY A 1 560 ? -13.140 -7.094 20.582 1.00 89.69 560 GLY A N 1
ATOM 4115 C CA . GLY A 1 560 ? -13.107 -7.306 22.031 1.00 89.69 560 GLY A CA 1
ATOM 4116 C C . GLY A 1 560 ? -14.193 -6.556 22.805 1.00 89.69 560 GLY A C 1
ATOM 4117 O O . GLY A 1 560 ? -14.323 -6.784 24.008 1.00 89.69 560 GLY A O 1
ATOM 4118 N N . CYS A 1 561 ? -14.955 -5.696 22.132 1.00 93.81 561 CYS A N 1
ATOM 4119 C CA . CYS A 1 561 ? -16.035 -4.903 22.697 1.00 93.81 561 CYS A CA 1
ATOM 4120 C C . CYS A 1 561 ? -17.405 -5.439 22.249 1.00 93.81 561 CYS A C 1
ATOM 4122 O O . CYS A 1 561 ? -17.533 -6.036 21.180 1.00 93.81 561 CYS A O 1
ATOM 4124 N N . ARG A 1 562 ? -18.438 -5.231 23.070 1.00 93.00 562 ARG A N 1
ATOM 4125 C CA . ARG A 1 562 ? -19.809 -5.701 22.801 1.00 93.00 562 ARG A CA 1
ATOM 4126 C C . ARG A 1 562 ? -20.573 -4.799 21.837 1.00 93.00 562 ARG A C 1
ATOM 4128 O O . ARG A 1 562 ? -21.403 -5.293 21.084 1.00 93.00 562 ARG A O 1
ATOM 4135 N N . SER A 1 563 ? -20.265 -3.507 21.841 1.00 94.75 563 SER A N 1
ATOM 4136 C CA . SER A 1 563 ? -20.853 -2.506 20.951 1.00 94.75 563 SER A CA 1
ATOM 4137 C C . SER A 1 563 ? -19.799 -1.522 20.434 1.00 94.75 563 SER A C 1
ATOM 4139 O O . SER A 1 563 ? -18.673 -1.467 20.944 1.00 94.75 563 SER A O 1
ATOM 4141 N N . LEU A 1 564 ? -20.163 -0.750 19.412 1.00 95.12 564 LEU A N 1
ATOM 4142 C CA . LEU A 1 564 ? -19.364 0.352 18.883 1.00 95.12 564 LEU A CA 1
ATOM 4143 C C . LEU A 1 564 ? -20.094 1.671 19.147 1.00 95.12 564 LEU A C 1
ATOM 4145 O O . LEU A 1 564 ? -21.105 1.945 18.509 1.00 95.12 564 LEU A O 1
ATOM 4149 N N . LEU A 1 565 ? -19.568 2.492 20.053 1.00 95.69 565 LEU A N 1
ATOM 4150 C CA . LEU A 1 565 ? -20.058 3.843 20.312 1.00 95.69 565 LEU A CA 1
ATOM 4151 C C . LEU A 1 565 ? -19.316 4.828 19.405 1.00 95.69 565 LEU A C 1
ATOM 4153 O O . LEU A 1 565 ? -18.099 4.984 19.507 1.00 95.69 565 LEU A O 1
ATOM 4157 N N . VAL A 1 566 ? -20.041 5.493 18.513 1.00 92.94 566 VAL A N 1
ATOM 4158 C CA . VAL A 1 566 ? -19.489 6.450 17.554 1.00 92.94 566 VAL A CA 1
ATOM 4159 C C . VAL A 1 566 ? -19.908 7.861 17.950 1.00 92.94 566 VAL A C 1
ATOM 4161 O O . VAL A 1 566 ? -21.066 8.238 17.786 1.00 92.94 566 VAL A O 1
ATOM 4164 N N . LEU A 1 567 ? -18.953 8.648 18.444 1.00 92.94 567 LEU A N 1
ATOM 4165 C CA . LEU A 1 567 ? -19.147 10.060 18.770 1.00 92.94 567 LEU A CA 1
ATOM 4166 C C . LEU A 1 567 ? -18.788 10.895 17.540 1.00 92.94 567 LEU A C 1
ATOM 4168 O O . LEU A 1 567 ? -17.604 11.070 17.226 1.00 92.94 567 LEU A O 1
ATOM 4172 N N . VAL A 1 568 ? -19.801 11.368 16.816 1.00 88.19 568 VAL A N 1
ATOM 4173 C CA . VAL A 1 568 ? -19.601 12.013 15.514 1.00 88.19 568 VAL A CA 1
ATOM 4174 C C . VAL A 1 568 ? -19.835 13.516 15.578 1.00 88.19 568 VAL A C 1
ATOM 4176 O O . VAL A 1 568 ? -20.968 13.959 15.753 1.00 88.19 568 VAL A O 1
ATOM 4179 N N . GLY A 1 569 ? -18.777 14.293 15.343 1.00 87.19 569 GLY A N 1
ATOM 4180 C CA . GLY A 1 569 ? -18.863 15.705 14.975 1.00 87.19 569 GLY A CA 1
ATOM 4181 C C . GLY A 1 569 ? -18.348 15.977 13.556 1.00 87.19 569 GLY A C 1
ATOM 4182 O O . GLY A 1 569 ? -18.065 15.065 12.772 1.00 87.19 569 GLY A O 1
ATOM 4183 N N . ASN A 1 570 ? -18.201 17.262 13.232 1.00 86.00 570 ASN A N 1
ATOM 4184 C CA . ASN A 1 570 ? -17.925 17.772 11.881 1.00 86.00 570 ASN A CA 1
ATOM 4185 C C . ASN A 1 570 ? -16.613 17.244 11.276 1.00 86.00 570 ASN A C 1
ATOM 4187 O O . ASN A 1 570 ? -16.430 17.241 10.058 1.00 86.00 570 ASN A O 1
ATOM 4191 N N . THR A 1 571 ? -15.651 16.830 12.106 1.00 88.50 571 THR A N 1
ATOM 4192 C CA . THR A 1 571 ? -14.341 16.369 11.632 1.00 88.50 571 THR A CA 1
ATOM 4193 C C . THR A 1 571 ? -14.243 14.850 11.511 1.00 88.50 571 THR A C 1
ATOM 4195 O O . THR A 1 571 ? -13.291 14.371 10.885 1.00 88.50 571 THR A O 1
ATOM 4198 N N . TYR A 1 572 ? -15.208 14.081 12.029 1.00 88.62 572 TYR A N 1
ATOM 4199 C CA . TYR A 1 572 ? -15.171 12.614 12.066 1.00 88.62 572 TYR A CA 1
ATOM 4200 C C . TYR A 1 572 ? -14.945 11.987 10.683 1.00 88.62 572 TYR A C 1
ATOM 4202 O O . TYR A 1 572 ? -13.993 11.230 10.485 1.00 88.62 572 TYR A O 1
ATOM 4210 N N . GLY A 1 573 ? -15.747 12.375 9.685 1.00 87.00 573 GLY A N 1
ATOM 4211 C CA . GLY A 1 573 ? -15.642 11.856 8.314 1.00 87.00 573 GLY A CA 1
ATOM 4212 C C . GLY A 1 573 ? -14.318 12.187 7.619 1.00 87.00 573 GLY A C 1
ATOM 4213 O O . GLY A 1 573 ? -13.883 11.482 6.709 1.00 87.00 573 GLY A O 1
ATOM 4214 N N . SER A 1 574 ? -13.617 13.226 8.077 1.00 88.25 574 SER A N 1
ATOM 4215 C CA . SER A 1 574 ? -12.298 13.578 7.553 1.00 88.25 574 SER A CA 1
ATOM 4216 C C . SER A 1 574 ? -11.177 12.703 8.125 1.00 88.25 574 SER A C 1
ATOM 4218 O O . SER A 1 574 ? -10.070 12.703 7.586 1.00 88.25 574 SER A O 1
ATOM 4220 N N . ARG A 1 575 ? -11.415 11.942 9.200 1.00 90.25 575 ARG A N 1
ATOM 4221 C CA . ARG A 1 575 ? -10.399 11.134 9.885 1.00 90.25 575 ARG A CA 1
ATOM 4222 C C . ARG A 1 575 ? -10.440 9.694 9.395 1.00 90.25 575 ARG A C 1
ATOM 4224 O O . ARG A 1 575 ? -11.363 8.936 9.673 1.00 90.25 575 ARG A O 1
ATOM 4231 N N . LEU A 1 576 ? -9.374 9.281 8.711 1.00 91.75 576 LEU A N 1
ATOM 4232 C CA . LEU A 1 576 ? -9.314 7.955 8.100 1.00 91.75 576 LEU A CA 1
ATOM 4233 C C . LEU A 1 576 ? -9.357 6.824 9.139 1.00 91.75 576 LEU A C 1
ATOM 4235 O O . LEU A 1 576 ? -9.963 5.796 8.873 1.00 91.75 576 LEU A O 1
ATOM 4239 N N . TRP A 1 577 ? -8.744 7.002 10.313 1.00 90.50 577 TRP A N 1
ATOM 4240 C CA . TRP A 1 577 ? -8.781 5.988 11.375 1.00 90.50 577 TRP A CA 1
ATOM 4241 C C . TRP A 1 577 ? -10.200 5.730 11.895 1.00 90.50 577 TRP A C 1
ATOM 4243 O O . TRP A 1 577 ? -10.588 4.572 11.984 1.00 90.50 577 TRP A O 1
ATOM 4253 N N . CYS A 1 578 ? -10.986 6.781 12.128 1.00 91.62 578 CYS A N 1
ATOM 4254 C CA . CYS A 1 578 ? -12.350 6.672 12.644 1.00 91.62 578 CYS A CA 1
ATOM 4255 C C . CYS A 1 578 ? -13.246 5.881 11.674 1.00 91.62 578 CYS A C 1
ATOM 4257 O O . CYS A 1 578 ? -13.859 4.87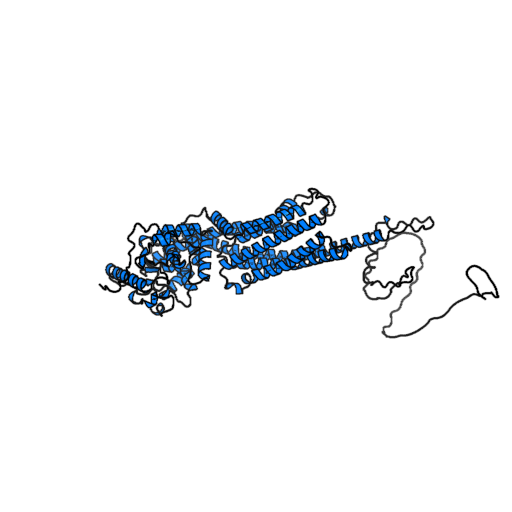9 12.027 1.00 91.62 578 CYS A O 1
ATOM 4259 N N . VAL A 1 579 ? -13.208 6.234 10.387 1.00 90.44 579 VAL A N 1
ATOM 4260 C CA . VAL A 1 579 ? -13.937 5.498 9.339 1.00 90.44 579 VAL A CA 1
ATOM 4261 C C . VAL A 1 579 ? -13.459 4.044 9.218 1.00 90.44 579 VAL A C 1
ATOM 4263 O O . VAL A 1 579 ? -14.250 3.129 8.978 1.00 90.44 579 VAL A O 1
ATOM 4266 N N . MET A 1 580 ? -12.158 3.808 9.402 1.00 91.25 580 MET A N 1
ATOM 4267 C CA . MET A 1 580 ? -11.582 2.464 9.400 1.00 91.25 580 MET A CA 1
ATOM 4268 C C . MET A 1 580 ? -12.029 1.616 10.597 1.00 91.25 580 MET A C 1
ATOM 4270 O O . MET A 1 580 ? -12.054 0.394 10.458 1.00 91.25 580 MET A O 1
ATOM 4274 N N . GLU A 1 581 ? -12.394 2.214 11.732 1.00 92.81 581 GLU A N 1
ATOM 4275 C CA . GLU A 1 581 ? -12.925 1.500 12.901 1.00 92.81 581 GLU A CA 1
ATOM 4276 C C . GLU A 1 581 ? -14.326 0.962 12.628 1.00 92.81 581 GLU A C 1
ATOM 4278 O O . GLU A 1 581 ? -14.557 -0.235 12.795 1.00 92.81 581 GLU A O 1
ATOM 4283 N N . VAL A 1 582 ? -15.222 1.801 12.098 1.00 90.69 582 VAL A N 1
ATOM 4284 C CA . VAL A 1 582 ? -16.576 1.382 11.691 1.00 90.69 582 VAL A CA 1
ATOM 4285 C C . VAL A 1 582 ? -16.504 0.306 10.610 1.00 90.69 582 VAL A C 1
ATOM 4287 O O . VAL A 1 582 ? -17.178 -0.724 10.682 1.00 90.69 582 VAL A O 1
ATOM 4290 N N . PHE A 1 583 ? -15.624 0.499 9.624 1.00 90.00 583 PHE A N 1
ATOM 4291 C CA . PHE A 1 583 ? -15.368 -0.521 8.618 1.00 90.00 583 PHE A CA 1
ATOM 4292 C C . PHE A 1 583 ? -14.884 -1.824 9.264 1.00 90.00 583 PHE A C 1
ATOM 4294 O O . PHE A 1 583 ? -15.437 -2.888 9.000 1.00 90.00 583 PHE A O 1
ATOM 4301 N N . ALA A 1 584 ? -13.860 -1.769 10.117 1.00 90.88 584 ALA A N 1
ATOM 4302 C CA . ALA A 1 584 ? -13.297 -2.964 10.725 1.00 90.88 584 ALA A CA 1
ATOM 4303 C C . ALA A 1 584 ? -14.294 -3.684 11.642 1.00 90.88 584 ALA A C 1
ATOM 4305 O O . ALA A 1 584 ? -14.315 -4.910 11.616 1.00 90.88 584 ALA A O 1
ATOM 4306 N N . TRP A 1 585 ? -15.150 -2.962 12.366 1.00 91.00 585 TRP A N 1
ATOM 4307 C CA . TRP A 1 585 ? -16.234 -3.527 13.172 1.00 91.00 585 TRP A CA 1
ATOM 4308 C C . TRP A 1 585 ? -17.142 -4.439 12.343 1.00 91.00 585 TRP A C 1
ATOM 4310 O O . TRP A 1 585 ? -17.238 -5.639 12.607 1.00 91.00 585 TRP A O 1
ATOM 4320 N N . LEU A 1 586 ? -17.727 -3.894 11.273 1.00 89.00 586 LEU A N 1
ATOM 4321 C CA . LEU A 1 586 ? -18.651 -4.629 10.406 1.00 89.00 586 LEU A CA 1
ATOM 4322 C C . LEU A 1 586 ? -17.970 -5.817 9.725 1.00 89.00 586 LEU A C 1
ATOM 4324 O O . LEU A 1 586 ? -18.522 -6.913 9.637 1.00 89.00 586 LEU A O 1
ATOM 4328 N N . GLN A 1 587 ? -16.732 -5.628 9.268 1.00 87.12 587 GLN A N 1
ATOM 4329 C CA . GLN A 1 587 ? -15.984 -6.684 8.581 1.00 87.12 587 GLN A CA 1
ATOM 4330 C C . GLN A 1 587 ? -15.459 -7.760 9.521 1.00 87.12 587 GLN A C 1
ATOM 4332 O O . GLN A 1 587 ? -15.120 -8.853 9.070 1.00 87.12 587 GLN A O 1
ATOM 4337 N N . MET A 1 588 ? -15.419 -7.464 10.815 1.00 84.56 588 MET A N 1
ATOM 4338 C CA . MET A 1 588 ? -15.142 -8.415 11.876 1.00 84.56 588 MET A CA 1
ATOM 4339 C C . MET A 1 588 ? -16.438 -8.945 12.509 1.00 84.56 588 MET A C 1
ATOM 4341 O O . MET A 1 588 ? -16.410 -9.589 13.545 1.00 84.56 588 MET A O 1
ATOM 4345 N N . GLY A 1 589 ? -17.588 -8.776 11.852 1.00 82.81 589 GLY A N 1
ATOM 4346 C CA . GLY A 1 589 ? -18.828 -9.447 12.239 1.00 82.81 589 GLY A CA 1
ATOM 4347 C C . GLY A 1 589 ? -19.574 -8.751 13.372 1.00 82.81 589 GLY A C 1
ATOM 4348 O O . GLY A 1 589 ? -20.549 -9.307 13.883 1.00 82.81 589 GLY A O 1
ATOM 4349 N N . GLY A 1 590 ? -19.154 -7.545 13.748 1.00 86.00 590 GLY A N 1
ATOM 4350 C CA . GLY A 1 590 ? -20.021 -6.633 14.475 1.00 86.00 590 GLY A CA 1
ATOM 4351 C C . GLY A 1 590 ? -21.301 -6.393 13.675 1.00 86.00 590 GLY A C 1
ATOM 4352 O O . GLY A 1 590 ? -21.267 -6.311 12.441 1.00 86.00 590 GLY A O 1
ATOM 4353 N N . ARG A 1 591 ? -22.441 -6.351 14.364 1.00 86.06 591 ARG A N 1
ATOM 4354 C CA . ARG A 1 591 ? -23.734 -6.118 13.718 1.00 86.06 591 ARG A CA 1
ATOM 4355 C C . ARG A 1 591 ? -23.990 -4.621 13.628 1.00 86.06 591 ARG A C 1
ATOM 4357 O O . ARG A 1 591 ? -23.372 -3.842 14.355 1.00 86.06 591 ARG A O 1
ATOM 4364 N N . ARG A 1 592 ? -24.873 -4.220 12.711 1.00 84.81 592 ARG A N 1
ATOM 4365 C CA . ARG A 1 592 ? -25.248 -2.807 12.562 1.00 84.81 592 ARG A CA 1
ATOM 4366 C C . ARG A 1 592 ? -26.041 -2.329 13.773 1.00 84.81 592 ARG A C 1
ATOM 4368 O O . ARG A 1 592 ? -25.772 -1.239 14.246 1.00 84.81 592 ARG A O 1
ATOM 4375 N N . GLU A 1 593 ? -26.916 -3.175 14.319 1.00 86.81 593 GLU A N 1
ATOM 4376 C CA . GLU A 1 593 ? -27.682 -2.864 15.533 1.00 86.81 593 GLU A CA 1
ATOM 4377 C C . GLU A 1 593 ? -26.818 -2.660 16.791 1.00 86.81 593 GLU A C 1
ATOM 4379 O O . GLU A 1 593 ? -27.279 -2.068 17.759 1.00 86.81 593 GLU A O 1
ATOM 4384 N N . ASP A 1 594 ? -25.565 -3.124 16.779 1.00 90.06 594 ASP A N 1
ATOM 4385 C CA . ASP A 1 594 ? -24.627 -2.944 17.892 1.00 90.06 594 ASP A CA 1
ATOM 4386 C C . ASP A 1 594 ? -23.800 -1.644 17.753 1.00 90.06 594 ASP A C 1
ATOM 4388 O O . ASP A 1 594 ? -22.905 -1.391 18.564 1.00 90.06 594 ASP A O 1
ATOM 4392 N N . ILE A 1 595 ? -24.046 -0.839 16.710 1.00 90.06 595 ILE A N 1
ATOM 4393 C CA . ILE A 1 595 ? -23.423 0.474 16.513 1.00 90.06 595 ILE A CA 1
ATOM 4394 C C . ILE A 1 595 ? -24.356 1.540 17.084 1.00 90.06 595 ILE A C 1
ATOM 4396 O O . ILE A 1 595 ? -25.485 1.698 16.634 1.00 90.06 595 ILE A O 1
ATOM 4400 N N . GLN A 1 596 ? -23.861 2.296 18.056 1.00 91.06 596 GLN A N 1
ATOM 4401 C CA . GLN A 1 596 ? -24.577 3.399 18.684 1.00 91.06 596 GLN A CA 1
ATOM 4402 C C . GLN A 1 596 ? -23.948 4.703 18.215 1.00 91.06 596 GLN A C 1
ATOM 4404 O O . GLN A 1 596 ? -22.784 4.971 18.510 1.00 91.06 596 GLN A O 1
ATOM 4409 N N . ILE A 1 597 ? -24.693 5.501 17.458 1.00 86.94 597 ILE A N 1
ATOM 4410 C CA . ILE A 1 597 ? -24.193 6.764 16.918 1.00 86.94 597 ILE A CA 1
ATOM 4411 C C . ILE A 1 597 ? -24.752 7.926 17.731 1.00 86.94 597 ILE A C 1
ATOM 4413 O O . ILE A 1 597 ? -25.965 8.122 17.791 1.00 86.94 597 ILE A O 1
ATOM 4417 N N . VAL A 1 598 ? -23.853 8.725 18.305 1.00 88.31 598 VAL A N 1
ATOM 4418 C CA . VAL A 1 598 ? -24.191 9.937 19.053 1.00 88.31 598 VAL A CA 1
ATOM 4419 C C . VAL A 1 598 ? -23.623 11.145 18.322 1.00 88.31 598 VAL A C 1
ATOM 4421 O O . VAL A 1 598 ? -22.411 11.251 18.108 1.00 88.31 598 VAL A O 1
ATOM 4424 N N . ARG A 1 599 ? -24.505 12.054 17.899 1.00 85.75 599 ARG A N 1
ATOM 4425 C CA . ARG A 1 599 ? -24.116 13.268 17.174 1.00 85.75 599 ARG A CA 1
ATOM 4426 C C . ARG A 1 599 ? -23.710 14.366 18.148 1.00 85.75 599 ARG A C 1
ATOM 4428 O O . ARG A 1 599 ? -24.422 14.643 19.112 1.00 85.75 599 ARG A O 1
ATOM 4435 N N . LEU A 1 600 ? -22.586 15.010 17.855 1.00 86.75 600 LEU A N 1
ATOM 4436 C CA . LEU A 1 600 ? -22.038 16.114 18.631 1.00 86.75 600 LEU A CA 1
ATOM 4437 C C . LEU A 1 600 ? -22.530 17.443 18.038 1.00 86.75 600 LEU A C 1
ATOM 4439 O O . LEU A 1 600 ? -22.077 17.854 16.969 1.00 86.75 600 LEU A O 1
ATOM 4443 N N . GLY A 1 601 ? -23.451 18.119 18.729 1.00 74.62 601 GLY A N 1
ATOM 4444 C CA . GLY A 1 601 ? -23.979 19.424 18.324 1.00 74.62 601 GLY A CA 1
ATOM 4445 C C . GLY A 1 601 ? -25.160 19.371 17.343 1.00 74.62 601 GLY A C 1
ATOM 4446 O O . GLY A 1 601 ? -25.575 18.318 16.866 1.00 74.62 601 GLY A O 1
ATOM 4447 N N . SER A 1 602 ? -25.729 20.545 17.045 1.00 61.16 602 SER A N 1
ATOM 4448 C CA . SER A 1 602 ? -27.049 20.701 16.407 1.00 61.16 602 SER A CA 1
ATOM 4449 C C . SER A 1 602 ? -27.052 20.853 14.877 1.00 61.16 602 SER A C 1
ATOM 4451 O O . SER A 1 602 ? -28.125 20.969 14.290 1.00 61.16 602 SER A O 1
ATOM 4453 N N . ARG A 1 603 ? -25.888 20.892 14.209 1.00 54.09 603 ARG A N 1
ATOM 4454 C CA . ARG A 1 603 ? -25.783 21.350 12.802 1.00 54.09 603 ARG A CA 1
ATOM 4455 C C . ARG A 1 603 ? -25.295 20.333 11.765 1.00 54.09 603 ARG A C 1
ATOM 4457 O O . ARG A 1 603 ? -25.257 20.690 10.591 1.00 54.09 603 ARG A O 1
ATOM 4464 N N . CYS A 1 604 ? -24.954 19.100 12.134 1.00 53.94 604 CYS A N 1
ATOM 4465 C CA . CYS A 1 604 ? -24.399 18.143 11.172 1.00 53.94 604 CYS A CA 1
ATOM 4466 C C . CYS A 1 604 ? -25.337 16.974 10.885 1.00 53.94 604 CYS A C 1
ATOM 4468 O O . CYS A 1 604 ? -25.551 16.082 11.708 1.00 53.94 604 CYS A O 1
ATOM 4470 N N . SER A 1 605 ? -25.847 16.955 9.656 1.00 61.59 605 SER A N 1
ATOM 4471 C CA . SER A 1 605 ? -26.350 15.740 9.033 1.00 61.59 605 SER A CA 1
ATOM 4472 C C . SER A 1 605 ? -25.160 14.810 8.789 1.00 61.59 605 SER A C 1
ATOM 4474 O O . SER A 1 605 ? -24.365 14.990 7.867 1.00 61.59 605 SER A O 1
ATOM 4476 N N . LEU A 1 606 ? -25.017 13.813 9.662 1.00 65.38 606 LEU A N 1
ATOM 4477 C CA . LEU A 1 606 ? -24.022 12.745 9.548 1.00 65.38 606 LEU A CA 1
ATOM 4478 C C . LEU A 1 606 ? -24.016 12.105 8.151 1.00 65.38 606 LEU A C 1
ATOM 4480 O O . LEU A 1 606 ? -22.956 11.791 7.607 1.00 65.38 606 LEU A O 1
ATOM 4484 N N . ALA A 1 607 ? -25.208 11.914 7.585 1.00 64.19 607 ALA A N 1
ATOM 4485 C CA . ALA A 1 607 ? -25.393 11.354 6.259 1.00 64.19 607 ALA A CA 1
ATOM 4486 C C . ALA A 1 607 ? -24.850 12.288 5.170 1.00 64.19 607 ALA A C 1
ATOM 4488 O O . ALA A 1 607 ? -24.180 11.818 4.250 1.00 64.19 607 ALA A O 1
ATOM 4489 N N . ASP A 1 608 ? -25.027 13.605 5.292 1.00 65.81 608 ASP A N 1
ATOM 4490 C CA . ASP A 1 608 ? -24.469 14.568 4.336 1.00 65.81 608 ASP A CA 1
ATOM 4491 C C . ASP A 1 608 ? -22.937 14.628 4.398 1.00 65.81 608 ASP A C 1
ATOM 4493 O O . ASP A 1 608 ? -22.275 14.631 3.355 1.00 65.81 608 ASP A O 1
ATOM 4497 N N . ASP A 1 609 ? -22.355 14.598 5.597 1.00 68.88 609 ASP A N 1
ATOM 4498 C CA . ASP A 1 609 ? -20.898 14.631 5.763 1.00 68.88 609 ASP A CA 1
ATOM 4499 C C . ASP A 1 609 ? -20.237 13.321 5.296 1.00 68.88 609 ASP A C 1
ATOM 4501 O O . ASP A 1 609 ? -19.189 13.335 4.635 1.00 68.88 609 ASP A O 1
ATOM 4505 N N . LEU A 1 610 ? -20.856 12.167 5.574 1.00 72.50 610 LEU A N 1
ATOM 4506 C CA . LEU A 1 610 ? -20.298 10.855 5.229 1.00 72.50 610 LEU A CA 1
ATOM 4507 C C . LEU A 1 610 ? -20.658 10.378 3.818 1.00 72.50 610 LEU A C 1
ATOM 4509 O O . LEU A 1 610 ? -19.864 9.651 3.214 1.00 72.50 610 LEU A O 1
ATOM 4513 N N . SER A 1 611 ? -21.757 10.845 3.221 1.00 70.25 611 SER A N 1
ATOM 4514 C CA . SER A 1 611 ? -22.047 10.627 1.792 1.00 70.25 611 SER A CA 1
ATOM 4515 C C . SER A 1 611 ? -20.975 11.255 0.893 1.00 70.25 611 SER A C 1
ATOM 4517 O O . SER A 1 611 ? -20.656 10.729 -0.179 1.00 70.25 611 SER A O 1
ATOM 4519 N N . ARG A 1 612 ? -20.337 12.334 1.364 1.00 75.50 612 ARG A N 1
ATOM 4520 C CA . ARG A 1 612 ? -19.229 13.023 0.686 1.00 75.50 612 ARG A CA 1
ATOM 4521 C C . ARG A 1 612 ? -17.852 12.464 1.035 1.00 75.50 612 ARG A C 1
ATOM 4523 O O . ARG A 1 612 ? -16.853 12.967 0.517 1.00 75.50 612 ARG A O 1
ATOM 4530 N N . PHE A 1 613 ? -17.772 11.403 1.847 1.00 85.56 613 PHE A N 1
ATOM 4531 C CA . PHE A 1 613 ? -16.500 10.8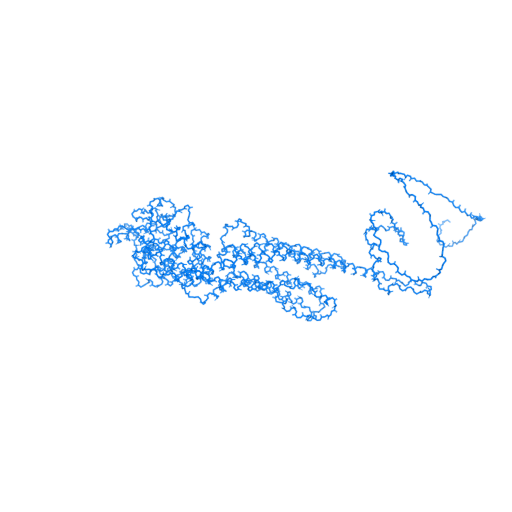02 2.243 1.00 85.56 613 PHE A CA 1
ATOM 4532 C C . PHE A 1 613 ? -15.609 10.510 1.028 1.00 85.56 613 PHE A C 1
ATOM 4534 O O . PHE A 1 613 ? -16.035 9.888 0.046 1.00 85.56 613 PHE A O 1
ATOM 4541 N N . SER A 1 614 ? -14.348 10.931 1.109 1.00 88.69 614 SER A N 1
ATOM 4542 C CA . SER A 1 614 ? -13.308 10.599 0.140 1.00 88.69 614 SER A CA 1
ATOM 4543 C C . SER A 1 614 ? -12.015 10.231 0.862 1.00 88.69 614 SER A C 1
ATOM 4545 O O . SER A 1 614 ? -11.479 10.970 1.692 1.00 88.69 614 SER A O 1
ATOM 4547 N N . LEU A 1 615 ? -11.453 9.088 0.475 1.00 91.12 615 LEU A N 1
ATOM 4548 C CA . LEU A 1 615 ? -10.114 8.689 0.887 1.00 91.12 615 LEU A CA 1
ATOM 4549 C C . LEU A 1 615 ? -9.042 9.725 0.539 1.00 91.12 615 LEU A C 1
ATOM 4551 O O . LEU A 1 615 ? -8.084 9.884 1.302 1.00 91.12 615 LEU A O 1
ATOM 4555 N N . GLU A 1 616 ? -9.177 10.434 -0.582 1.00 88.69 616 GLU A N 1
ATOM 4556 C CA . GLU A 1 616 ? -8.185 11.415 -1.019 1.00 88.69 616 GLU A CA 1
ATOM 4557 C C . GLU A 1 616 ? -8.120 12.629 -0.085 1.00 88.69 616 GLU A C 1
ATOM 4559 O O . GLU A 1 616 ? -7.015 13.084 0.221 1.00 88.69 616 GLU A O 1
ATOM 4564 N N . SER A 1 617 ? -9.265 13.092 0.429 1.00 89.00 617 SER A N 1
ATOM 4565 C CA . SER A 1 617 ? -9.352 14.231 1.357 1.00 89.00 617 SER A CA 1
ATOM 4566 C C . SER A 1 617 ? -9.181 13.853 2.833 1.00 89.00 617 SER A C 1
ATOM 4568 O O . SER A 1 617 ? -8.911 14.729 3.659 1.00 89.00 617 SER A O 1
ATOM 4570 N N . SER A 1 618 ? -9.295 12.564 3.172 1.00 92.31 618 SER A N 1
ATOM 4571 C CA . SER A 1 618 ? -9.133 12.084 4.550 1.00 92.31 618 SER A CA 1
ATOM 4572 C C . SER A 1 618 ? -7.736 12.360 5.137 1.00 92.31 618 SER A C 1
ATOM 4574 O O . SER A 1 618 ? -6.747 12.540 4.426 1.00 92.31 618 SER A O 1
ATOM 4576 N N . ARG A 1 619 ? -7.624 12.377 6.465 1.00 91.94 619 ARG A N 1
ATOM 4577 C CA . ARG A 1 619 ? -6.416 12.720 7.225 1.00 91.94 619 ARG A CA 1
ATOM 4578 C C . ARG A 1 619 ? -6.169 11.698 8.336 1.00 91.94 619 ARG A C 1
ATOM 4580 O O . ARG A 1 619 ? -7.084 11.026 8.805 1.00 91.94 619 ARG A O 1
ATOM 4587 N N . CYS A 1 620 ? -4.920 11.603 8.777 1.00 90.31 620 CYS A N 1
ATOM 4588 C CA . CYS A 1 620 ? -4.518 10.898 9.998 1.00 90.31 620 CYS A CA 1
ATOM 4589 C C . CYS A 1 620 ? -3.707 11.865 10.863 1.00 90.31 620 CYS A C 1
ATOM 4591 O O . CYS A 1 620 ? -3.142 12.818 10.327 1.00 90.31 620 CYS A O 1
ATOM 4593 N N . GLY A 1 621 ? -3.600 11.597 12.169 1.00 84.19 621 GLY A N 1
ATOM 4594 C CA . GLY A 1 621 ? -2.711 12.371 13.047 1.00 84.19 621 GLY A CA 1
ATOM 4595 C C . GLY A 1 621 ? -1.246 12.297 12.604 1.00 84.19 621 GLY A C 1
ATOM 4596 O O . GLY A 1 621 ? -0.543 13.300 12.623 1.00 84.19 621 GLY A O 1
ATOM 4597 N N . LEU A 1 622 ? -0.812 11.130 12.112 1.00 85.56 622 LEU A N 1
ATOM 4598 C CA . LEU A 1 622 ? 0.525 10.918 11.565 1.00 85.56 622 LEU A CA 1
ATOM 4599 C C . LEU A 1 622 ? 0.475 10.670 10.054 1.00 85.56 622 LEU A C 1
ATOM 4601 O O . LEU A 1 622 ? -0.276 9.823 9.561 1.00 85.56 622 LEU A O 1
ATOM 4605 N N . ALA A 1 623 ? 1.350 11.347 9.306 1.00 88.81 623 ALA A N 1
ATOM 4606 C CA . ALA A 1 623 ? 1.475 11.144 7.862 1.00 88.81 623 ALA A CA 1
ATOM 4607 C C . ALA A 1 623 ? 1.876 9.699 7.506 1.00 88.81 623 ALA A C 1
ATOM 4609 O O . ALA A 1 623 ? 1.429 9.165 6.493 1.00 88.81 623 ALA A O 1
ATOM 4610 N N . ALA A 1 624 ? 2.690 9.048 8.343 1.00 85.94 624 ALA A N 1
ATOM 4611 C CA . ALA A 1 624 ? 3.090 7.656 8.145 1.00 85.94 624 ALA A CA 1
ATOM 4612 C C . ALA A 1 624 ? 1.901 6.683 8.242 1.00 85.94 624 ALA A C 1
ATOM 4614 O O . ALA A 1 624 ? 1.805 5.758 7.432 1.00 85.94 624 ALA A O 1
ATOM 4615 N N . ASP A 1 625 ? 0.971 6.921 9.171 1.00 87.44 625 ASP A N 1
ATOM 4616 C CA . ASP A 1 625 ? -0.239 6.106 9.316 1.00 87.44 625 ASP A CA 1
ATOM 4617 C C . ASP A 1 625 ? -1.166 6.270 8.121 1.00 87.44 625 ASP A C 1
ATOM 4619 O O . ASP A 1 625 ? -1.675 5.278 7.599 1.00 87.44 625 ASP A O 1
ATOM 4623 N N . ARG A 1 626 ? -1.308 7.505 7.622 1.00 91.06 626 ARG A N 1
ATOM 4624 C CA . ARG A 1 626 ? -2.053 7.766 6.388 1.00 91.06 626 ARG A CA 1
ATOM 4625 C C . ARG A 1 626 ? -1.523 6.912 5.241 1.00 91.06 626 ARG A C 1
ATOM 4627 O O . ARG A 1 626 ? -2.295 6.228 4.579 1.00 91.06 626 ARG A O 1
ATOM 4634 N N . GLU A 1 627 ? -0.212 6.894 5.025 1.00 92.00 627 GLU A N 1
ATOM 4635 C CA . GLU A 1 627 ? 0.388 6.084 3.957 1.00 92.00 627 GLU A CA 1
ATOM 4636 C C . GLU A 1 627 ? 0.211 4.583 4.170 1.00 92.00 627 GLU A C 1
ATOM 4638 O O . GLU A 1 627 ? 0.013 3.839 3.206 1.00 92.00 627 GLU A O 1
ATOM 4643 N N . ARG A 1 628 ? 0.275 4.129 5.426 1.00 89.31 628 ARG A N 1
ATOM 4644 C CA . ARG A 1 628 ? 0.047 2.728 5.780 1.00 89.31 628 ARG A CA 1
ATOM 4645 C C . ARG A 1 628 ? -1.387 2.305 5.467 1.00 89.31 628 ARG A C 1
ATOM 4647 O O . ARG A 1 628 ? -1.568 1.268 4.832 1.00 89.31 628 ARG A O 1
ATOM 4654 N N . LEU A 1 629 ? -2.382 3.092 5.875 1.00 92.00 629 LEU A N 1
ATOM 4655 C CA . LEU A 1 629 ? -3.796 2.804 5.628 1.00 92.00 629 LEU A CA 1
ATOM 4656 C C . LEU A 1 629 ? -4.132 2.873 4.142 1.00 92.00 629 LEU A C 1
ATOM 4658 O O . LEU A 1 629 ? -4.720 1.934 3.612 1.00 92.00 629 LEU A O 1
ATOM 4662 N N . LEU A 1 630 ? -3.674 3.914 3.440 1.00 94.06 630 LEU A N 1
ATOM 4663 C CA . LEU A 1 630 ? -3.839 4.005 1.989 1.00 94.06 630 LEU A CA 1
ATOM 4664 C C . LEU A 1 630 ? -3.199 2.807 1.280 1.00 94.06 630 LEU A C 1
ATOM 4666 O O . LEU A 1 630 ? -3.781 2.274 0.341 1.00 94.06 630 LEU A O 1
ATOM 4670 N N . GLY A 1 631 ? -2.035 2.342 1.745 1.00 92.81 631 GLY A N 1
ATOM 4671 C CA . GLY A 1 631 ? -1.383 1.151 1.201 1.00 92.81 631 GLY A CA 1
ATOM 4672 C C . GLY A 1 631 ? -2.180 -0.124 1.458 1.00 92.81 631 GLY A C 1
ATOM 4673 O O . GLY A 1 631 ? -2.331 -0.945 0.558 1.00 92.81 631 GLY A O 1
ATOM 4674 N N . ALA A 1 632 ? -2.733 -0.287 2.658 1.00 92.56 632 ALA A N 1
ATOM 4675 C CA . ALA A 1 632 ? -3.581 -1.428 2.986 1.00 92.56 632 ALA A CA 1
ATOM 4676 C C . ALA A 1 632 ? -4.851 -1.458 2.117 1.00 92.56 632 ALA A C 1
ATOM 4678 O O . ALA A 1 632 ? -5.187 -2.502 1.557 1.00 92.56 632 ALA A O 1
ATOM 4679 N N . ILE A 1 633 ? -5.511 -0.309 1.946 1.00 93.56 633 ILE A N 1
ATOM 4680 C CA . ILE A 1 633 ? -6.718 -0.172 1.122 1.00 93.56 633 ILE A CA 1
ATOM 4681 C C . ILE A 1 633 ? -6.395 -0.434 -0.350 1.00 93.56 633 ILE A C 1
ATOM 4683 O O . ILE A 1 633 ? -7.073 -1.228 -0.995 1.00 93.56 633 ILE A O 1
ATOM 4687 N N . GLU A 1 634 ? -5.333 0.173 -0.879 1.00 93.69 634 GLU A N 1
ATOM 4688 C CA . GLU A 1 634 ? -4.908 -0.003 -2.270 1.00 93.69 634 GLU A CA 1
ATOM 4689 C C . GLU A 1 634 ? -4.536 -1.465 -2.571 1.00 93.69 634 GLU A C 1
ATOM 4691 O O . GLU A 1 634 ? -4.928 -1.996 -3.604 1.00 93.69 634 GLU A O 1
ATOM 4696 N N . ALA A 1 635 ? -3.867 -2.167 -1.651 1.00 91.75 635 ALA A N 1
ATOM 4697 C CA . ALA A 1 635 ? -3.566 -3.594 -1.810 1.00 91.75 635 ALA A CA 1
ATOM 4698 C C . ALA A 1 635 ? -4.816 -4.499 -1.742 1.00 91.75 635 ALA A C 1
ATOM 4700 O O . ALA A 1 635 ? -4.837 -5.587 -2.326 1.00 91.75 635 ALA A O 1
ATOM 4701 N N . ALA A 1 636 ? -5.848 -4.081 -1.009 1.00 91.75 636 ALA A N 1
ATOM 4702 C CA . ALA A 1 636 ? -7.063 -4.861 -0.797 1.00 91.75 636 ALA A CA 1
ATOM 4703 C C . ALA A 1 636 ? -8.124 -4.643 -1.889 1.00 91.75 636 ALA A C 1
ATOM 4705 O O . ALA A 1 636 ? -8.774 -5.598 -2.321 1.00 91.75 636 ALA A O 1
ATOM 4706 N N . PHE A 1 637 ? -8.284 -3.398 -2.340 1.00 91.31 637 PHE A N 1
ATOM 4707 C CA . PHE A 1 637 ? -9.321 -2.978 -3.284 1.00 91.31 637 PHE A CA 1
ATOM 4708 C C . PHE A 1 637 ? -8.789 -2.692 -4.693 1.00 91.31 637 PHE A C 1
ATOM 4710 O O . PHE A 1 637 ? -9.581 -2.657 -5.635 1.00 91.31 637 PHE A O 1
ATOM 4717 N N . GLY A 1 638 ? -7.478 -2.488 -4.858 1.00 89.94 638 GLY A N 1
ATOM 4718 C CA . GLY A 1 638 ? -6.835 -2.088 -6.115 1.00 89.94 638 GLY A CA 1
ATOM 4719 C C . GLY A 1 638 ? -7.034 -0.609 -6.457 1.00 89.94 638 GLY A C 1
ATOM 4720 O O . GLY A 1 638 ? -6.108 0.048 -6.921 1.00 89.94 638 GLY A O 1
ATOM 4721 N N . ASP A 1 639 ? -8.214 -0.068 -6.160 1.00 89.25 639 ASP A N 1
ATOM 4722 C CA . ASP A 1 639 ? -8.576 1.337 -6.331 1.00 89.25 639 ASP A CA 1
ATOM 4723 C C . ASP A 1 639 ? -9.343 1.879 -5.110 1.00 89.25 639 ASP A C 1
ATOM 4725 O O . ASP A 1 639 ? -9.858 1.117 -4.289 1.00 89.25 639 ASP A O 1
ATOM 4729 N N . PHE A 1 640 ? -9.424 3.204 -4.983 1.00 91.38 640 PHE A N 1
ATOM 4730 C CA . PHE A 1 640 ? -10.081 3.886 -3.866 1.00 91.38 640 PHE A CA 1
ATOM 4731 C C . PHE A 1 640 ? -11.599 3.980 -4.018 1.00 91.38 640 PHE A C 1
ATOM 4733 O O . PHE A 1 640 ? -12.308 3.961 -3.013 1.00 91.38 640 PHE A O 1
ATOM 4740 N N . GLN A 1 641 ? -12.128 4.023 -5.244 1.00 90.75 641 GLN A N 1
ATOM 4741 C CA . GLN A 1 641 ? -13.567 4.202 -5.461 1.00 90.75 641 GLN A CA 1
ATOM 4742 C C . GLN A 1 641 ? -14.434 3.073 -4.879 1.00 90.75 641 GLN A C 1
ATOM 4744 O O . GLN A 1 641 ? -15.450 3.375 -4.251 1.00 90.75 641 GLN A O 1
ATOM 4749 N N . PRO A 1 642 ? -14.065 1.782 -5.008 1.00 88.81 642 PRO A N 1
ATOM 4750 C CA . PRO A 1 642 ? -14.807 0.706 -4.355 1.00 88.81 642 PRO A CA 1
ATOM 4751 C C . PRO A 1 642 ? -14.852 0.827 -2.826 1.00 88.81 642 PRO A C 1
ATOM 4753 O O . PRO A 1 642 ? -15.867 0.479 -2.230 1.00 88.81 642 PRO A O 1
ATOM 4756 N N . PHE A 1 643 ? -13.782 1.325 -2.196 1.00 89.94 643 PHE A N 1
ATOM 4757 C CA . PHE A 1 643 ? -13.765 1.562 -0.752 1.00 89.94 643 PHE A CA 1
ATOM 4758 C C . PHE A 1 643 ? -14.626 2.771 -0.375 1.00 89.94 643 PHE A C 1
ATOM 4760 O O . PHE A 1 643 ? -15.448 2.658 0.526 1.00 89.94 643 PHE A O 1
ATOM 4767 N N . ASN A 1 644 ? -14.500 3.896 -1.093 1.00 91.19 644 ASN A N 1
ATOM 4768 C CA . ASN A 1 644 ? -15.333 5.083 -0.865 1.00 91.19 644 ASN A CA 1
ATOM 4769 C C . ASN A 1 644 ? -16.827 4.733 -0.918 1.00 91.19 644 ASN A C 1
ATOM 4771 O O . ASN A 1 644 ? -17.567 5.129 -0.026 1.00 91.19 644 ASN A O 1
ATOM 4775 N N . ARG A 1 645 ? -17.259 3.951 -1.920 1.00 87.81 645 ARG A N 1
ATOM 4776 C CA . ARG A 1 645 ? -18.646 3.459 -1.998 1.00 87.81 645 ARG A CA 1
ATOM 4777 C C . ARG A 1 645 ? -19.019 2.611 -0.791 1.00 87.81 645 ARG A C 1
ATOM 4779 O O . ARG A 1 645 ? -20.005 2.915 -0.146 1.00 87.81 645 ARG A O 1
ATOM 4786 N N . CYS A 1 646 ? -18.182 1.638 -0.426 1.00 85.06 646 CYS A N 1
ATOM 4787 C CA . CYS A 1 646 ? -18.431 0.796 0.744 1.00 85.06 646 CYS A CA 1
ATOM 4788 C C . CYS A 1 646 ? -18.654 1.614 2.025 1.00 85.06 646 CYS A C 1
ATOM 4790 O O . CYS A 1 646 ? -19.522 1.264 2.813 1.00 85.06 646 CYS A O 1
ATOM 4792 N N . ILE A 1 647 ? -17.881 2.681 2.241 1.00 85.50 647 ILE A N 1
ATOM 4793 C CA . ILE A 1 647 ? -18.065 3.566 3.396 1.00 85.50 647 ILE A CA 1
ATOM 4794 C C . ILE A 1 647 ? -19.368 4.353 3.287 1.00 85.50 647 ILE A C 1
ATOM 4796 O O . ILE A 1 647 ? -20.146 4.364 4.233 1.00 85.50 647 ILE A O 1
ATOM 4800 N N . ARG A 1 648 ? -19.639 4.973 2.136 1.00 86.25 648 ARG A N 1
ATOM 4801 C CA . ARG A 1 648 ? -20.878 5.736 1.923 1.00 86.25 648 ARG A CA 1
ATOM 4802 C C . ARG A 1 648 ? -22.116 4.858 2.121 1.00 86.25 648 ARG A C 1
ATOM 4804 O O . ARG A 1 648 ? -23.050 5.286 2.782 1.00 86.25 648 ARG A O 1
ATOM 4811 N N . ASP A 1 649 ? -22.082 3.615 1.647 1.00 81.44 649 ASP A N 1
ATOM 4812 C CA . ASP A 1 649 ? -23.171 2.641 1.791 1.00 81.44 649 ASP A CA 1
ATOM 4813 C C . ASP A 1 649 ? -23.389 2.196 3.250 1.00 81.44 649 ASP A C 1
ATOM 4815 O O . ASP A 1 649 ? -24.499 1.809 3.622 1.00 81.44 649 ASP A O 1
ATOM 4819 N N . ILE A 1 650 ? -22.340 2.216 4.085 1.00 76.56 650 ILE A N 1
ATOM 4820 C CA . ILE A 1 650 ? -22.462 1.922 5.522 1.00 76.56 650 ILE A CA 1
ATOM 4821 C C . ILE A 1 650 ? -23.298 3.004 6.209 1.00 76.56 650 ILE A C 1
ATOM 4823 O O . ILE A 1 650 ? -24.168 2.660 7.001 1.00 76.56 650 ILE A O 1
ATOM 4827 N N . PHE A 1 651 ? -23.072 4.274 5.871 1.00 72.06 651 PHE A N 1
ATOM 4828 C CA . PHE A 1 651 ? -23.709 5.408 6.545 1.00 72.06 651 PHE A CA 1
ATOM 4829 C C . PHE A 1 651 ? -25.010 5.886 5.884 1.00 72.06 651 PHE A C 1
ATOM 4831 O O . PHE A 1 651 ? -25.865 6.430 6.567 1.00 72.06 651 PHE A O 1
ATOM 4838 N N . ALA A 1 652 ? -25.218 5.633 4.588 1.00 70.06 652 ALA A N 1
ATOM 4839 C CA . ALA A 1 652 ? -26.466 5.976 3.893 1.00 70.06 652 ALA A CA 1
ATOM 4840 C C . ALA A 1 652 ? -27.671 5.124 4.338 1.00 70.06 652 ALA A C 1
ATOM 4842 O O . ALA A 1 652 ? -28.820 5.497 4.117 1.00 70.06 652 ALA A O 1
ATOM 4843 N N . ALA A 1 653 ? -27.429 3.957 4.940 1.00 55.44 653 ALA A N 1
ATOM 4844 C CA . ALA A 1 653 ? -28.492 3.081 5.427 1.00 55.44 653 ALA A CA 1
ATOM 4845 C C . ALA A 1 653 ? -29.115 3.552 6.756 1.00 55.44 653 ALA A C 1
ATOM 4847 O O . ALA A 1 653 ? -30.169 3.038 7.125 1.00 55.44 653 ALA A O 1
ATOM 4848 N N . ASP A 1 654 ? -28.482 4.507 7.447 1.00 54.53 654 ASP A N 1
ATOM 4849 C CA . ASP A 1 654 ? -28.842 4.931 8.807 1.00 54.53 654 ASP A CA 1
ATOM 4850 C C . ASP A 1 654 ? -29.792 6.143 8.852 1.00 54.53 654 ASP A C 1
ATOM 4852 O O . ASP A 1 654 ? -30.299 6.499 9.909 1.00 54.53 654 ASP A O 1
ATOM 4856 N N . ASP A 1 655 ? -30.141 6.726 7.699 1.00 49.12 655 ASP A N 1
ATOM 4857 C CA . ASP A 1 655 ? -31.167 7.784 7.595 1.00 49.12 655 ASP A CA 1
ATOM 4858 C C . ASP A 1 655 ? -32.601 7.287 7.882 1.00 49.12 655 ASP A C 1
ATOM 4860 O O . ASP A 1 655 ? -33.560 8.054 7.802 1.00 49.12 655 ASP A O 1
ATOM 4864 N N . ARG A 1 656 ? -32.779 6.000 8.218 1.00 42.91 656 ARG A N 1
ATOM 4865 C CA . ARG A 1 656 ? -34.080 5.407 8.579 1.00 42.91 656 ARG A CA 1
ATOM 4866 C C . ARG A 1 656 ? -34.198 5.011 10.058 1.00 42.91 656 ARG A C 1
ATOM 4868 O O . ARG A 1 656 ? -35.217 4.428 10.418 1.00 42.91 656 ARG A O 1
ATOM 4875 N N . GLY A 1 657 ? -33.194 5.295 10.894 1.00 40.50 657 GLY A N 1
ATOM 4876 C CA . GLY A 1 657 ? -33.151 4.910 12.311 1.00 40.50 657 GLY A CA 1
ATOM 4877 C C . GLY A 1 657 ? -32.663 6.043 13.218 1.00 40.50 657 GLY A C 1
ATOM 4878 O O . GLY A 1 657 ? -31.864 6.878 12.811 1.00 40.50 657 GLY A O 1
ATOM 4879 N N . GLU A 1 658 ? -33.194 6.092 14.438 1.00 40.84 658 GLU A N 1
ATOM 4880 C CA . GLU A 1 658 ? -33.074 7.142 15.464 1.00 40.84 658 GLU A CA 1
ATOM 4881 C C . GLU A 1 658 ? -31.629 7.551 15.828 1.00 40.84 658 GLU A C 1
ATOM 4883 O O . GLU A 1 658 ? -31.088 7.178 16.868 1.00 40.84 658 GLU A O 1
ATOM 4888 N N . ALA A 1 659 ? -30.982 8.372 15.007 1.00 42.28 659 ALA A N 1
ATOM 4889 C CA . ALA A 1 659 ? -29.700 8.965 15.369 1.00 42.28 659 ALA A CA 1
ATOM 4890 C C . ALA A 1 659 ? -29.907 10.148 16.338 1.00 42.28 659 ALA A C 1
ATOM 4892 O O . ALA A 1 659 ? -30.425 11.205 15.959 1.00 42.28 659 ALA A O 1
ATOM 4893 N N . ARG A 1 660 ? -29.490 9.960 17.596 1.00 48.44 660 ARG A N 1
ATOM 4894 C CA . ARG A 1 660 ? -29.675 10.914 18.701 1.00 48.44 660 ARG A CA 1
ATOM 4895 C C . ARG A 1 660 ? -28.729 12.112 18.582 1.00 48.44 660 ARG A C 1
ATOM 4897 O O . ARG A 1 660 ? -27.551 11.969 18.247 1.00 48.44 660 ARG A O 1
ATOM 4904 N N . VAL A 1 661 ? -29.268 13.300 18.845 1.00 41.03 661 VAL A N 1
ATOM 4905 C CA . VAL A 1 661 ? -28.553 14.583 18.801 1.00 41.03 661 VAL A CA 1
ATOM 4906 C C . VAL A 1 661 ? -28.291 15.038 20.233 1.00 41.03 661 VAL A C 1
ATOM 4908 O O . VAL A 1 661 ? -29.240 15.356 20.944 1.00 41.03 661 VAL A O 1
ATOM 4911 N N . CYS A 1 662 ? -27.026 15.104 20.653 1.00 30.09 662 CYS A N 1
ATOM 4912 C CA . CYS A 1 662 ? -26.661 15.803 21.884 1.00 30.09 662 CYS A CA 1
ATOM 4913 C C . CYS A 1 662 ? -26.582 17.303 21.579 1.00 30.09 662 CYS A C 1
ATOM 4915 O O . CYS A 1 662 ? -25.702 17.759 20.841 1.00 30.09 662 CYS A O 1
ATOM 4917 N N . ILE A 1 663 ? -27.516 18.076 22.134 1.00 33.25 663 ILE A N 1
ATOM 4918 C CA . ILE A 1 663 ? -27.469 19.539 22.121 1.00 33.25 663 ILE A CA 1
ATOM 4919 C C . ILE A 1 663 ? -26.733 19.959 23.394 1.00 33.25 663 ILE A C 1
ATOM 4921 O O . ILE A 1 663 ? -27.221 19.720 24.495 1.00 33.25 663 ILE A O 1
ATOM 4925 N N . GLY A 1 664 ? -25.543 20.546 23.245 1.00 31.02 664 GLY A N 1
ATOM 4926 C CA . GLY A 1 664 ? -24.824 21.146 24.367 1.00 31.02 664 GLY A CA 1
ATOM 4927 C C . GLY A 1 664 ? -25.695 22.200 25.053 1.00 31.02 664 GLY A C 1
ATOM 4928 O O . GLY A 1 664 ? -26.372 22.973 24.373 1.00 31.02 664 GLY A O 1
ATOM 4929 N N . ALA A 1 665 ? -25.701 22.189 26.387 1.00 31.92 665 ALA A N 1
ATOM 4930 C CA . ALA A 1 665 ? -26.459 23.120 27.212 1.00 31.92 665 ALA A CA 1
ATOM 4931 C C . ALA A 1 665 ? -26.218 24.570 26.761 1.00 31.92 665 ALA A C 1
ATOM 4933 O O . ALA A 1 665 ? -25.081 25.031 26.672 1.00 31.92 665 ALA A O 1
ATOM 4934 N N . SER A 1 666 ? -27.313 25.257 26.443 1.00 30.52 666 SER A N 1
ATOM 4935 C CA . SER A 1 666 ? -27.349 26.662 26.059 1.00 30.52 666 SER A CA 1
ATOM 4936 C C . SER A 1 666 ? -26.798 27.552 27.170 1.00 30.52 666 SER A C 1
ATOM 4938 O O . SER A 1 666 ? -27.244 27.466 28.316 1.00 30.52 666 SER A O 1
ATOM 4940 N N . GLU A 1 667 ? -25.890 28.457 26.806 1.00 33.03 667 GLU A N 1
ATOM 4941 C CA . GLU A 1 667 ? -25.640 29.669 27.577 1.00 33.03 667 GLU A CA 1
ATOM 4942 C C . GLU A 1 667 ? -26.934 30.485 27.721 1.00 33.03 667 GLU A C 1
ATOM 4944 O O . GLU A 1 667 ? -27.750 30.570 26.802 1.00 33.03 667 GLU A O 1
ATOM 4949 N N . GLY A 1 668 ? -27.079 31.049 28.919 1.00 29.36 668 GLY A N 1
ATOM 4950 C CA . GLY A 1 668 ? -28.189 31.829 29.452 1.00 29.36 668 GLY A CA 1
ATOM 4951 C C . GLY A 1 668 ? -29.005 32.683 28.482 1.00 29.36 668 GLY A C 1
ATOM 4952 O O . GLY A 1 668 ? -28.511 33.576 27.798 1.00 29.36 668 GLY A O 1
ATOM 4953 N N . GLU A 1 669 ? -30.306 32.459 28.591 1.00 29.16 669 GLU A N 1
ATOM 4954 C CA . GLU A 1 669 ? -31.387 33.433 28.514 1.00 29.16 669 GLU A CA 1
ATOM 4955 C C . GLU A 1 669 ? -30.972 34.833 29.029 1.00 29.16 669 GLU A C 1
ATOM 4957 O O . GLU A 1 669 ? -30.630 35.023 30.198 1.00 29.16 669 GLU A O 1
ATOM 4962 N N . LYS A 1 670 ? -31.011 35.826 28.133 1.00 31.42 670 LYS A N 1
ATOM 4963 C CA . LYS A 1 670 ? -31.208 37.246 28.456 1.00 31.42 670 LYS A CA 1
ATOM 4964 C C . LYS A 1 670 ? -32.138 37.870 27.416 1.00 31.42 670 LYS A C 1
ATOM 4966 O O . LYS A 1 670 ? -31.673 38.424 26.422 1.00 31.42 670 LYS A O 1
ATOM 4971 N N . THR A 1 671 ? -33.432 37.805 27.703 1.00 29.58 671 THR A N 1
ATOM 4972 C CA . THR A 1 671 ? -34.392 38.906 27.520 1.00 29.58 671 THR A CA 1
ATOM 4973 C C . THR A 1 671 ? -35.366 38.862 28.672 1.00 29.58 671 THR A C 1
ATOM 4975 O O . THR A 1 671 ? -35.909 37.757 28.889 1.00 29.58 671 THR A O 1
#